Protein AF-0000000076560730 (afdb_homodimer)

pLDDT: mean 71.8, std 26.18, range [16.48, 98.06]

Solvent-accessible surface area (backbone atoms only — not comparable to full-atom values): 32957 Å² total; per-residue (Å²): 138,85,88,92,81,89,77,85,80,84,80,81,82,76,74,77,73,73,75,72,72,72,75,72,70,75,70,76,66,71,67,73,74,70,73,70,68,65,73,75,65,73,77,67,68,80,52,80,58,58,69,61,41,50,58,50,46,51,50,50,51,52,48,34,43,71,65,22,45,46,68,67,36,54,28,43,18,33,40,47,48,40,50,44,52,50,45,52,51,53,53,44,50,56,56,63,65,54,66,82,72,70,92,75,66,73,63,70,77,77,54,75,80,79,68,55,68,68,52,44,49,50,20,25,39,57,50,22,21,54,72,66,53,28,62,66,55,66,67,56,51,48,43,58,45,48,29,68,78,39,47,74,85,84,29,78,70,65,48,64,91,39,70,65,46,52,52,51,51,50,53,34,54,52,44,35,52,53,48,52,54,50,42,68,76,62,57,67,83,62,69,59,40,72,73,52,42,60,61,54,48,52,48,44,55,42,29,71,60,29,68,66,56,36,80,33,72,75,51,47,74,69,77,64,75,85,73,48,48,74,68,55,21,61,64,37,37,48,46,56,75,68,67,20,64,54,36,47,38,16,49,50,39,42,46,54,42,27,67,33,57,65,54,56,74,74,41,54,42,68,57,49,31,54,52,16,43,52,50,27,72,72,106,136,84,85,82,84,88,82,88,83,86,86,78,86,76,78,76,77,75,74,76,74,73,72,68,73,74,69,73,65,69,68,72,75,68,73,72,66,68,71,74,64,72,77,67,68,80,53,81,58,58,71,62,41,51,56,50,45,51,50,49,50,53,48,34,42,72,65,21,44,46,67,68,36,55,28,43,18,34,40,48,47,41,52,45,51,50,45,52,52,52,53,44,52,54,56,64,66,54,65,82,73,67,92,76,66,73,62,70,75,76,53,76,78,80,69,55,68,67,52,43,49,50,21,24,39,56,50,22,20,54,72,65,55,27,59,69,57,65,67,58,52,49,41,58,46,48,28,69,76,38,48,74,84,84,30,79,72,68,48,65,91,40,71,66,47,52,52,51,49,49,52,33,54,53,45,35,53,53,48,52,54,48,43,69,76,61,58,66,84,63,67,58,38,69,73,52,44,60,61,53,51,51,49,45,55,41,26,72,60,30,68,64,62,36,81,33,72,76,52,46,76,70,75,63,72,84,73,48,48,74,68,54,22,60,63,37,37,46,47,56,74,68,68,20,66,56,37,46,38,15,51,50,39,42,46,55,42,27,68,33,58,67,54,55,73,73,42,54,41,67,57,48,32,54,51,16,44,52,50,26,73,70,106

Structure (mmCIF, N/CA/C/O backbone):
data_AF-0000000076560730-model_v1
#
loop_
_entity.id
_entity.type
_entity.pdbx_description
1 polymer 'Uncharacterized protein'
#
loop_
_atom_site.group_PDB
_atom_site.id
_atom_site.type_symbol
_atom_site.label_atom_id
_atom_site.label_alt_id
_atom_site.label_comp_id
_atom_site.label_asym_id
_atom_site.label_entity_id
_atom_site.label_seq_id
_atom_site.pdbx_PDB_ins_code
_atom_site.Cartn_x
_atom_site.Cartn_y
_atom_site.Cartn_z
_atom_site.occupancy
_atom_site.B_iso_or_equiv
_atom_site.auth_seq_id
_atom_site.auth_comp_id
_atom_site.auth_asym_id
_atom_site.auth_atom_id
_atom_site.pdbx_PDB_model_num
ATOM 1 N N . MET A 1 1 ? -13.102 27.125 -106.75 1 18.88 1 MET A N 1
ATOM 2 C CA . MET A 1 1 ? -11.953 26.531 -107.438 1 18.88 1 MET A CA 1
ATOM 3 C C . MET A 1 1 ? -10.758 26.422 -106.5 1 18.88 1 MET A C 1
ATOM 5 O O . MET A 1 1 ? -10.141 25.359 -106.375 1 18.88 1 MET A O 1
ATOM 9 N N . ALA A 1 2 ? -9.898 27.531 -106.25 1 16.48 2 ALA A N 1
ATOM 10 C CA . ALA A 1 2 ? -8.453 27.516 -106.438 1 16.48 2 ALA A CA 1
ATOM 11 C C . ALA A 1 2 ? -7.734 27.047 -105.188 1 16.48 2 ALA A C 1
ATOM 13 O O . ALA A 1 2 ? -7.199 25.938 -105.125 1 16.48 2 ALA A O 1
ATOM 14 N N . SER A 1 3 ? -6.93 28 -104.375 1 18.56 3 SER A N 1
ATOM 15 C CA . SER A 1 3 ? -5.473 28.047 -104.375 1 18.56 3 SER A CA 1
ATOM 16 C C . SER A 1 3 ? -4.867 27.281 -103.25 1 18.56 3 SER A C 1
ATOM 18 O O . SER A 1 3 ? -5.531 27.062 -102.188 1 18.56 3 SER A O 1
ATOM 20 N N . PRO A 1 4 ? -3.521 27.188 -103 1 20.3 4 PRO A N 1
ATOM 21 C CA . PRO A 1 4 ? -2.381 26.297 -102.812 1 20.3 4 PRO A CA 1
ATOM 22 C C . PRO A 1 4 ? -2.062 26.078 -101.312 1 20.3 4 PRO A C 1
ATOM 24 O O . PRO A 1 4 ? -2.6 26.781 -100.438 1 20.3 4 PRO A O 1
ATOM 27 N N . SER A 1 5 ? -0.805 25.5 -100.812 1 19.14 5 SER A N 1
ATOM 28 C CA . SER A 1 5 ? 0.001 24.406 -100.25 1 19.14 5 SER A CA 1
ATOM 29 C C . SER A 1 5 ? 0.739 24.828 -99 1 19.14 5 SER A C 1
ATOM 31 O O . SER A 1 5 ? 1.431 24.016 -98.375 1 19.14 5 SER A O 1
ATOM 33 N N . ARG A 1 6 ? 0.865 26.141 -98.562 1 17.61 6 ARG A N 1
ATOM 34 C CA . ARG A 1 6 ? 2.234 26.547 -98.25 1 17.61 6 ARG A CA 1
ATOM 35 C C . ARG A 1 6 ? 2.73 25.891 -97 1 17.61 6 ARG A C 1
ATOM 37 O O . ARG A 1 6 ? 1.993 25.797 -96 1 17.61 6 ARG A O 1
ATOM 44 N N . ASP A 1 7 ? 4.023 25.312 -96.688 1 18.59 7 ASP A N 1
ATOM 45 C CA . ASP A 1 7 ? 5.004 24.344 -96.25 1 18.59 7 ASP A CA 1
ATOM 46 C C . ASP A 1 7 ? 5.535 24.719 -94.875 1 18.59 7 ASP A C 1
ATOM 48 O O . ASP A 1 7 ? 6.184 23.891 -94.188 1 18.59 7 ASP A O 1
ATOM 52 N N . GLY A 1 8 ? 5.52 26.062 -94.375 1 20 8 GLY A N 1
ATOM 53 C CA . GLY A 1 8 ? 6.805 26.5 -93.812 1 20 8 GLY A CA 1
ATOM 54 C C . GLY A 1 8 ? 7.172 25.859 -92.5 1 20 8 GLY A C 1
ATOM 55 O O . GLY A 1 8 ? 6.293 25.469 -91.75 1 20 8 GLY A O 1
ATOM 56 N N . SER A 1 9 ? 8.453 25.375 -92.25 1 21.67 9 SER A N 1
ATOM 57 C CA . SER A 1 9 ? 9.383 24.484 -91.562 1 21.67 9 SER A CA 1
ATOM 58 C C . SER A 1 9 ? 9.578 24.906 -90.125 1 21.67 9 SER A C 1
ATOM 60 O O . SER A 1 9 ? 9.906 26.062 -89.812 1 21.67 9 SER A O 1
ATOM 62 N N . PRO A 1 10 ? 8.891 24.266 -89.062 1 22.72 10 PRO A N 1
ATOM 63 C CA . PRO A 1 10 ? 8.641 24.594 -87.625 1 22.72 10 PRO A CA 1
ATOM 64 C C . PRO A 1 10 ? 9.914 24.594 -86.812 1 22.72 10 PRO A C 1
ATOM 66 O O . PRO A 1 10 ? 10.711 23.656 -86.875 1 22.72 10 PRO A O 1
ATOM 69 N N . HIS A 1 11 ? 10.57 25.797 -86.688 1 21.16 11 HIS A N 1
ATOM 70 C CA . HIS A 1 11 ? 11.852 26.188 -86.125 1 21.16 11 HIS A CA 1
ATOM 71 C C . HIS A 1 11 ? 12.055 25.547 -84.75 1 21.16 11 HIS A C 1
ATOM 73 O O . HIS A 1 11 ? 11.094 25.266 -84 1 21.16 11 HIS A O 1
ATOM 79 N N . GLY A 1 12 ? 13.289 24.984 -84.438 1 19.95 12 GLY A N 1
ATOM 80 C CA . GLY A 1 12 ? 14.188 24.094 -83.688 1 19.95 12 GLY A CA 1
ATOM 81 C C . GLY A 1 12 ? 14.375 24.484 -82.25 1 19.95 12 GLY A C 1
ATOM 82 O O . GLY A 1 12 ? 14.938 25.547 -81.938 1 19.95 12 GLY A O 1
ATOM 83 N N . SER A 1 13 ? 13.344 24.281 -81.312 1 21.58 13 SER A N 1
ATOM 84 C CA . SER A 1 13 ? 13.195 24.734 -79.938 1 21.58 13 SER A CA 1
ATOM 85 C C . SER A 1 13 ? 14.336 24.234 -79.062 1 21.58 13 SER A C 1
ATOM 87 O O . SER A 1 13 ? 14.484 23.031 -78.812 1 21.58 13 SER A O 1
ATOM 89 N N . SER A 1 14 ? 15.539 24.875 -79.25 1 20.39 14 SER A N 1
ATOM 90 C CA . SER A 1 14 ? 16.859 24.562 -78.688 1 20.39 14 SER A CA 1
ATOM 91 C C . SER A 1 14 ? 16.812 24.422 -77.188 1 20.39 14 SER A C 1
ATOM 93 O O . SER A 1 14 ? 16.234 25.266 -76.5 1 20.39 14 SER A O 1
ATOM 95 N N . HIS A 1 15 ? 16.844 23.188 -76.625 1 22.53 15 HIS A N 1
ATOM 96 C CA . HIS A 1 15 ? 16.766 22.5 -75.375 1 22.53 15 HIS A CA 1
ATOM 97 C C . HIS A 1 15 ? 17.922 22.906 -74.438 1 22.53 15 HIS A C 1
ATOM 99 O O . HIS A 1 15 ? 19.031 22.375 -74.562 1 22.53 15 HIS A O 1
ATOM 105 N N . ARG A 1 16 ? 18.141 24.25 -74.312 1 20.83 16 ARG A N 1
ATOM 106 C CA . ARG A 1 16 ? 19.359 24.688 -73.625 1 20.83 16 ARG A CA 1
ATOM 107 C C . ARG A 1 16 ? 19.469 24.047 -72.25 1 20.83 16 ARG A C 1
ATOM 109 O O . ARG A 1 16 ? 18.562 24.172 -71.438 1 20.83 16 ARG A O 1
ATOM 116 N N . ASP A 1 17 ? 20.141 22.906 -72.188 1 21.69 17 ASP A N 1
ATOM 117 C CA . ASP A 1 17 ? 20.516 22 -71.125 1 21.69 17 ASP A CA 1
ATOM 118 C C . ASP A 1 17 ? 21.266 22.75 -70 1 21.69 17 ASP A C 1
ATOM 120 O O . ASP A 1 17 ? 22.422 23.125 -70.188 1 21.69 17 ASP A O 1
ATOM 124 N N . ARG A 1 18 ? 20.625 23.859 -69.625 1 21.11 18 ARG A N 1
ATOM 125 C CA . ARG A 1 18 ? 21.375 24.719 -68.688 1 21.11 18 ARG A CA 1
ATOM 126 C C . ARG A 1 18 ? 22 23.906 -67.562 1 21.11 18 ARG A C 1
ATOM 128 O O . ARG A 1 18 ? 21.328 23.078 -66.938 1 21.11 18 ARG A O 1
ATOM 135 N N . GLY A 1 19 ? 23.266 23.594 -67.75 1 21.38 19 GLY A N 1
ATOM 136 C CA . GLY A 1 19 ? 24.266 22.922 -66.938 1 21.38 19 GLY A CA 1
ATOM 137 C C . GLY A 1 19 ? 24.25 23.328 -65.438 1 21.38 19 GLY A C 1
ATOM 138 O O . GLY A 1 19 ? 24.891 24.312 -65.062 1 21.38 19 GLY A O 1
ATOM 139 N N . GLN A 1 20 ? 23.047 23.562 -64.875 1 21.06 20 GLN A N 1
ATOM 140 C CA . GLN A 1 20 ? 23.062 24.234 -63.625 1 21.06 20 GLN A CA 1
ATOM 141 C C . GLN A 1 20 ? 23.953 23.5 -62.625 1 21.06 20 GLN A C 1
ATOM 143 O O . GLN A 1 20 ? 23.781 22.297 -62.406 1 21.06 20 GLN A O 1
ATOM 148 N N . ARG A 1 21 ? 25.234 23.812 -62.719 1 22.11 21 ARG A N 1
ATOM 149 C CA . ARG A 1 21 ? 26.328 23.391 -61.875 1 22.11 21 ARG A CA 1
ATOM 150 C C . ARG A 1 21 ? 25.906 23.375 -60.406 1 22.11 21 ARG A C 1
ATOM 152 O O . ARG A 1 21 ? 25.531 24.406 -59.844 1 22.11 21 ARG A O 1
ATOM 159 N N . SER A 1 22 ? 25.141 22.375 -60.031 1 23.47 22 SER A N 1
ATOM 160 C CA . SER A 1 22 ? 24.641 22.219 -58.656 1 23.47 22 SER A CA 1
ATOM 161 C C . SER A 1 22 ? 25.781 22.297 -57.625 1 23.47 22 SER A C 1
ATOM 163 O O . SER A 1 22 ? 26.688 21.469 -57.625 1 23.47 22 SER A O 1
ATOM 165 N N . LEU A 1 23 ? 26.375 23.516 -57.594 1 22.09 23 LEU A N 1
ATOM 166 C CA . LEU A 1 23 ? 27.469 23.734 -56.656 1 22.09 23 LEU A CA 1
ATOM 167 C C . LEU A 1 23 ? 27.125 23.141 -55.281 1 22.09 23 LEU A C 1
ATOM 169 O O . LEU A 1 23 ? 26.094 23.484 -54.688 1 22.09 23 LEU A O 1
ATOM 173 N N . HIS A 1 24 ? 27.375 21.844 -55.219 1 23.55 24 HIS A N 1
ATOM 174 C CA . HIS A 1 24 ? 27.203 21.062 -54 1 23.55 24 HIS A CA 1
ATOM 175 C C . HIS A 1 24 ? 27.953 21.703 -52.812 1 23.55 24 HIS A C 1
ATOM 177 O O . HIS A 1 24 ? 29.172 21.547 -52.719 1 23.55 24 HIS A O 1
ATOM 183 N N . HIS A 1 25 ? 27.828 23.016 -52.688 1 23.62 25 HIS A N 1
ATOM 184 C CA . HIS A 1 25 ? 28.609 23.516 -51.562 1 23.62 25 HIS A CA 1
ATOM 185 C C . HIS A 1 25 ? 28.375 22.703 -50.312 1 23.62 25 HIS A C 1
ATOM 187 O O . HIS A 1 25 ? 27.234 22.438 -49.938 1 23.62 25 HIS A O 1
ATOM 193 N N . SER A 1 26 ? 29.281 21.766 -50.125 1 24.25 26 SER A N 1
ATOM 194 C CA . SER A 1 26 ? 29.406 20.938 -48.938 1 24.25 26 SER A CA 1
ATOM 195 C C . SER A 1 26 ? 29.391 21.797 -47.688 1 24.25 26 SER A C 1
ATOM 197 O O . SER A 1 26 ? 30.406 22.406 -47.312 1 24.25 26 SER A O 1
ATOM 199 N N . ARG A 1 27 ? 28.594 22.812 -47.594 1 24.12 27 ARG A N 1
ATOM 200 C CA . ARG A 1 27 ? 28.75 23.578 -46.375 1 24.12 27 ARG A CA 1
ATOM 201 C C . ARG A 1 27 ? 28.688 22.672 -45.125 1 24.12 27 ARG A C 1
ATOM 203 O O . ARG A 1 27 ? 27.672 22.031 -44.906 1 24.12 27 ARG A O 1
ATOM 210 N N . SER A 1 28 ? 29.812 22.125 -44.781 1 24.56 28 SER A N 1
ATOM 211 C CA . SER A 1 28 ? 29.984 21.484 -43.469 1 24.56 28 SER A CA 1
ATOM 212 C C . SER A 1 28 ? 29.406 22.344 -42.375 1 24.56 28 SER A C 1
ATOM 214 O O . SER A 1 28 ? 30 23.359 -41.969 1 24.56 28 SER A O 1
ATOM 216 N N . ALA A 1 29 ? 28.297 22.828 -42.5 1 26.97 29 ALA A N 1
ATOM 217 C CA . ALA A 1 29 ? 27.828 23.688 -41.406 1 26.97 29 ALA A CA 1
ATOM 218 C C . ALA A 1 29 ? 28.047 23 -40.062 1 26.97 29 ALA A C 1
ATOM 220 O O . ALA A 1 29 ? 27.578 21.891 -39.844 1 26.97 29 ALA A O 1
ATOM 221 N N . LYS A 1 30 ? 29.156 23.344 -39.469 1 27.44 30 LYS A N 1
ATOM 222 C CA . LYS A 1 30 ? 29.453 23.094 -38.062 1 27.44 30 LYS A CA 1
ATOM 223 C C . LYS A 1 30 ? 28.219 23.297 -37.188 1 27.44 30 LYS A C 1
ATOM 225 O O . LYS A 1 30 ? 27.656 24.391 -37.156 1 27.44 30 LYS A O 1
ATOM 230 N N . SER A 1 31 ? 27.406 22.391 -37.219 1 27.3 31 SER A N 1
ATOM 231 C CA . SER A 1 31 ? 26.234 22.578 -36.375 1 27.3 31 SER A CA 1
ATOM 232 C C . SER A 1 31 ? 26.641 23.156 -35.031 1 27.3 31 SER A C 1
ATOM 234 O O . SER A 1 31 ? 27.641 22.734 -34.438 1 27.3 31 SER A O 1
ATOM 236 N N . PRO A 1 32 ? 26.516 24.484 -34.844 1 28.41 32 PRO A N 1
ATOM 237 C CA . PRO A 1 32 ? 26.859 24.984 -33.531 1 28.41 32 PRO A CA 1
ATOM 238 C C . PRO A 1 32 ? 26.438 24.031 -32.406 1 28.41 32 PRO A C 1
ATOM 240 O O . PRO A 1 32 ? 25.422 23.344 -32.531 1 28.41 32 PRO A O 1
ATOM 243 N N . HIS A 1 33 ? 27.391 23.312 -31.859 1 26.42 33 HIS A N 1
ATOM 244 C CA . HIS A 1 33 ? 27.219 22.578 -30.609 1 26.42 33 HIS A CA 1
ATOM 245 C C . HIS A 1 33 ? 26.406 23.391 -29.609 1 26.42 33 HIS A C 1
ATOM 247 O O . HIS A 1 33 ? 26.875 24.422 -29.094 1 26.42 33 HIS A O 1
ATOM 253 N N . SER A 1 34 ? 25.219 23.656 -29.969 1 27.59 34 SER A N 1
ATOM 254 C CA . SER A 1 34 ? 24.438 24.359 -28.953 1 27.59 34 SER A CA 1
ATOM 255 C C . SER A 1 34 ? 24.734 23.812 -27.562 1 27.59 34 SER A C 1
ATOM 257 O O . SER A 1 34 ? 24.672 22.594 -27.344 1 27.59 34 SER A O 1
ATOM 259 N N . SER A 1 35 ? 25.703 24.438 -26.922 1 26.95 35 SER A N 1
ATOM 260 C CA . SER A 1 35 ? 25.969 24.234 -25.5 1 26.95 35 SER A CA 1
ATOM 261 C C . SER A 1 35 ? 24.672 24.078 -24.719 1 26.95 35 SER A C 1
ATOM 263 O O . SER A 1 35 ? 23.875 25.016 -24.625 1 26.95 35 SER A O 1
ATOM 265 N N . SER A 1 36 ? 24.062 23.047 -24.984 1 28.3 36 SER A N 1
ATOM 266 C CA . SER A 1 36 ? 22.891 22.781 -24.156 1 28.3 36 SER A CA 1
ATOM 267 C C . SER A 1 36 ? 23.156 23.125 -22.703 1 28.3 36 SER A C 1
ATOM 269 O O . SER A 1 36 ? 23.984 22.5 -22.047 1 28.3 36 SER A O 1
ATOM 271 N N . ARG A 1 37 ? 23.281 24.438 -22.438 1 28.47 37 ARG A N 1
ATOM 272 C CA . ARG A 1 37 ? 23.312 24.891 -21.047 1 28.47 37 ARG A CA 1
ATOM 273 C C . ARG A 1 37 ? 22.438 24.016 -20.172 1 28.47 37 ARG A C 1
ATOM 275 O O . ARG A 1 37 ? 21.266 23.797 -20.484 1 28.47 37 ARG A O 1
ATOM 282 N N . SER A 1 38 ? 23.109 23.141 -19.531 1 28.97 38 SER A N 1
ATOM 283 C CA . SER A 1 38 ? 22.469 22.344 -18.484 1 28.97 38 SER A CA 1
ATOM 284 C C . SER A 1 38 ? 21.469 23.156 -17.688 1 28.97 38 SER A C 1
ATOM 286 O O . SER A 1 38 ? 21.766 24.297 -17.297 1 28.97 38 SER A O 1
ATOM 288 N N . PRO A 1 39 ? 20.266 23.125 -18.031 1 29.67 39 PRO A N 1
ATOM 289 C CA . PRO A 1 39 ? 19.406 23.984 -17.219 1 29.67 39 PRO A CA 1
ATOM 290 C C . PRO A 1 39 ? 19.875 24.094 -15.766 1 29.67 39 PRO A C 1
ATOM 292 O O . PRO A 1 39 ? 20.359 23.109 -15.195 1 29.67 39 PRO A O 1
ATOM 295 N N . ILE A 1 40 ? 20.547 25.156 -15.445 1 28.59 40 ILE A N 1
ATOM 296 C CA . ILE A 1 40 ? 20.828 25.469 -14.047 1 28.59 40 ILE A CA 1
ATOM 297 C C . ILE A 1 40 ? 19.719 24.922 -13.156 1 28.59 40 ILE A C 1
ATOM 299 O O . ILE A 1 40 ? 18.562 25.344 -13.266 1 28.59 40 ILE A O 1
ATOM 303 N N . ARG A 1 41 ? 19.719 23.641 -12.93 1 31.92 41 ARG A N 1
ATOM 304 C CA . ARG A 1 41 ? 18.859 23.203 -11.836 1 31.92 41 ARG A CA 1
ATOM 305 C C . ARG A 1 41 ? 18.844 24.219 -10.703 1 31.92 41 ARG A C 1
ATOM 307 O O . ARG A 1 41 ? 19.906 24.594 -10.188 1 31.92 41 ARG A O 1
ATOM 314 N N . PRO A 1 42 ? 18.062 25.219 -10.703 1 30.88 42 PRO A N 1
ATOM 315 C CA . PRO A 1 42 ? 18.172 26.109 -9.547 1 30.88 42 PRO A CA 1
ATOM 316 C C . PRO A 1 42 ? 18.625 25.375 -8.281 1 30.88 42 PRO A C 1
ATOM 318 O O . PRO A 1 42 ? 18.359 24.172 -8.133 1 30.88 42 PRO A O 1
ATOM 321 N N . GLN A 1 43 ? 19.828 25.578 -7.824 1 30.95 43 GLN A N 1
ATOM 322 C CA . GLN A 1 43 ? 20.297 25.234 -6.488 1 30.95 43 GLN A CA 1
ATOM 323 C C . GLN A 1 43 ? 19.156 25.266 -5.477 1 30.95 43 GLN A C 1
ATOM 325 O O . GLN A 1 43 ? 18.766 26.344 -5.027 1 30.95 43 GLN A O 1
ATOM 330 N N . ILE A 1 44 ? 18.109 24.609 -5.762 1 34.75 44 ILE A N 1
ATOM 331 C CA . ILE A 1 44 ? 17.188 24.531 -4.637 1 34.75 44 ILE A CA 1
ATOM 332 C C . ILE A 1 44 ? 17.969 24.391 -3.332 1 34.75 44 ILE A C 1
ATOM 334 O O . ILE A 1 44 ? 18.703 23.422 -3.139 1 34.75 44 ILE A O 1
ATOM 338 N N . SER A 1 45 ? 18.5 25.391 -2.824 1 34.16 45 SER A N 1
ATOM 339 C CA . SER A 1 45 ? 19.062 25.391 -1.474 1 34.16 45 SER A CA 1
ATOM 340 C C . SER A 1 45 ? 18.516 24.203 -0.669 1 34.16 45 SER A C 1
ATOM 342 O O . SER A 1 45 ? 17.312 23.953 -0.654 1 34.16 45 SER A O 1
ATOM 344 N N . GLU A 1 46 ? 19.219 23.109 -0.527 1 39.22 46 GLU A N 1
ATOM 345 C CA . GLU A 1 46 ? 18.969 22.031 0.434 1 39.22 46 GLU A CA 1
ATOM 346 C C . GLU A 1 46 ? 18.328 22.578 1.712 1 39.22 46 GLU A C 1
ATOM 348 O O . GLU A 1 46 ? 19.016 23.203 2.529 1 39.22 46 GLU A O 1
ATOM 353 N N . LEU A 1 47 ? 17.359 23.359 1.713 1 36.03 47 LEU A N 1
ATOM 354 C CA . LEU A 1 47 ? 16.75 23.953 2.896 1 36.03 47 LEU A CA 1
ATOM 355 C C . LEU A 1 47 ? 16.844 23 4.09 1 36.03 47 LEU A C 1
ATOM 357 O O . LEU A 1 47 ? 16.688 21.797 3.941 1 36.03 47 LEU A O 1
ATOM 361 N N . PRO A 1 48 ? 17.594 23.266 5.156 1 40.12 48 PRO A N 1
ATOM 362 C CA . PRO A 1 48 ? 17.516 22.578 6.453 1 40.12 48 PRO A CA 1
ATOM 363 C C . PRO A 1 48 ? 16.156 21.906 6.676 1 40.12 48 PRO A C 1
ATOM 365 O O . PRO A 1 48 ? 15.992 21.156 7.637 1 40.12 48 PRO A O 1
ATOM 368 N N . LEU A 1 49 ? 15.289 22.094 5.863 1 41.22 49 LEU A N 1
ATOM 369 C CA . LEU A 1 49 ? 13.891 21.672 5.902 1 41.22 49 LEU A CA 1
ATOM 370 C C . LEU A 1 49 ? 13.758 20.172 5.668 1 41.22 49 LEU A C 1
ATOM 372 O O . LEU A 1 49 ? 12.719 19.594 5.957 1 41.22 49 LEU A O 1
ATOM 376 N N . HIS A 1 50 ? 14.844 19.562 5.172 1 44.75 50 HIS A N 1
ATOM 377 C CA . HIS A 1 50 ? 14.727 18.156 4.781 1 44.75 50 HIS A CA 1
ATOM 378 C C . HIS A 1 50 ? 14.641 17.25 6 1 44.75 50 HIS A C 1
ATOM 380 O O . HIS A 1 50 ? 13.828 16.328 6.039 1 44.75 50 HIS A O 1
ATOM 386 N N . VAL A 1 51 ? 15.805 17.375 6.973 1 40.78 51 VAL A N 1
ATOM 387 C CA . VAL A 1 51 ? 15.844 16.531 8.156 1 40.78 51 VAL A CA 1
ATOM 388 C C . VAL A 1 51 ? 14.57 16.703 8.969 1 40.78 51 VAL A C 1
ATOM 390 O O . VAL A 1 51 ? 13.953 15.727 9.406 1 40.78 51 VAL A O 1
ATOM 393 N N . SER A 1 52 ? 14.102 18.047 9.18 1 53.62 52 SER A N 1
ATOM 394 C CA . SER A 1 52 ? 12.938 18.469 9.953 1 53.62 52 SER A CA 1
ATOM 395 C C . SER A 1 52 ? 11.648 17.906 9.359 1 53.62 52 SER A C 1
ATOM 397 O O . SER A 1 52 ? 10.734 17.516 10.086 1 53.62 52 SER A O 1
ATOM 399 N N . ASN A 1 53 ? 11.938 17.359 8.133 1 70.56 53 ASN A N 1
ATOM 400 C CA . ASN A 1 53 ? 10.758 16.922 7.398 1 70.56 53 ASN A CA 1
ATOM 401 C C . ASN A 1 53 ? 10.469 15.438 7.633 1 70.56 53 ASN A C 1
ATOM 403 O O . ASN A 1 53 ? 9.305 15.039 7.73 1 70.56 53 ASN A O 1
ATOM 407 N N . GLU A 1 54 ? 11.602 14.773 8.148 1 79.06 54 GLU A N 1
ATOM 408 C CA . GLU A 1 54 ? 11.375 13.352 8.359 1 79.06 54 GLU A CA 1
ATOM 409 C C . GLU A 1 54 ? 10.688 13.094 9.703 1 79.06 54 GLU A C 1
ATOM 411 O O . GLU A 1 54 ? 9.836 12.211 9.812 1 79.06 54 GLU A O 1
ATOM 416 N N . ASP A 1 55 ? 11.125 13.898 10.602 1 85.88 55 ASP A N 1
ATOM 417 C CA . ASP A 1 55 ? 10.523 13.75 11.922 1 85.88 55 ASP A CA 1
ATOM 418 C C . ASP A 1 55 ? 9.039 14.117 11.898 1 85.88 55 ASP A C 1
ATOM 420 O O . ASP A 1 55 ? 8.211 13.43 12.492 1 85.88 55 ASP A O 1
ATOM 424 N N . ILE A 1 56 ? 8.781 15.156 11.156 1 92.12 56 ILE A N 1
ATOM 425 C CA . ILE A 1 56 ? 7.395 15.602 11.07 1 92.12 56 ILE A CA 1
ATOM 426 C C . ILE A 1 56 ? 6.574 14.586 10.281 1 92.12 56 ILE A C 1
ATOM 428 O O . ILE A 1 56 ? 5.418 14.312 10.617 1 92.12 56 ILE A O 1
ATOM 432 N N . ASN A 1 57 ? 7.25 14.039 9.344 1 90.56 57 ASN A N 1
ATOM 433 C CA . ASN A 1 57 ? 6.562 13.031 8.539 1 90.56 57 ASN A CA 1
ATOM 434 C C . ASN A 1 57 ? 6.25 11.781 9.359 1 90.56 57 ASN A C 1
ATOM 436 O O . ASN A 1 57 ? 5.156 11.227 9.258 1 90.56 57 ASN A O 1
ATOM 440 N N . ALA A 1 58 ? 7.207 11.406 10.133 1 87.81 58 ALA A N 1
ATOM 441 C CA . ALA A 1 58 ? 6.984 10.242 10.992 1 87.81 58 ALA A CA 1
ATOM 442 C C . ALA A 1 58 ? 5.898 10.523 12.023 1 87.81 58 ALA A C 1
ATOM 444 O O . ALA A 1 58 ? 5.062 9.664 12.305 1 87.81 58 ALA A O 1
ATOM 445 N N . PHE A 1 59 ? 5.961 11.695 12.523 1 91.56 59 PHE A N 1
ATOM 446 C CA . PHE A 1 59 ? 4.969 12.141 13.492 1 91.56 59 PHE A CA 1
ATOM 447 C C . PHE A 1 59 ? 3.568 12.109 12.891 1 91.56 59 PHE A C 1
ATOM 449 O O . PHE A 1 59 ? 2.646 11.531 13.477 1 91.56 59 PHE A O 1
ATOM 456 N N . LEU A 1 60 ? 3.42 12.648 11.703 1 94.31 60 LEU A N 1
ATOM 457 C CA . LEU A 1 60 ? 2.123 12.727 11.039 1 94.31 60 LEU A CA 1
ATOM 458 C C . LEU A 1 60 ? 1.645 11.336 10.625 1 94.31 60 LEU A C 1
ATOM 460 O O . LEU A 1 60 ? 0.449 11.039 10.695 1 94.31 60 LEU A O 1
ATOM 464 N N . PHE A 1 61 ? 2.59 10.609 10.25 1 90.31 61 PHE A N 1
ATOM 465 C CA . PHE A 1 61 ? 2.246 9.25 9.852 1 90.31 61 PHE A CA 1
ATOM 466 C C . PHE A 1 61 ? 1.665 8.469 11.023 1 90.31 61 PHE A C 1
ATOM 468 O O . PHE A 1 61 ? 0.601 7.859 10.906 1 90.31 61 PHE A O 1
ATOM 475 N N . LEU A 1 62 ? 2.338 8.531 12.102 1 88.12 62 LEU A N 1
ATOM 476 C CA . LEU A 1 62 ? 1.894 7.809 13.281 1 88.12 62 LEU A CA 1
ATOM 477 C C . LEU A 1 62 ? 0.572 8.367 13.797 1 88.12 62 LEU A C 1
ATOM 479 O O . LEU A 1 62 ? -0.334 7.609 14.148 1 88.12 62 LEU A O 1
ATOM 483 N N . LEU A 1 63 ? 0.492 9.641 13.805 1 91.69 63 LEU A N 1
ATOM 484 C CA . LEU A 1 63 ? -0.735 10.273 14.281 1 91.69 63 LEU A CA 1
ATOM 485 C C . LEU A 1 63 ? -1.911 9.922 13.375 1 91.69 63 LEU A C 1
ATOM 487 O O . LEU A 1 63 ? -3.014 9.656 13.859 1 91.69 63 LEU A O 1
ATOM 491 N N . GLY A 1 64 ? -1.688 9.93 12.078 1 93.31 64 GLY A N 1
ATOM 492 C CA . GLY A 1 64 ? -2.73 9.547 11.141 1 93.31 64 GLY A CA 1
ATOM 493 C C . GLY A 1 64 ? -3.242 8.133 11.359 1 93.31 64 GLY A C 1
ATOM 494 O O . GLY A 1 64 ? -4.441 7.875 11.242 1 93.31 64 GLY A O 1
ATOM 495 N N . ASP A 1 65 ? -2.371 7.285 11.664 1 91 65 ASP A N 1
ATOM 496 C CA . ASP A 1 65 ? -2.758 5.898 11.906 1 91 65 ASP A CA 1
ATOM 497 C C . ASP A 1 65 ? -3.568 5.77 13.195 1 91 65 ASP A C 1
ATOM 499 O O . ASP A 1 65 ? -4.547 5.023 13.25 1 91 65 ASP A O 1
ATOM 503 N N . VAL A 1 66 ? -3.137 6.512 14.203 1 88.25 66 VAL A N 1
ATOM 504 C CA . VAL A 1 66 ? -3.82 6.465 15.492 1 88.25 66 VAL A CA 1
ATOM 505 C C . VAL A 1 66 ? -5.234 7.023 15.344 1 88.25 66 VAL A C 1
ATOM 507 O O . VAL A 1 66 ? -6.176 6.508 15.953 1 88.25 66 VAL A O 1
ATOM 510 N N . LEU A 1 67 ? -5.371 8.016 14.547 1 91.44 67 LEU A N 1
ATOM 511 C CA . LEU A 1 67 ? -6.656 8.68 14.359 1 91.44 67 LEU A CA 1
ATOM 512 C C . LEU A 1 67 ? -7.48 7.973 13.289 1 91.44 67 LEU A C 1
ATOM 514 O O . LEU A 1 67 ? -8.625 8.344 13.031 1 91.44 67 LEU A O 1
ATOM 518 N N . ARG A 1 68 ? -6.926 6.977 12.664 1 91.62 68 ARG A N 1
ATOM 519 C CA . ARG A 1 68 ? -7.582 6.215 11.602 1 91.62 68 ARG A CA 1
ATOM 520 C C . ARG A 1 68 ? -8.023 7.129 10.469 1 91.62 68 ARG A C 1
ATOM 522 O O . ARG A 1 68 ? -9.156 7.043 10 1 91.62 68 ARG A O 1
ATOM 529 N N . LEU A 1 69 ? -7.121 7.918 10.055 1 94.38 69 LEU A N 1
ATOM 530 C CA . LEU A 1 69 ? -7.402 8.859 8.977 1 94.38 69 LEU A CA 1
ATOM 531 C C . LEU A 1 69 ? -7.062 8.25 7.621 1 94.38 69 LEU A C 1
ATOM 533 O O . LEU A 1 69 ? -6.094 7.504 7.496 1 94.3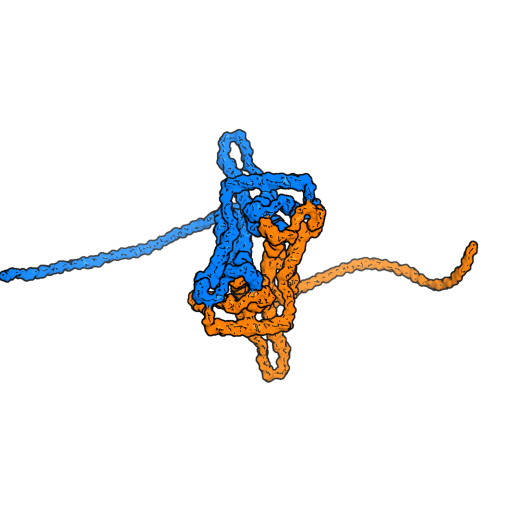8 69 LEU A O 1
ATOM 537 N N . PRO A 1 70 ? -7.82 8.57 6.641 1 92.38 70 PRO A N 1
ATOM 538 C CA . PRO A 1 70 ? -7.469 8.133 5.289 1 92.38 70 PRO A CA 1
ATOM 539 C C . PRO A 1 70 ? -6.18 8.766 4.773 1 92.38 70 PRO A C 1
ATOM 541 O O . PRO A 1 70 ? -5.812 9.859 5.207 1 92.38 70 PRO A O 1
ATOM 544 N N . GLU A 1 71 ? -5.551 8.109 3.885 1 90.56 71 GLU A N 1
ATOM 545 C CA . GLU A 1 71 ? -4.301 8.586 3.303 1 90.56 71 GLU A CA 1
ATOM 546 C C . GLU A 1 71 ? -4.5 9.922 2.588 1 90.56 71 GLU A C 1
ATOM 548 O O . GLU A 1 71 ? -3.584 10.742 2.539 1 90.56 71 GLU A O 1
ATOM 553 N N . GLU A 1 72 ? -5.656 10.078 2.049 1 89.88 72 GLU A N 1
ATOM 554 C CA . GLU A 1 72 ? -5.969 11.32 1.35 1 89.88 72 GLU A CA 1
ATOM 555 C C . GLU A 1 72 ? -5.867 12.516 2.289 1 89.88 72 GLU A C 1
ATOM 557 O O . GLU A 1 72 ? -5.359 13.57 1.903 1 89.88 72 GLU A O 1
ATOM 562 N N . THR A 1 73 ? -6.379 12.344 3.502 1 93 73 THR A N 1
ATOM 563 C CA . THR A 1 73 ? -6.336 13.414 4.496 1 93 73 THR A CA 1
ATOM 564 C C . THR A 1 73 ? -4.891 13.742 4.863 1 93 73 THR A C 1
ATOM 566 O O . THR A 1 73 ? -4.531 14.914 4.984 1 93 73 THR A O 1
ATOM 569 N N . LEU A 1 74 ? -4.105 12.773 5.031 1 93.69 74 LEU A N 1
ATOM 570 C CA . LEU A 1 74 ? -2.693 12.984 5.344 1 93.69 74 LEU A CA 1
ATOM 571 C C . LEU A 1 74 ? -1.985 13.695 4.195 1 93.69 74 LEU A C 1
ATOM 573 O O . LEU A 1 74 ? -1.163 14.586 4.422 1 93.69 74 LEU A O 1
ATOM 577 N N . SER A 1 75 ? -2.279 13.25 3.027 1 91.94 75 SER A N 1
ATOM 578 C CA . SER A 1 75 ? -1.698 13.906 1.857 1 91.94 75 SER A CA 1
ATOM 579 C C . SER A 1 75 ? -2.07 15.383 1.807 1 91.94 75 SER A C 1
ATOM 581 O O . SER A 1 75 ? -1.22 16.234 1.536 1 91.94 75 SER A O 1
ATOM 583 N N . MET A 1 76 ? -3.293 15.633 2.07 1 92.12 76 MET A N 1
ATOM 584 C CA . MET A 1 76 ? -3.762 17.016 2.076 1 92.12 76 MET A CA 1
ATOM 585 C C . MET A 1 76 ? -3.057 17.828 3.158 1 92.12 76 MET A C 1
ATOM 587 O O . MET A 1 76 ? -2.775 19.016 2.969 1 92.12 76 MET A O 1
ATOM 591 N N . THR A 1 77 ? -2.855 17.188 4.281 1 94.81 77 THR A N 1
ATOM 592 C CA . THR A 1 77 ? -2.121 17.844 5.359 1 94.81 77 THR A CA 1
ATOM 593 C C . THR A 1 77 ? -0.748 18.312 4.879 1 94.81 77 THR A C 1
ATOM 595 O O . THR A 1 77 ? -0.352 19.453 5.117 1 94.81 77 THR A O 1
ATOM 598 N N . HIS A 1 78 ? -0.101 17.484 4.188 1 93.62 78 HIS A N 1
ATOM 599 C CA . HIS A 1 78 ? 1.218 17.812 3.658 1 93.62 78 HIS A CA 1
ATOM 600 C C . HIS A 1 78 ? 1.131 18.922 2.613 1 93.62 78 HIS A C 1
ATOM 602 O O . HIS A 1 78 ? 2.01 19.781 2.541 1 93.62 78 HIS A O 1
ATOM 608 N N . ILE A 1 79 ? 0.148 18.859 1.817 1 90.88 79 ILE A N 1
ATOM 609 C CA . ILE A 1 79 ? -0.049 19.891 0.803 1 90.88 79 ILE A CA 1
ATOM 610 C C . ILE A 1 79 ? -0.239 21.25 1.476 1 90.88 79 ILE A C 1
ATOM 612 O O . ILE A 1 79 ? 0.377 22.234 1.075 1 90.88 79 ILE A O 1
ATOM 616 N N . TYR A 1 80 ? -1.082 21.297 2.492 1 92.69 80 TYR A N 1
ATOM 617 C CA . TYR A 1 80 ? -1.303 22.531 3.219 1 92.69 80 TYR A CA 1
ATOM 618 C C . TYR A 1 80 ? -0.003 23.047 3.826 1 92.69 80 TYR A C 1
ATOM 620 O O . TYR A 1 80 ? 0.286 24.25 3.766 1 92.69 80 TYR A O 1
ATOM 628 N N . MET A 1 81 ? 0.75 22.188 4.41 1 94.19 81 MET A N 1
ATOM 629 C CA . MET A 1 81 ? 2.021 22.594 5.012 1 94.19 81 MET A CA 1
ATOM 630 C C . MET A 1 81 ? 2.947 23.203 3.965 1 94.19 81 MET A C 1
ATOM 632 O O . MET A 1 81 ? 3.531 24.266 4.195 1 94.19 81 MET A O 1
ATOM 636 N N . ASN A 1 82 ? 3.029 22.578 2.865 1 91.19 82 ASN A N 1
ATOM 637 C CA . ASN A 1 82 ? 3.93 23.047 1.814 1 91.19 82 ASN A CA 1
ATOM 638 C C . ASN A 1 82 ? 3.445 24.359 1.204 1 91.19 82 ASN A C 1
ATOM 640 O O . ASN A 1 82 ? 4.254 25.219 0.851 1 91.19 82 ASN A O 1
ATOM 644 N N . ARG A 1 83 ? 2.256 24.484 1.049 1 88.88 83 ARG A N 1
ATOM 645 C CA . ARG A 1 83 ? 1.707 25.734 0.518 1 88.88 83 ARG A CA 1
ATOM 646 C C . ARG A 1 83 ? 1.934 26.891 1.487 1 88.88 83 ARG A C 1
ATOM 648 O O . ARG A 1 83 ? 2.199 28.016 1.066 1 88.88 83 ARG A O 1
ATOM 655 N N . TYR A 1 84 ? 1.717 26.594 2.736 1 92.31 84 TYR A N 1
ATOM 656 C CA . TYR A 1 84 ? 2.008 27.609 3.75 1 92.31 84 TYR A CA 1
ATOM 657 C C . TYR A 1 84 ? 3.463 28.047 3.672 1 92.31 84 TYR A C 1
ATOM 659 O O . TYR A 1 84 ? 3.758 29.25 3.783 1 92.31 84 TYR A O 1
ATOM 667 N N . LEU A 1 85 ? 4.352 27.125 3.539 1 90.81 85 LEU A N 1
ATOM 668 C CA . LEU A 1 85 ? 5.777 27.438 3.467 1 90.81 85 LEU A CA 1
ATOM 669 C C . LEU A 1 85 ? 6.082 28.312 2.248 1 90.81 85 LEU A C 1
ATOM 671 O O . LEU A 1 85 ? 6.914 29.219 2.318 1 90.81 85 LEU A O 1
ATOM 675 N N . ARG A 1 86 ? 5.453 27.969 1.215 1 88.06 86 ARG A N 1
ATOM 676 C CA . ARG A 1 86 ? 5.633 28.797 0.019 1 88.06 86 ARG A CA 1
ATOM 677 C C . ARG A 1 86 ? 5.145 30.219 0.25 1 88.06 86 ARG A C 1
ATOM 679 O O . ARG A 1 86 ? 5.809 31.172 -0.142 1 88.06 86 ARG A O 1
ATOM 686 N N . TRP A 1 87 ? 3.963 30.297 0.775 1 87.38 87 TRP A N 1
ATOM 687 C CA . TRP A 1 87 ? 3.387 31.594 1.099 1 87.38 87 TRP A CA 1
ATOM 688 C C . TRP A 1 87 ? 4.312 32.375 2.014 1 87.38 87 TRP A C 1
ATOM 690 O O . TRP A 1 87 ? 4.551 33.562 1.786 1 87.38 87 TRP A O 1
ATOM 700 N N . HIS A 1 88 ? 4.805 31.75 3.039 1 88.69 88 HIS A N 1
ATOM 701 C CA . HIS A 1 88 ? 5.691 32.406 3.99 1 88.69 88 HIS A CA 1
ATOM 702 C C . HIS A 1 88 ? 6.961 32.906 3.307 1 88.69 88 HIS A C 1
ATOM 704 O O . HIS A 1 88 ? 7.426 34 3.588 1 88.69 88 HIS A O 1
ATOM 710 N N . GLN A 1 89 ? 7.508 32.125 2.453 1 85.06 89 GLN A N 1
ATOM 711 C CA . GLN A 1 89 ? 8.703 32.5 1.715 1 85.06 89 GLN A CA 1
ATOM 712 C C . GLN A 1 89 ? 8.438 33.688 0.798 1 85.06 89 GLN A C 1
ATOM 714 O O . GLN A 1 89 ? 9.266 34.594 0.682 1 85.06 89 GLN A O 1
ATOM 719 N N . ALA A 1 90 ? 7.344 33.688 0.16 1 83.69 90 ALA A N 1
ATOM 720 C CA . ALA A 1 90 ? 6.977 34.781 -0.759 1 83.69 90 ALA A CA 1
ATOM 721 C C . ALA A 1 90 ? 6.789 36.094 -0.014 1 83.69 90 ALA A C 1
ATOM 723 O O . ALA A 1 90 ? 7.16 37.156 -0.517 1 83.69 90 ALA A O 1
ATOM 724 N N . THR A 1 91 ? 6.223 36.031 1.082 1 83.12 91 THR A N 1
ATOM 725 C CA . THR A 1 91 ? 5.941 37.219 1.859 1 83.12 91 THR A CA 1
ATOM 726 C C . THR A 1 91 ? 7.223 37.781 2.463 1 83.12 91 THR A C 1
ATOM 728 O O . THR A 1 91 ? 7.34 39 2.658 1 83.12 91 THR A O 1
ATOM 731 N N . THR A 1 92 ? 8.148 36.969 2.75 1 80.94 92 THR A N 1
ATOM 732 C CA . THR A 1 92 ? 9.414 37.406 3.322 1 80.94 92 THR A CA 1
ATOM 733 C C . THR A 1 92 ? 10.305 38.031 2.254 1 80.94 92 THR A C 1
ATOM 735 O O . THR A 1 92 ? 10.992 39.031 2.516 1 80.94 92 THR A O 1
ATOM 738 N N . THR A 1 93 ? 10.336 37.5 1.049 1 75 93 THR A N 1
ATOM 739 C CA . THR A 1 93 ? 11.148 38 -0.048 1 75 93 THR A CA 1
ATOM 740 C C . THR A 1 93 ? 10.625 39.344 -0.522 1 75 93 THR A C 1
ATOM 742 O O . THR A 1 93 ? 11.406 40.25 -0.807 1 75 93 THR A O 1
ATOM 745 N N . THR A 1 94 ? 9.398 39.5 -0.699 1 69.31 94 THR A N 1
ATOM 746 C CA . THR A 1 94 ? 8.797 40.75 -1.149 1 69.31 94 THR A CA 1
ATOM 747 C C . THR A 1 94 ? 9.086 41.875 -0.162 1 69.31 94 THR A C 1
ATOM 749 O O . THR A 1 94 ? 9.352 43 -0.566 1 69.31 94 THR A O 1
ATOM 752 N N . SER A 1 95 ? 9.203 41.5 1.033 1 64.5 95 SER A N 1
ATOM 753 C CA . SER A 1 95 ? 9.5 42.531 2.043 1 64.5 95 SER A CA 1
ATOM 754 C C . SER A 1 95 ? 10.945 43 1.925 1 64.5 95 SER A C 1
ATOM 756 O O . SER A 1 95 ? 11.234 44.156 2.232 1 64.5 95 SER A O 1
ATOM 758 N N . SER A 1 96 ? 11.688 42.094 1.478 1 61.66 96 SER A N 1
ATOM 759 C CA . SER A 1 96 ? 13.094 42.438 1.354 1 61.66 96 SER A CA 1
ATOM 760 C C . SER A 1 96 ? 13.328 43.344 0.128 1 61.66 96 SER A C 1
ATOM 762 O O . SER A 1 96 ? 14.25 44.156 0.109 1 61.66 96 SER A O 1
ATOM 764 N N . THR A 1 97 ? 12.625 43.094 -0.964 1 56.28 97 THR A N 1
ATOM 765 C CA . THR A 1 97 ? 12.844 43.844 -2.191 1 56.28 97 THR A CA 1
ATOM 766 C C . THR A 1 97 ? 12.258 45.25 -2.078 1 56.28 97 THR A C 1
ATOM 768 O O . THR A 1 97 ? 12.5 46.094 -2.934 1 56.28 97 THR A O 1
ATOM 771 N N . THR A 1 98 ? 11.344 45.469 -1.271 1 52.06 98 THR A N 1
ATOM 772 C CA . THR A 1 98 ? 10.945 46.875 -1.151 1 52.06 98 THR A CA 1
ATOM 773 C C . THR A 1 98 ? 12.125 47.719 -0.681 1 52.06 98 THR A C 1
ATOM 775 O O . THR A 1 98 ? 12.742 47.438 0.346 1 52.06 98 THR A O 1
ATOM 778 N N . GLU A 1 99 ? 12.766 48.438 -1.594 1 48.09 99 GLU A N 1
ATOM 779 C CA . GLU A 1 99 ? 13.844 49.406 -1.531 1 48.09 99 GLU A CA 1
ATOM 780 C C . GLU A 1 99 ? 13.828 50.156 -0.206 1 48.09 99 GLU A C 1
ATOM 782 O O . GLU A 1 99 ? 12.766 50.594 0.264 1 48.09 99 GLU A O 1
ATOM 787 N N . PRO A 1 100 ? 14.977 50.031 0.592 1 46.66 100 PRO A N 1
ATOM 788 C CA . PRO A 1 100 ? 15.094 50.969 1.705 1 46.66 100 PRO A CA 1
ATOM 789 C C . PRO A 1 100 ? 14.711 52.406 1.312 1 46.66 100 PRO A C 1
ATOM 791 O O . PRO A 1 100 ? 15.445 53.062 0.582 1 46.66 100 PRO A O 1
ATOM 794 N N . THR A 1 101 ? 13.555 52.75 0.728 1 45.31 101 THR A N 1
ATOM 795 C CA . THR A 1 101 ? 13.57 54.188 0.496 1 45.31 101 THR A CA 1
ATOM 796 C C . THR A 1 101 ? 14.273 54.906 1.637 1 45.31 101 THR A C 1
ATOM 798 O O . THR A 1 101 ? 15.141 55.75 1.399 1 45.31 101 THR A O 1
ATOM 801 N N . SER A 1 102 ? 13.5 55.812 2.67 1 45.28 102 SER A N 1
ATOM 802 C CA . SER A 1 102 ? 14.117 56.719 3.627 1 45.28 102 SER A CA 1
ATOM 803 C C . SER A 1 102 ? 14.797 55.938 4.758 1 45.28 102 SER A C 1
ATOM 805 O O . SER A 1 102 ? 14.336 54.875 5.152 1 45.28 102 SER A O 1
ATOM 807 N N . PRO A 1 103 ? 16.172 56.25 5.141 1 45.81 103 PRO A N 1
ATOM 808 C CA . PRO A 1 103 ? 17.031 55.719 6.195 1 45.81 103 PRO A CA 1
ATOM 809 C C . PRO A 1 103 ? 16.234 55.25 7.414 1 45.81 103 PRO A C 1
ATOM 811 O O . PRO A 1 103 ? 16.703 54.375 8.164 1 45.81 103 PRO A O 1
ATOM 814 N N . GLY A 1 104 ? 15.289 56 7.969 1 43.38 104 GLY A N 1
ATOM 815 C CA . GLY A 1 104 ? 14.727 55.969 9.305 1 43.38 104 GLY A CA 1
ATOM 816 C C . GLY A 1 104 ? 13.734 54.844 9.5 1 43.38 104 GLY A C 1
ATOM 817 O O . GLY A 1 104 ? 13.188 54.656 10.594 1 43.38 104 GLY A O 1
ATOM 818 N N . THR A 1 105 ? 12.898 54.656 8.492 1 39.19 105 THR A N 1
ATOM 819 C CA . THR A 1 105 ? 11.828 53.75 8.906 1 39.19 105 THR A CA 1
ATOM 820 C C . THR A 1 105 ? 12.336 52.312 8.984 1 39.19 105 THR A C 1
ATOM 822 O O . THR A 1 105 ? 12.648 51.719 7.953 1 39.19 105 THR A O 1
ATOM 825 N N . ASN A 1 106 ? 13.273 51.938 9.898 1 40.72 106 ASN A N 1
ATOM 826 C CA . ASN A 1 106 ? 13.398 50.562 10.32 1 40.72 106 ASN A CA 1
ATOM 827 C C . ASN A 1 106 ? 12.086 49.781 10.148 1 40.72 106 ASN A C 1
ATOM 829 O O . ASN A 1 106 ? 11.227 49.812 11.031 1 40.72 106 ASN A O 1
ATOM 833 N N . ASN A 1 107 ? 11.406 49.969 9.117 1 40.09 107 ASN A N 1
ATOM 834 C CA . ASN A 1 107 ? 10.219 49.125 9.039 1 40.09 107 ASN A CA 1
ATOM 835 C C . ASN A 1 107 ? 10.531 47.688 9.438 1 40.09 107 ASN A C 1
ATOM 837 O O . ASN A 1 107 ? 11.328 47 8.781 1 40.09 107 ASN A O 1
ATOM 841 N N . PRO A 1 108 ? 10.641 47.312 10.711 1 43.91 108 PRO A N 1
ATOM 842 C CA . PRO A 1 108 ? 10.766 45.906 11.102 1 43.91 108 PRO A CA 1
ATOM 843 C C . PRO A 1 108 ? 10.18 44.969 10.055 1 43.91 108 PRO A C 1
ATOM 845 O O . PRO A 1 108 ? 9.094 45.219 9.531 1 43.91 108 PRO A O 1
ATOM 848 N N . THR A 1 109 ? 10.867 44.5 9.109 1 48.16 109 THR A N 1
ATOM 849 C CA . THR A 1 109 ? 10.484 43.469 8.156 1 48.16 109 THR A CA 1
ATOM 850 C C . THR A 1 109 ? 9.391 42.562 8.742 1 48.16 109 THR A C 1
ATOM 852 O O . THR A 1 109 ? 9.609 41.875 9.734 1 48.16 109 THR A O 1
ATOM 855 N N . ASN A 1 110 ? 8.133 43.031 9.023 1 52.62 110 ASN A N 1
ATOM 856 C CA . ASN A 1 110 ? 6.93 42.438 9.594 1 52.62 110 ASN A CA 1
ATOM 857 C C . ASN A 1 110 ? 6.672 41.031 9.023 1 52.62 110 ASN A C 1
ATOM 859 O O . ASN A 1 110 ? 5.535 40.688 8.68 1 52.62 110 ASN A O 1
ATOM 863 N N . SER A 1 111 ? 7.598 40.312 8.484 1 60.75 111 SER A N 1
ATOM 864 C CA . SER A 1 111 ? 7.273 38.969 8.062 1 60.75 111 SER A CA 1
ATOM 865 C C . SER A 1 111 ? 6.734 38.125 9.219 1 60.75 111 SER A C 1
ATOM 867 O O . SER A 1 111 ? 7.266 38.188 10.336 1 60.75 111 SER A O 1
ATOM 869 N N . PRO A 1 112 ? 5.523 37.625 9.086 1 72.19 112 PRO A N 1
ATOM 870 C CA . PRO A 1 112 ? 4.973 36.812 10.164 1 72.19 112 PRO A CA 1
ATOM 871 C C . PRO A 1 112 ? 5.914 35.656 10.57 1 72.19 112 PRO A C 1
ATOM 873 O O . PRO A 1 112 ? 6.637 35.125 9.734 1 72.19 112 PRO A O 1
ATOM 876 N N . PRO A 1 113 ? 6.09 35.594 11.812 1 82.12 113 PRO A N 1
ATOM 877 C CA . PRO A 1 113 ? 6.949 34.5 12.258 1 82.12 113 PRO A CA 1
ATOM 878 C C . PRO A 1 113 ? 6.477 33.125 11.75 1 82.12 113 PRO A C 1
ATOM 880 O O . PRO A 1 113 ? 5.277 32.906 11.586 1 82.12 113 PRO A O 1
ATOM 883 N N . LEU A 1 114 ? 7.41 32.344 11.398 1 88.56 114 LEU A N 1
ATOM 884 C CA . LEU A 1 114 ? 7.125 31 10.945 1 88.56 114 LEU A CA 1
ATOM 885 C C . LEU A 1 114 ? 6.555 30.156 12.078 1 88.56 114 LEU A C 1
ATOM 887 O O . LEU A 1 114 ? 7.062 30.188 13.203 1 88.56 114 LEU A O 1
ATOM 891 N N . LEU A 1 115 ? 5.531 29.5 11.797 1 92.06 115 LEU A N 1
ATOM 892 C CA . LEU A 1 115 ? 4.938 28.594 12.781 1 92.06 115 LEU A CA 1
ATOM 893 C C . LEU A 1 115 ? 5.875 27.422 13.086 1 92.06 115 LEU A C 1
ATOM 895 O O . LEU A 1 115 ? 6.574 26.938 12.195 1 92.06 115 LEU A O 1
ATOM 899 N N . ASP A 1 116 ? 5.852 27.031 14.367 1 93.19 116 ASP A N 1
ATOM 900 C CA . ASP A 1 116 ? 6.539 25.797 14.711 1 93.19 116 ASP A CA 1
ATOM 901 C C . ASP A 1 116 ? 6.047 24.641 13.844 1 93.19 116 ASP A C 1
ATOM 903 O O . ASP A 1 116 ? 4.852 24.516 13.562 1 93.19 116 ASP A O 1
ATOM 907 N N . PRO A 1 117 ? 6.953 23.797 13.43 1 93.94 117 PRO A N 1
ATOM 908 C CA . PRO A 1 117 ? 6.602 22.734 12.484 1 93.94 117 PRO A CA 1
ATOM 909 C C . PRO A 1 117 ? 5.512 21.797 13.023 1 93.94 117 PRO A C 1
ATOM 911 O O . PRO A 1 117 ? 4.637 21.375 12.266 1 93.94 117 PRO A O 1
ATOM 914 N N . HIS A 1 118 ? 5.598 21.5 14.281 1 95.94 118 HIS A N 1
ATOM 915 C CA . HIS A 1 118 ? 4.586 20.609 14.852 1 95.94 118 HIS A CA 1
ATOM 916 C C . HIS A 1 118 ? 3.236 21.312 14.953 1 95.94 118 HIS A C 1
ATOM 918 O O . HIS A 1 118 ? 2.191 20.688 14.75 1 95.94 118 HIS A O 1
ATOM 924 N N . THR A 1 119 ? 3.275 22.562 15.32 1 96.62 119 THR A N 1
ATOM 925 C CA . THR A 1 119 ? 2.049 23.359 15.359 1 96.62 119 THR A CA 1
ATOM 926 C C . THR A 1 119 ? 1.444 23.484 13.969 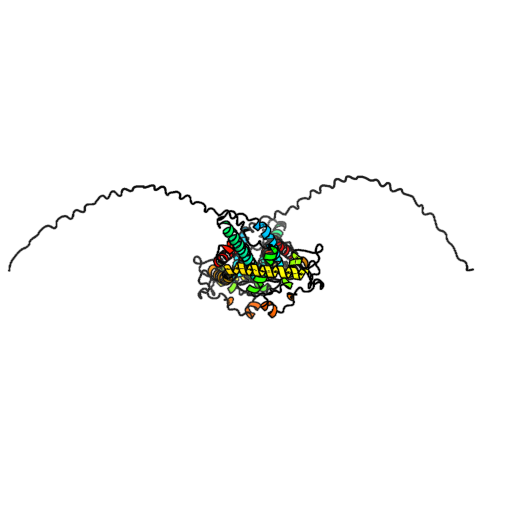1 96.62 119 THR A C 1
ATOM 928 O O . THR A 1 119 ? 0.231 23.344 13.797 1 96.62 119 THR A O 1
ATOM 931 N N . LEU A 1 120 ? 2.285 23.719 13.016 1 96.69 120 LEU A N 1
ATOM 932 C CA . LEU A 1 120 ? 1.832 23.797 11.625 1 96.69 120 LEU A CA 1
ATOM 933 C C . LEU A 1 120 ? 1.212 22.469 11.195 1 96.69 120 LEU A C 1
ATOM 935 O O . LEU A 1 120 ? 0.162 22.453 10.547 1 96.69 120 LEU A O 1
ATOM 939 N N . ALA A 1 121 ? 1.881 21.375 11.547 1 97.44 121 ALA A N 1
ATOM 940 C CA . ALA A 1 121 ? 1.4 20.047 11.18 1 97.44 121 ALA A CA 1
ATOM 941 C C . ALA A 1 121 ? 0.026 19.766 11.789 1 97.44 121 ALA A C 1
ATOM 943 O O . ALA A 1 121 ? -0.88 19.297 11.102 1 97.44 121 ALA A O 1
ATOM 944 N N . LEU A 1 122 ? -0.122 20.141 13 1 98.06 122 LEU A N 1
ATOM 945 C CA . LEU A 1 122 ? -1.377 19.875 13.695 1 98.06 122 LEU A CA 1
ATOM 946 C C . LEU A 1 122 ? -2.494 20.766 13.148 1 98.06 122 LEU A C 1
ATOM 948 O O . LEU A 1 122 ? -3.621 20.297 12.961 1 98.06 122 LEU A O 1
ATOM 952 N N . ALA A 1 123 ? -2.205 22.016 12.945 1 97.75 123 ALA A N 1
ATOM 953 C CA . ALA A 1 123 ? -3.189 22.922 12.359 1 97.75 123 ALA A CA 1
ATOM 954 C C . ALA A 1 123 ? -3.592 22.469 10.961 1 97.75 123 ALA A C 1
ATOM 956 O O . ALA A 1 123 ? -4.773 22.484 10.609 1 97.75 123 ALA A O 1
ATOM 957 N N . SER A 1 124 ? -2.594 22.047 10.188 1 96.5 124 SER A N 1
ATOM 958 C CA . SER A 1 124 ? -2.855 21.547 8.844 1 96.5 124 SER A CA 1
ATOM 959 C C . SER A 1 124 ? -3.709 20.281 8.875 1 96.5 124 SER A C 1
ATOM 961 O O . SER A 1 124 ? -4.605 20.109 8.055 1 96.5 124 SER A O 1
ATOM 963 N N . LEU A 1 125 ? -3.416 19.406 9.797 1 96.81 125 LEU A N 1
ATOM 964 C CA . LEU A 1 125 ? -4.18 18.172 9.945 1 96.81 125 LEU A CA 1
ATOM 965 C C . LEU A 1 125 ? -5.625 18.484 10.336 1 96.81 125 LEU A C 1
ATOM 967 O O . LEU A 1 125 ? -6.555 17.859 9.812 1 96.81 125 LEU A O 1
ATOM 971 N N . SER A 1 126 ? -5.777 19.406 11.266 1 96.44 126 SER A N 1
ATOM 972 C CA . SER A 1 126 ? -7.117 19.812 11.68 1 96.44 126 SER A CA 1
ATOM 973 C C . SER A 1 126 ? -7.918 20.359 10.508 1 96.44 126 SER A C 1
ATOM 975 O O . SER A 1 126 ? -9.07 19.969 10.297 1 96.44 126 SER A O 1
ATOM 977 N N . LEU A 1 127 ? -7.332 21.141 9.719 1 94.06 127 LEU A N 1
ATOM 978 C CA . LEU A 1 127 ? -7.996 21.75 8.57 1 94.06 127 LEU A CA 1
ATOM 979 C C . LEU A 1 127 ? -8.258 20.703 7.484 1 94.06 127 LEU A C 1
ATOM 981 O O . LEU A 1 127 ? -9.32 20.703 6.863 1 94.06 127 LEU A O 1
ATOM 985 N N . SER A 1 128 ? -7.211 19.875 7.238 1 93.5 128 SER A N 1
ATOM 986 C CA . SER A 1 128 ? -7.355 18.859 6.203 1 93.5 128 SER A CA 1
ATOM 987 C C . SER A 1 128 ? -8.461 17.859 6.551 1 93.5 128 SER A C 1
ATOM 989 O O . SER A 1 128 ? -9.172 17.391 5.664 1 93.5 128 SER A O 1
ATOM 991 N N . SER A 1 129 ? -8.578 17.531 7.82 1 93.81 129 SER A N 1
ATOM 992 C CA . SER A 1 129 ? -9.641 16.625 8.234 1 93.81 129 SER A CA 1
ATOM 993 C C . SER A 1 129 ? -11.016 17.219 7.934 1 93.81 129 SER A C 1
ATOM 995 O O . SER A 1 129 ? -11.938 16.484 7.535 1 93.81 129 SER A O 1
ATOM 997 N N . LYS A 1 130 ? -11.18 18.531 8.062 1 91.5 130 LYS A N 1
ATOM 998 C CA . LYS A 1 130 ? -12.438 19.219 7.762 1 91.5 130 LYS A CA 1
ATOM 999 C C . LYS A 1 130 ? -12.672 19.281 6.254 1 91.5 130 LYS A C 1
ATOM 1001 O O . LYS A 1 130 ? -13.797 19.109 5.789 1 91.5 130 LYS A O 1
ATOM 1006 N N . SER A 1 131 ? -11.68 19.453 5.574 1 88.25 131 SER A N 1
ATOM 1007 C CA . SER A 1 131 ? -11.797 19.641 4.133 1 88.25 131 SER A CA 1
ATOM 1008 C C . SER A 1 131 ? -12.062 18.312 3.424 1 88.25 131 SER A C 1
ATOM 1010 O O . SER A 1 131 ? -12.688 18.297 2.361 1 88.25 131 SER A O 1
ATOM 1012 N N . THR A 1 132 ? -11.578 17.172 3.914 1 88.06 132 THR A N 1
ATOM 1013 C CA . THR A 1 132 ? -11.75 15.867 3.297 1 88.06 132 THR A CA 1
ATOM 1014 C C . THR A 1 132 ? -12.953 15.141 3.891 1 88.06 132 THR A C 1
ATOM 1016 O O . THR A 1 132 ? -13.141 13.945 3.658 1 88.06 132 THR A O 1
ATOM 1019 N N . GLU A 1 133 ? -13.703 15.719 4.609 1 86.38 133 GLU A N 1
ATOM 1020 C CA . GLU A 1 133 ? -14.953 15.219 5.184 1 86.38 133 GLU A CA 1
ATOM 1021 C C . GLU A 1 133 ? -14.695 14.078 6.16 1 86.38 133 GLU A C 1
ATOM 1023 O O . GLU A 1 133 ? -15.414 13.078 6.156 1 86.38 133 GLU A O 1
ATOM 1028 N N . CYS A 1 134 ? -13.633 14.164 6.895 1 90.31 134 CYS A N 1
ATOM 1029 C CA . CYS A 1 134 ? -13.305 13.273 8 1 90.31 134 CYS A CA 1
ATOM 1030 C C . CYS A 1 134 ? -12.992 14.07 9.266 1 90.31 134 CYS A C 1
ATOM 1032 O O . CYS A 1 134 ? -11.914 13.945 9.844 1 90.31 134 CYS A O 1
ATOM 1034 N N . PRO A 1 135 ? -13.984 14.805 9.688 1 90.12 135 PRO A N 1
ATOM 1035 C CA . PRO A 1 135 ? -13.703 15.719 10.797 1 90.12 135 PRO A CA 1
ATOM 1036 C C . PRO A 1 135 ? -13.375 14.992 12.094 1 90.12 135 PRO A C 1
ATOM 1038 O O . PRO A 1 135 ? -13.969 13.953 12.398 1 90.12 135 PRO A O 1
ATOM 1041 N N . ARG A 1 136 ? -12.359 15.523 12.758 1 92.75 136 ARG A N 1
ATOM 1042 C CA . ARG A 1 136 ? -11.961 15.094 14.094 1 92.75 136 ARG A CA 1
ATOM 1043 C C . ARG A 1 136 ? -12.016 16.25 15.086 1 92.75 136 ARG A C 1
ATOM 1045 O O . ARG A 1 136 ? -11.648 17.375 14.75 1 92.75 136 ARG A O 1
ATOM 1052 N N . ARG A 1 137 ? -12.484 15.945 16.25 1 91.56 137 ARG A N 1
ATOM 1053 C CA . ARG A 1 137 ? -12.406 16.969 17.297 1 91.56 137 ARG A CA 1
ATOM 1054 C C . ARG A 1 137 ? -10.961 17.266 17.672 1 91.56 137 ARG A C 1
ATOM 1056 O O . ARG A 1 137 ? -10.109 16.375 17.641 1 91.56 137 ARG A O 1
ATOM 1063 N N . LEU A 1 138 ? -10.719 18.484 18.016 1 93.69 138 LEU A N 1
ATOM 1064 C CA . LEU A 1 138 ? -9.359 18.891 18.359 1 93.69 138 LEU A CA 1
ATOM 1065 C C . LEU A 1 138 ? -8.844 18.078 19.547 1 93.69 138 LEU A C 1
ATOM 1067 O O . LEU A 1 138 ? -7.652 17.781 19.625 1 93.69 138 LEU A O 1
ATOM 1071 N N . ARG A 1 139 ? -9.719 17.734 20.453 1 90.56 139 ARG A N 1
ATOM 1072 C CA . ARG A 1 139 ? -9.336 16.938 21.594 1 90.56 139 ARG A CA 1
ATOM 1073 C C . ARG A 1 139 ? -8.773 15.586 21.156 1 90.56 139 ARG A C 1
ATOM 1075 O O . ARG A 1 139 ? -7.793 15.094 21.734 1 90.56 139 ARG A O 1
ATOM 1082 N N . ASP A 1 140 ? -9.438 15 20.125 1 89.88 140 ASP A N 1
ATOM 1083 C CA . ASP A 1 140 ? -9.031 13.688 19.625 1 89.88 140 ASP A CA 1
ATOM 1084 C C . ASP A 1 140 ? -7.699 13.773 18.875 1 89.88 140 ASP A C 1
ATOM 1086 O O . ASP A 1 140 ? -7.004 12.766 18.719 1 89.88 140 ASP A O 1
ATOM 1090 N N . ILE A 1 141 ? -7.363 14.914 18.391 1 93.44 141 ILE A N 1
ATOM 1091 C CA . ILE A 1 141 ? -6.113 15.109 17.656 1 93.44 141 ILE A CA 1
ATOM 1092 C C . ILE A 1 141 ? -4.996 15.453 18.641 1 93.44 141 ILE A C 1
ATOM 1094 O O . ILE A 1 141 ? -3.91 14.875 18.594 1 93.44 141 ILE A O 1
ATOM 1098 N N . LEU A 1 142 ? -5.254 16.281 19.656 1 93.5 142 LEU A N 1
ATOM 1099 C CA . LEU A 1 142 ? -4.223 16.859 20.516 1 93.5 142 LEU A CA 1
ATOM 1100 C C . LEU A 1 142 ? -3.742 15.844 21.547 1 93.5 142 LEU A C 1
ATOM 1102 O O . LEU A 1 142 ? -2.557 15.805 21.891 1 93.5 142 LEU A O 1
ATOM 1106 N N . LEU A 1 143 ? -4.613 15.047 22.047 1 89.31 143 LEU A N 1
ATOM 1107 C CA . LEU A 1 143 ? -4.246 14.109 23.094 1 89.31 143 LEU A CA 1
ATOM 1108 C C . LEU A 1 143 ? -3.227 13.094 22.578 1 89.31 143 LEU A C 1
ATOM 1110 O O . LEU A 1 143 ? -2.125 12.984 23.125 1 89.31 143 LEU A O 1
ATOM 1114 N N . PRO A 1 144 ? -3.592 12.406 21.516 1 88.69 144 PRO A N 1
ATOM 1115 C CA . PRO A 1 144 ? -2.586 11.469 21 1 88.69 144 PRO A CA 1
ATOM 1116 C C . PRO A 1 144 ? -1.344 12.18 20.469 1 88.69 144 PRO A C 1
ATOM 1118 O O . PRO A 1 144 ? -0.236 11.641 20.547 1 88.69 144 PRO A O 1
ATOM 1121 N N . ALA A 1 145 ? -1.509 13.328 19.859 1 91.81 145 ALA A N 1
ATOM 1122 C CA . ALA A 1 145 ? -0.362 14.078 19.359 1 91.81 145 ALA A CA 1
ATOM 1123 C C . ALA A 1 145 ? 0.624 14.398 20.469 1 91.81 145 ALA A C 1
ATOM 1125 O O . ALA A 1 145 ? 1.835 14.234 20.312 1 91.81 145 ALA A O 1
ATOM 1126 N N . TYR A 1 146 ? 0.081 14.898 21.547 1 90.25 146 TYR A N 1
ATOM 1127 C CA . TYR A 1 146 ? 0.924 15.227 22.688 1 90.25 146 TYR A CA 1
ATOM 1128 C C . TYR A 1 146 ? 1.646 13.992 23.203 1 90.25 146 TYR A C 1
ATOM 1130 O O . TYR A 1 146 ? 2.824 14.062 23.562 1 90.25 146 TYR A O 1
ATOM 1138 N N . HIS A 1 147 ? 1.012 12.922 23.25 1 84.94 147 HIS A N 1
ATOM 1139 C CA . HIS A 1 147 ? 1.592 11.672 23.734 1 84.94 147 HIS A CA 1
ATOM 1140 C C . HIS A 1 147 ? 2.746 11.227 22.844 1 84.94 147 HIS A C 1
ATOM 1142 O O . HIS A 1 147 ? 3.76 10.727 23.328 1 84.94 147 HIS A O 1
ATOM 1148 N N . ILE A 1 148 ? 2.551 11.344 21.531 1 85.88 148 ILE A N 1
ATOM 1149 C CA . ILE A 1 148 ? 3.58 10.945 20.578 1 85.88 148 ILE A CA 1
ATOM 1150 C C . ILE A 1 148 ? 4.801 11.852 20.719 1 85.88 148 ILE A C 1
ATOM 1152 O O . ILE A 1 148 ? 5.938 11.375 20.688 1 85.88 148 ILE A O 1
ATOM 1156 N N . LEU A 1 149 ? 4.551 13.102 20.891 1 88.44 149 LEU A N 1
ATOM 1157 C CA . LEU A 1 149 ? 5.637 14.078 20.938 1 88.44 149 LEU A CA 1
ATOM 1158 C C . LEU A 1 149 ? 6.324 14.055 22.297 1 88.44 149 LEU A C 1
ATOM 1160 O O . LEU A 1 149 ? 7.523 14.336 22.406 1 88.44 149 LEU A O 1
ATOM 1164 N N . HIS A 1 150 ? 5.535 13.758 23.328 1 86.56 150 HIS A N 1
ATOM 1165 C CA . HIS A 1 150 ? 6.035 13.711 24.688 1 86.56 150 HIS A CA 1
ATOM 1166 C C . HIS A 1 150 ? 5.723 12.375 25.344 1 86.56 150 HIS A C 1
ATOM 1168 O O . HIS A 1 150 ? 4.887 12.305 26.25 1 86.56 150 HIS A O 1
ATOM 1174 N N . PRO A 1 151 ? 6.438 11.367 24.969 1 78 151 PRO A N 1
ATOM 1175 C CA . PRO A 1 151 ? 6.121 10.031 25.484 1 78 151 PRO A CA 1
ATOM 1176 C C . PRO A 1 151 ? 6.41 9.883 26.984 1 78 151 PRO A C 1
ATOM 1178 O O . PRO A 1 151 ? 7.371 10.469 27.484 1 78 151 PRO A O 1
ATOM 1181 N N . PRO A 1 152 ? 5.531 9.023 27.609 1 73.19 152 PRO A N 1
ATOM 1182 C CA . PRO A 1 152 ? 5.816 8.695 29 1 73.19 152 PRO A CA 1
ATOM 1183 C C . PRO A 1 152 ? 7.066 7.828 29.172 1 73.19 152 PRO A C 1
ATOM 1185 O O . PRO A 1 152 ? 7.504 7.188 28.203 1 73.19 152 PRO A O 1
ATOM 1188 N N . PRO A 1 153 ? 7.668 7.824 30.422 1 71.69 153 PRO A N 1
ATOM 1189 C CA . PRO A 1 153 ? 7.285 8.406 31.703 1 71.69 153 PRO A CA 1
ATOM 1190 C C . PRO A 1 153 ? 7.863 9.805 31.922 1 71.69 153 PRO A C 1
ATOM 1192 O O . PRO A 1 153 ? 7.578 10.445 32.938 1 71.69 153 PRO A O 1
ATOM 1195 N N . TYR A 1 154 ? 8.555 10.266 30.953 1 72.81 154 TYR A N 1
ATOM 1196 C CA . TYR A 1 154 ? 9.273 11.516 31.172 1 72.81 154 TYR A CA 1
ATOM 1197 C C . TYR A 1 154 ? 8.297 12.688 31.266 1 72.81 154 TY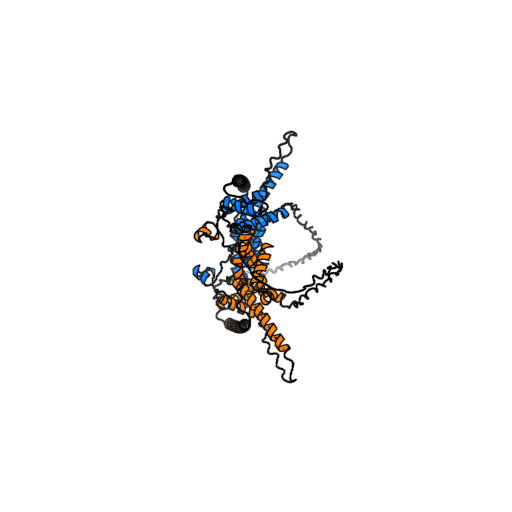R A C 1
ATOM 1199 O O . TYR A 1 154 ? 8.57 13.68 31.938 1 72.81 154 TYR A O 1
ATOM 1207 N N . ASN A 1 155 ? 7.234 12.523 30.562 1 77.5 155 ASN A N 1
ATOM 1208 C CA . ASN A 1 155 ? 6.246 13.594 30.547 1 77.5 155 ASN A CA 1
ATOM 1209 C C . ASN A 1 155 ? 4.852 13.078 30.891 1 77.5 155 ASN A C 1
ATOM 1211 O O . ASN A 1 155 ? 4.422 12.047 30.375 1 77.5 155 ASN A O 1
ATOM 1215 N N . PRO A 1 156 ? 4.289 13.773 31.859 1 78.38 156 PRO A N 1
ATOM 1216 C CA . PRO A 1 156 ? 2.916 13.359 32.156 1 78.38 156 PRO A CA 1
ATOM 1217 C C . PRO A 1 156 ? 1.991 13.508 30.938 1 78.38 156 PRO A C 1
ATOM 1219 O O . PRO A 1 156 ? 2.152 14.438 30.141 1 78.38 156 PRO A O 1
ATOM 1222 N N . PRO A 1 157 ? 1.184 12.539 30.812 1 80.62 157 PRO A N 1
ATOM 1223 C CA . PRO A 1 157 ? 0.237 12.609 29.703 1 80.62 157 PRO A CA 1
ATOM 1224 C C . PRO A 1 157 ? -0.676 13.828 29.781 1 80.62 157 PRO A C 1
ATOM 1226 O O . PRO A 1 157 ? -0.918 14.352 30.875 1 80.62 157 PRO A O 1
ATOM 1229 N N . LEU A 1 158 ? -1.071 14.289 28.609 1 85.44 158 LEU A N 1
ATOM 1230 C CA . LEU A 1 158 ? -2.014 15.398 28.531 1 85.44 158 LEU A CA 1
ATOM 1231 C C . LEU A 1 158 ? -3.402 14.969 28.984 1 85.44 158 LEU A C 1
ATOM 1233 O O . LEU A 1 158 ? -3.924 13.953 28.531 1 85.44 158 LEU A O 1
ATOM 1237 N N . THR A 1 159 ? -3.877 15.648 29.969 1 82.69 159 THR A N 1
ATOM 1238 C CA . THR A 1 159 ? -5.195 15.32 30.5 1 82.69 159 THR A CA 1
ATOM 1239 C C . THR A 1 159 ? -6.242 16.312 30 1 82.69 159 THR A C 1
ATOM 1241 O O . THR A 1 159 ? -5.91 17.438 29.625 1 82.69 159 THR A O 1
ATOM 1244 N N . TYR A 1 160 ? -7.391 15.836 29.797 1 82.69 160 TYR A N 1
ATOM 1245 C CA . TYR A 1 160 ? -8.539 16.656 29.453 1 82.69 160 TYR A CA 1
ATOM 1246 C C . TYR A 1 160 ? -9.68 16.469 30.453 1 82.69 160 TYR A C 1
ATOM 1248 O O . TYR A 1 160 ? -10.078 15.328 30.734 1 82.69 160 TYR A O 1
ATOM 1256 N N . PRO A 1 161 ? -10.211 17.609 31.047 1 84.81 161 PRO A N 1
ATOM 1257 C CA . PRO A 1 161 ? -9.898 19.031 30.844 1 84.81 161 PRO A CA 1
ATOM 1258 C C . PRO A 1 161 ? -8.695 19.5 31.656 1 84.81 161 PRO A C 1
ATOM 1260 O O . PRO A 1 161 ? -8.461 18.984 32.75 1 84.81 161 PRO A O 1
ATOM 1263 N N . SER A 1 162 ? -7.836 20.266 31.062 1 89.38 162 SER A N 1
ATOM 1264 C CA . SER A 1 162 ? -6.68 20.859 31.734 1 89.38 162 SER A CA 1
ATOM 1265 C C . SER A 1 162 ? -6.309 22.203 31.109 1 89.38 162 SER A C 1
ATOM 1267 O O . SER A 1 162 ? -6.699 22.484 29.984 1 89.38 162 SER A O 1
ATOM 1269 N N . HIS A 1 163 ? -5.629 23.062 31.922 1 93.69 163 HIS A N 1
ATOM 1270 C CA . HIS A 1 163 ? -5.156 24.344 31.438 1 93.69 163 HIS A CA 1
ATOM 1271 C C . HIS A 1 163 ? -4.164 24.172 30.281 1 93.69 163 HIS A C 1
ATOM 1273 O O . HIS A 1 163 ? -4.156 24.953 29.344 1 93.69 163 HIS A O 1
ATOM 1279 N N . LYS A 1 164 ? -3.434 23.156 30.453 1 92.38 164 LYS A N 1
ATOM 1280 C CA . LYS A 1 164 ? -2.451 22.875 29.406 1 92.38 164 LYS A CA 1
ATOM 1281 C C . LYS A 1 164 ? -3.133 22.547 28.078 1 92.38 164 LYS A C 1
ATOM 1283 O O . LYS A 1 164 ? -2.707 23.016 27.031 1 92.38 164 LYS A O 1
ATOM 1288 N N . TYR A 1 165 ? -4.125 21.719 28.203 1 92.81 165 TYR A N 1
ATOM 1289 C CA . TYR A 1 165 ? -4.891 21.406 27 1 92.81 165 TYR A CA 1
ATOM 1290 C C . TYR A 1 165 ? -5.484 22.656 26.391 1 92.81 165 TYR A C 1
ATOM 1292 O O . TYR A 1 165 ? -5.426 22.844 25.172 1 92.81 165 TYR A O 1
ATOM 1300 N N . ASP A 1 166 ? -6.047 23.531 27.156 1 96.19 166 ASP A N 1
ATOM 1301 C CA . ASP A 1 166 ? -6.688 24.75 26.656 1 96.19 166 ASP A CA 1
ATOM 1302 C C . ASP A 1 166 ? -5.68 25.656 25.969 1 96.19 166 ASP A C 1
ATOM 1304 O O . ASP A 1 166 ? -5.996 26.297 24.953 1 96.19 166 ASP A O 1
ATOM 1308 N N . ALA A 1 167 ? -4.543 25.75 26.516 1 96.69 167 ALA A N 1
ATOM 1309 C CA . ALA A 1 167 ? -3.492 26.562 25.922 1 96.69 167 ALA A CA 1
ATOM 1310 C C . ALA A 1 167 ? -3.082 26.016 24.547 1 96.69 167 ALA A C 1
ATOM 1312 O O . ALA A 1 167 ? -2.922 26.766 23.594 1 96.69 167 ALA A O 1
ATOM 1313 N N . LEU A 1 168 ? -2.918 24.719 24.562 1 95.94 168 LEU A N 1
ATOM 1314 C CA . LEU A 1 168 ? -2.543 24.094 23.312 1 95.94 168 LEU A CA 1
ATOM 1315 C C . LEU A 1 168 ? -3.643 24.25 22.266 1 95.94 168 LEU A C 1
ATOM 1317 O O . LEU A 1 168 ? -3.359 24.531 21.094 1 95.94 168 LEU A O 1
ATOM 1321 N N . ARG A 1 169 ? -4.848 24.016 22.688 1 96.5 169 ARG A N 1
ATOM 1322 C CA . ARG A 1 169 ? -5.988 24.188 21.797 1 96.5 169 ARG A CA 1
ATOM 1323 C C . ARG A 1 169 ? -6.016 25.594 21.203 1 96.5 169 ARG A C 1
ATOM 1325 O O . ARG A 1 169 ? -6.227 25.766 20 1 96.5 169 ARG A O 1
ATOM 1332 N N . HIS A 1 170 ? -5.812 26.594 22 1 97.38 170 HIS A N 1
ATOM 1333 C CA . HIS A 1 170 ? -5.809 27.984 21.547 1 97.38 170 HIS A CA 1
ATOM 1334 C C . HIS A 1 170 ? -4.703 28.219 20.531 1 97.38 170 HIS A C 1
ATOM 1336 O O . HIS A 1 170 ? -4.922 28.891 19.516 1 97.38 170 HIS A O 1
ATOM 1342 N N . THR A 1 171 ? -3.576 27.734 20.797 1 97.31 171 THR A N 1
ATOM 1343 C CA . THR A 1 171 ? -2.443 27.875 19.891 1 97.31 171 THR A CA 1
ATOM 1344 C C . THR A 1 171 ? -2.768 27.281 18.531 1 97.31 171 THR A C 1
ATOM 1346 O O . THR A 1 171 ? -2.469 27.891 17.5 1 97.31 171 THR A O 1
ATOM 1349 N N . ILE A 1 172 ? -3.404 26.109 18.516 1 97.5 172 ILE A N 1
ATOM 1350 C CA . ILE A 1 172 ? -3.713 25.438 17.266 1 97.5 172 ILE A CA 1
ATOM 1351 C C . ILE A 1 172 ? -4.789 26.203 16.516 1 97.5 172 ILE A C 1
ATOM 1353 O O . ILE A 1 172 ? -4.711 26.359 15.289 1 97.5 172 ILE A O 1
ATOM 1357 N N . VAL A 1 173 ? -5.809 26.719 17.188 1 97.38 173 VAL A N 1
ATOM 1358 C CA . VAL A 1 173 ? -6.883 27.484 16.562 1 97.38 173 VAL A CA 1
ATOM 1359 C C . VAL A 1 173 ? -6.305 28.75 15.914 1 97.38 173 VAL A C 1
ATOM 1361 O O . VAL A 1 173 ? -6.684 29.109 14.797 1 97.38 173 VAL A O 1
ATOM 1364 N N . GLN A 1 174 ? -5.371 29.375 16.578 1 97.25 174 GLN A N 1
ATOM 1365 C CA . GLN A 1 174 ? -4.715 30.547 16.016 1 97.25 174 GLN A CA 1
ATOM 1366 C C . GLN A 1 174 ? -3.912 30.172 14.766 1 97.25 174 GLN A C 1
ATOM 1368 O O . GLN A 1 174 ? -3.93 30.906 13.773 1 97.25 174 GLN A O 1
ATOM 1373 N N . ALA A 1 175 ? -3.232 29.109 14.883 1 97.06 175 ALA A N 1
ATOM 1374 C CA . ALA A 1 175 ? -2.453 28.641 13.742 1 97.06 175 ALA A CA 1
ATOM 1375 C C . ALA A 1 175 ? -3.357 28.297 12.555 1 97.06 175 ALA A C 1
ATOM 1377 O O . ALA A 1 175 ? -2.996 28.547 11.406 1 97.06 175 ALA A O 1
ATOM 1378 N N . GLU A 1 176 ? -4.527 27.656 12.805 1 95.38 176 GLU A N 1
ATOM 1379 C CA . GLU A 1 176 ? -5.5 27.375 11.758 1 95.38 176 GLU A CA 1
ATOM 1380 C C . GLU A 1 176 ? -5.918 28.656 11.031 1 95.38 176 GLU A C 1
ATOM 1382 O O . GLU A 1 176 ? -6.031 28.672 9.805 1 95.38 176 GLU A O 1
ATOM 1387 N N . LEU A 1 177 ? -6.121 29.703 11.781 1 94.62 177 LEU A N 1
ATOM 1388 C CA . LEU A 1 177 ? -6.527 30.984 11.203 1 94.62 177 LEU A CA 1
ATOM 1389 C C . LEU A 1 177 ? -5.434 31.547 10.297 1 94.62 177 LEU A C 1
ATOM 1391 O O . LEU A 1 177 ? -5.723 32.062 9.211 1 94.62 177 LEU A O 1
ATOM 1395 N N . ILE A 1 178 ? -4.238 31.469 10.742 1 93.5 178 ILE A N 1
ATOM 1396 C CA . ILE A 1 178 ? -3.109 31.922 9.945 1 93.5 178 ILE A CA 1
ATOM 1397 C C . ILE A 1 178 ? -3.02 31.109 8.656 1 93.5 178 ILE A C 1
ATOM 1399 O O . ILE A 1 178 ? -2.816 31.672 7.574 1 93.5 178 ILE A O 1
ATOM 1403 N N . LEU A 1 179 ? -3.209 29.859 8.812 1 93.12 179 LEU A N 1
ATOM 1404 C CA . LEU A 1 179 ? -3.135 28.953 7.664 1 93.12 179 LEU A CA 1
ATOM 1405 C C . LEU A 1 179 ? -4.246 29.25 6.664 1 93.12 179 LEU A C 1
ATOM 1407 O O . LEU A 1 179 ? -4.012 29.266 5.453 1 93.12 179 LEU A O 1
ATOM 1411 N N . LEU A 1 180 ? -5.434 29.453 7.094 1 92.06 180 LEU A N 1
ATOM 1412 C CA . LEU A 1 180 ? -6.566 29.766 6.23 1 92.06 180 LEU A CA 1
ATOM 1413 C C . LEU A 1 180 ? -6.301 31.047 5.43 1 92.06 180 LEU A C 1
ATOM 1415 O O . LEU A 1 180 ? -6.613 31.109 4.238 1 92.06 180 LEU A O 1
ATOM 1419 N N . ARG A 1 181 ? -5.676 31.984 6.051 1 88.81 181 ARG A N 1
ATOM 1420 C CA . ARG A 1 181 ? -5.332 33.219 5.371 1 88.81 181 ARG A CA 1
ATOM 1421 C C . ARG A 1 181 ? -4.266 33 4.309 1 88.81 181 ARG A C 1
ATOM 1423 O O . ARG A 1 181 ? -4.352 33.531 3.203 1 88.81 181 ARG A O 1
ATOM 1430 N N . ALA A 1 182 ? -3.318 32.25 4.676 1 88.06 182 ALA A N 1
ATOM 1431 C CA . ALA A 1 182 ? -2.246 31.953 3.736 1 88.06 182 ALA A CA 1
ATOM 1432 C C . ALA A 1 182 ? -2.781 31.188 2.529 1 88.06 182 ALA A C 1
ATOM 1434 O O . ALA A 1 182 ? -2.389 31.453 1.391 1 88.06 182 ALA A O 1
ATOM 1435 N N . LEU A 1 183 ? -3.672 30.219 2.732 1 86.19 183 LEU A N 1
ATOM 1436 C CA . LEU A 1 183 ? -4.199 29.359 1.678 1 86.19 183 LEU A CA 1
ATOM 1437 C C . LEU A 1 183 ? -5.207 30.109 0.817 1 86.19 183 LEU A C 1
ATOM 1439 O O . LEU A 1 183 ? -5.383 29.781 -0.362 1 86.19 183 LEU A O 1
ATOM 1443 N N . ALA A 1 184 ? -6.062 31 1.382 1 77.44 184 ALA A N 1
ATOM 1444 C CA . ALA A 1 184 ? -7.031 31.797 0.646 1 77.44 184 ALA A CA 1
ATOM 1445 C C . ALA A 1 184 ? -6.344 32.656 -0.407 1 77.44 184 ALA A C 1
ATOM 1447 O O . ALA A 1 184 ? -6.93 32.969 -1.448 1 77.44 184 ALA A O 1
ATOM 1448 N N . PHE A 1 185 ? -5.297 33.25 -0.156 1 61.12 185 PHE A N 1
ATOM 1449 C CA . PHE A 1 185 ? -4.578 34.094 -1.091 1 61.12 185 PHE A CA 1
ATOM 1450 C C . PHE A 1 185 ? -4.086 33.281 -2.291 1 61.12 185 PHE A C 1
ATOM 1452 O O . PHE A 1 185 ? -3.84 33.844 -3.359 1 61.12 185 PHE A O 1
ATOM 1459 N N . GLY A 1 186 ? -4.094 32.219 -2.305 1 55.59 186 GLY A N 1
ATOM 1460 C CA . GLY A 1 186 ? -3.438 31.516 -3.4 1 55.59 186 GLY A CA 1
ATOM 1461 C C . GLY A 1 186 ? -4.238 30.344 -3.93 1 55.59 186 GLY A C 1
ATOM 1462 O O . GLY A 1 186 ? -4.203 30.047 -5.129 1 55.59 186 GLY A O 1
ATOM 1463 N N . ILE A 1 187 ? -4.426 29.281 -3.115 1 50.16 187 ILE A N 1
ATOM 1464 C CA . ILE A 1 187 ? -4.32 27.891 -3.527 1 50.16 187 ILE A CA 1
ATOM 1465 C C . ILE A 1 187 ? -5.695 27.375 -3.955 1 50.16 187 ILE A C 1
ATOM 1467 O O . ILE A 1 187 ? -6.609 27.266 -3.133 1 50.16 187 ILE A O 1
ATOM 1471 N N . HIS A 1 188 ? -5.988 27.969 -5.039 1 49.06 188 HIS A N 1
ATOM 1472 C CA . HIS A 1 188 ? -7.125 27.297 -5.66 1 49.06 188 HIS A CA 1
ATOM 1473 C C . HIS A 1 188 ? -7.156 25.812 -5.281 1 49.06 188 HIS A C 1
ATOM 1475 O O . HIS A 1 188 ? -6.109 25.172 -5.18 1 49.06 188 HIS A O 1
ATOM 1481 N N . GLN A 1 189 ? -8.227 25.516 -4.582 1 54.47 189 GLN A N 1
ATOM 1482 C CA . GLN A 1 189 ? -8.516 24.156 -4.141 1 54.47 189 GLN A CA 1
ATOM 1483 C C . GLN A 1 189 ? -8.234 23.156 -5.25 1 54.47 189 GLN A C 1
ATOM 1485 O O . GLN A 1 189 ? -9.031 23 -6.18 1 54.47 189 GLN A O 1
ATOM 1490 N N . SER A 1 190 ? -7.008 23.156 -5.773 1 55.66 190 SER A N 1
ATOM 1491 C CA . SER A 1 190 ? -6.762 22.094 -6.746 1 55.66 190 SER A CA 1
ATOM 1492 C C . SER A 1 190 ? -7.117 20.734 -6.176 1 55.66 190 SER A C 1
ATOM 1494 O O . SER A 1 190 ? -6.949 20.484 -4.977 1 55.66 190 SER A O 1
ATOM 1496 N N . PRO A 1 191 ? -7.941 20.125 -6.949 1 61.62 191 PRO A N 1
ATOM 1497 C CA . PRO A 1 191 ? -8.25 18.766 -6.5 1 61.62 191 PRO A CA 1
ATOM 1498 C C . PRO A 1 191 ? -7.012 18 -6.039 1 61.62 191 PRO A C 1
ATOM 1500 O O . PRO A 1 191 ? -5.898 18.312 -6.473 1 61.62 191 PRO A O 1
ATOM 1503 N N . VAL A 1 192 ? -7.168 17.281 -5.02 1 74 192 VAL A N 1
ATOM 1504 C CA . VAL A 1 192 ? -6.086 16.438 -4.504 1 74 192 VAL A CA 1
ATOM 1505 C C . VAL A 1 192 ? -5.715 15.383 -5.535 1 74 192 VAL A C 1
ATOM 1507 O O . VAL A 1 192 ? -6.555 14.969 -6.34 1 74 192 VAL A O 1
ATOM 1510 N N . ALA A 1 193 ? -4.492 15.141 -5.793 1 80.69 193 ALA A N 1
ATOM 1511 C CA . ALA A 1 193 ? -3.949 14.172 -6.738 1 80.69 193 ALA A CA 1
ATOM 1512 C C . ALA A 1 193 ? -4.695 12.844 -6.648 1 80.69 193 ALA A C 1
ATOM 1514 O O . ALA A 1 193 ? -4.816 12.125 -7.641 1 80.69 193 ALA A O 1
ATOM 1515 N N . TYR A 1 194 ? -5.328 12.609 -5.539 1 82.31 194 TYR A N 1
ATOM 1516 C CA . TYR A 1 194 ? -6.004 11.344 -5.285 1 82.31 194 TYR A CA 1
ATOM 1517 C C . TYR A 1 194 ? -7.258 11.211 -6.141 1 82.31 194 TYR A C 1
ATOM 1519 O O . TYR A 1 194 ? -7.688 10.102 -6.457 1 82.31 194 TYR A O 1
ATOM 1527 N N . GLU A 1 195 ? -7.766 12.297 -6.539 1 85 195 GLU A N 1
ATOM 1528 C CA . GLU A 1 195 ? -9.023 12.281 -7.285 1 85 195 GLU A CA 1
ATOM 1529 C C . GLU A 1 195 ? -8.805 11.805 -8.719 1 85 195 GLU A C 1
ATOM 1531 O O . GLU A 1 195 ? -9.727 11.281 -9.352 1 85 195 GLU A O 1
ATOM 1536 N N . TYR A 1 196 ? -7.641 11.883 -9.188 1 90.56 196 TYR A N 1
ATOM 1537 C CA . TYR A 1 196 ? -7.336 11.516 -10.562 1 90.56 196 TYR A CA 1
ATOM 1538 C C . TYR A 1 196 ? -6.953 10.039 -10.656 1 90.56 196 TYR A C 1
ATOM 1540 O O . TYR A 1 196 ? -6.965 9.461 -11.742 1 90.56 196 TYR A O 1
ATOM 1548 N N . LEU A 1 197 ? -6.668 9.422 -9.57 1 91.88 197 LEU A N 1
ATOM 1549 C CA . LEU A 1 197 ? -6.055 8.102 -9.562 1 91.88 197 LEU A CA 1
ATOM 1550 C C . LEU A 1 197 ? -7.031 7.047 -10.078 1 91.88 197 LEU A C 1
ATOM 1552 O O . LEU A 1 197 ? -6.668 6.207 -10.898 1 91.88 197 LEU A O 1
ATOM 1556 N N . PRO A 1 198 ? -8.297 7.078 -9.633 1 90.44 198 PRO A N 1
ATOM 1557 C CA . PRO A 1 198 ? -9.211 6.016 -10.07 1 90.44 198 PRO A CA 1
ATOM 1558 C C . PRO A 1 198 ? -9.375 5.965 -11.586 1 90.44 198 PRO A C 1
ATOM 1560 O O . PRO A 1 198 ? -9.336 4.883 -12.18 1 90.44 198 PRO A O 1
ATOM 1563 N N . ARG A 1 199 ? -9.5 7.09 -12.156 1 89.38 199 ARG A N 1
ATOM 1564 C CA . ARG A 1 199 ? -9.672 7.152 -13.602 1 89.38 199 ARG A CA 1
ATOM 1565 C C . ARG A 1 199 ? -8.406 6.707 -14.328 1 89.38 199 ARG A C 1
ATOM 1567 O O . ARG A 1 199 ? -8.469 5.965 -15.312 1 89.38 199 ARG A O 1
ATOM 1574 N N . LEU A 1 200 ? -7.297 7.133 -13.875 1 90.19 200 LEU A N 1
ATOM 1575 C CA . LEU A 1 200 ? -6.02 6.805 -14.5 1 90.19 200 LEU A CA 1
ATOM 1576 C C . LEU A 1 200 ? -5.723 5.316 -14.383 1 90.19 200 LEU A C 1
ATOM 1578 O O . LEU A 1 200 ? -5.332 4.676 -15.359 1 90.19 200 LEU A O 1
ATOM 1582 N N . VAL A 1 201 ? -5.941 4.754 -13.195 1 89.44 201 VAL A N 1
ATOM 1583 C CA . VAL A 1 201 ? -5.652 3.344 -12.961 1 89.44 201 VAL A CA 1
ATOM 1584 C C . VAL A 1 201 ? -6.602 2.473 -13.781 1 89.44 201 VAL A C 1
ATOM 1586 O O . VAL A 1 201 ? -6.18 1.485 -14.383 1 89.44 201 VAL A O 1
ATOM 1589 N N . SER A 1 202 ? -7.852 2.85 -13.828 1 87.12 202 SER A N 1
ATOM 1590 C CA . SER A 1 202 ? -8.836 2.105 -14.602 1 87.12 202 SER A CA 1
ATOM 1591 C C . SER A 1 202 ? -8.484 2.102 -16.094 1 87.12 202 SER A C 1
ATOM 1593 O O . SER A 1 202 ? -8.586 1.07 -16.75 1 87.12 202 SER A O 1
ATOM 1595 N N . LYS A 1 203 ? -8.078 3.191 -16.562 1 84.31 203 LYS A N 1
ATOM 1596 C CA . LYS A 1 203 ? -7.691 3.307 -17.953 1 84.31 203 LYS A CA 1
ATOM 1597 C C . LYS A 1 203 ? -6.492 2.416 -18.281 1 84.31 203 LYS A C 1
ATOM 1599 O O . LYS A 1 203 ? -6.461 1.758 -19.312 1 84.31 203 LYS A O 1
ATOM 1604 N N . ILE A 1 204 ? -5.555 2.377 -17.453 1 82.25 204 ILE A N 1
ATOM 1605 C CA . ILE A 1 204 ? -4.344 1.595 -17.672 1 82.25 204 ILE A CA 1
ATOM 1606 C C . ILE A 1 204 ? -4.676 0.105 -17.625 1 82.25 204 ILE A C 1
ATOM 1608 O O . ILE A 1 204 ? -4.191 -0.671 -18.453 1 82.25 204 ILE A O 1
ATOM 1612 N N . LEU A 1 205 ? -5.418 -0.264 -16.641 1 79.75 205 LEU A N 1
ATOM 1613 C CA . LEU A 1 205 ? -5.777 -1.671 -16.516 1 79.75 205 LEU A CA 1
ATOM 1614 C C . LEU A 1 205 ? -6.613 -2.135 -17.703 1 79.75 205 LEU A C 1
ATOM 1616 O O . LEU A 1 205 ? -6.461 -3.268 -18.172 1 79.75 205 LEU A O 1
ATOM 1620 N N . ASN A 1 206 ? -7.344 -1.241 -18.172 1 73.81 206 ASN A N 1
ATOM 1621 C CA . ASN A 1 206 ? -8.164 -1.578 -19.328 1 73.81 206 ASN A CA 1
ATOM 1622 C C . ASN A 1 206 ? -7.348 -1.543 -20.625 1 73.81 206 ASN A C 1
ATOM 1624 O O . ASN A 1 206 ? -7.539 -2.381 -21.5 1 73.81 206 ASN A O 1
ATOM 1628 N N . THR A 1 207 ? -6.406 -0.595 -20.75 1 64.69 207 THR A N 1
ATOM 1629 C CA . THR A 1 207 ? -5.605 -0.44 -21.953 1 64.69 207 THR A CA 1
ATOM 1630 C C . THR A 1 207 ? -4.516 -1.507 -22.031 1 64.69 207 THR A C 1
ATOM 1632 O O . THR A 1 207 ? -4.27 -2.084 -23.094 1 64.69 207 THR A O 1
ATOM 1635 N N . LYS A 1 208 ? -3.459 -1.336 -21.125 1 56.03 208 LYS A N 1
ATOM 1636 C CA . LYS A 1 208 ? -2.332 -2.266 -21.125 1 56.03 208 LYS A CA 1
ATOM 1637 C C . LYS A 1 208 ? -2.809 -3.705 -21.297 1 56.03 208 LYS A C 1
ATOM 1639 O O . LYS A 1 208 ? -2.141 -4.512 -21.953 1 56.03 208 LYS A O 1
ATOM 1644 N N . ILE A 1 209 ? -3.633 -3.879 -20.375 1 51.12 209 ILE A N 1
ATOM 1645 C CA . ILE A 1 209 ? -4.078 -5.27 -20.359 1 51.12 209 ILE A CA 1
ATOM 1646 C C . ILE A 1 209 ? -4.758 -5.605 -21.688 1 51.12 209 ILE A C 1
ATOM 1648 O O . ILE A 1 209 ? -4.52 -6.668 -22.266 1 51.12 209 ILE A O 1
ATOM 1652 N N . TYR A 1 210 ? -5.727 -4.664 -21.984 1 46.81 210 TYR A N 1
ATOM 1653 C CA . TYR A 1 210 ? -6.586 -5.086 -23.094 1 46.81 210 TYR A CA 1
ATOM 1654 C C . TYR A 1 210 ? -6.059 -4.562 -24.422 1 46.81 210 TYR A C 1
ATOM 1656 O O . TYR A 1 210 ? -6.602 -4.887 -25.484 1 46.81 210 TYR A O 1
ATOM 1664 N N . GLY A 1 211 ? -4.645 -4.297 -24.469 1 47.03 211 GLY A N 1
ATOM 1665 C CA . GLY A 1 211 ? -4.23 -3.863 -25.781 1 47.03 211 GLY A CA 1
ATOM 1666 C C . GLY A 1 211 ? -5.234 -2.947 -26.453 1 47.03 211 GLY A C 1
ATOM 1667 O O . GLY A 1 211 ? -5.387 -2.973 -27.688 1 47.03 211 GLY A O 1
ATOM 1668 N N . GLY A 1 212 ? -5.766 -1.927 -25.953 1 45.66 212 GLY A N 1
ATOM 1669 C CA . GLY A 1 212 ? -6.82 -1.062 -26.453 1 45.66 212 GLY A CA 1
ATOM 1670 C C . GLY A 1 212 ? -8.211 -1.606 -26.188 1 45.66 212 GLY A C 1
ATOM 1671 O O . GLY A 1 212 ? -9.047 -0.922 -25.594 1 45.66 212 GLY A O 1
ATOM 1672 N N . ASP A 1 213 ? -8.852 -2.439 -27.156 1 39.16 213 ASP A N 1
ATOM 1673 C CA . ASP A 1 213 ? -10.203 -2.982 -27.25 1 39.16 213 ASP A CA 1
ATOM 1674 C C . ASP A 1 213 ? -10.422 -4.086 -26.219 1 39.16 213 ASP A C 1
ATOM 1676 O O . ASP A 1 213 ? -10.602 -5.254 -26.578 1 39.16 213 ASP A O 1
ATOM 1680 N N . LEU A 1 214 ? -9.898 -4.062 -25.328 1 41.56 214 LEU A N 1
ATOM 1681 C CA . LEU A 1 214 ? -10.125 -5.172 -24.406 1 41.56 214 LEU A CA 1
ATOM 1682 C C . LEU A 1 214 ? -11.602 -5.57 -24.391 1 41.56 214 LEU A C 1
ATOM 1684 O O . LEU A 1 214 ? -11.922 -6.75 -24.25 1 41.56 214 LEU A O 1
ATOM 1688 N N . TYR A 1 215 ? -12.297 -4.57 -23.938 1 39.78 215 TYR A N 1
ATOM 1689 C CA . TYR A 1 215 ? -13.75 -4.727 -24.031 1 39.78 215 TYR A CA 1
ATOM 1690 C C . TYR A 1 215 ? -14.164 -4.992 -25.469 1 39.78 215 TYR A C 1
ATOM 1692 O O . TYR A 1 215 ? -15.352 -4.926 -25.797 1 39.78 215 TYR A O 1
ATOM 1700 N N . SER A 1 216 ? -13.234 -4.812 -26.312 1 38.59 216 SER A N 1
ATOM 1701 C CA . SER A 1 216 ? -13.859 -5.199 -27.562 1 38.59 216 SER A CA 1
ATOM 1702 C C . SER A 1 216 ? -14.586 -6.535 -27.438 1 38.59 216 SER A C 1
ATOM 1704 O O . SER A 1 216 ? -14.094 -7.457 -26.797 1 38.59 216 SER A O 1
ATOM 1706 N N . PRO A 1 217 ? -15.742 -6.445 -27.703 1 38.31 217 PRO A N 1
ATOM 1707 C CA . PRO A 1 217 ? -16.594 -7.629 -27.844 1 38.31 217 PRO A CA 1
ATOM 1708 C C . PRO A 1 217 ? -15.836 -8.836 -28.406 1 38.31 217 PRO A C 1
ATOM 1710 O O . PRO A 1 217 ? -16.375 -9.938 -28.453 1 38.31 217 PRO A O 1
ATOM 1713 N N . THR A 1 218 ? -14.914 -8.484 -29.188 1 39.38 218 THR A N 1
ATOM 1714 C CA . THR A 1 218 ? -14.422 -9.625 -29.953 1 39.38 218 THR A CA 1
ATOM 1715 C C . THR A 1 218 ? -13.672 -10.602 -29.047 1 39.38 218 THR A C 1
ATOM 1717 O O . THR A 1 218 ? -13.375 -11.727 -29.453 1 39.38 218 THR A O 1
ATOM 1720 N N . VAL A 1 219 ? -12.695 -10.047 -28.125 1 46 219 VAL A N 1
ATOM 1721 C CA . VAL A 1 219 ? -12.141 -11.164 -27.375 1 46 219 VAL A CA 1
ATOM 1722 C C . VAL A 1 219 ? -13.188 -11.727 -26.422 1 46 219 VAL A C 1
ATOM 1724 O O . VAL A 1 219 ? -13.547 -11.07 -25.438 1 46 219 VAL A O 1
ATOM 1727 N N . GLY A 1 220 ? -14.203 -12.055 -26.641 1 45.25 220 GLY A N 1
ATOM 1728 C CA . GLY A 1 220 ? -15.375 -12.805 -26.203 1 45.25 220 GLY A CA 1
ATOM 1729 C C . GLY A 1 220 ? -15.156 -13.57 -24.922 1 45.25 220 GLY A C 1
ATOM 1730 O O . GLY A 1 220 ? -14.117 -14.203 -24.734 1 45.25 220 GLY A O 1
ATOM 1731 N N . GLY A 1 221 ? -15.516 -13 -23.656 1 56.94 221 GLY A N 1
ATOM 1732 C CA . GLY A 1 221 ? -15.719 -13.852 -22.5 1 56.94 221 GLY A CA 1
ATOM 1733 C C . GLY A 1 221 ? -15.055 -13.32 -21.234 1 56.94 221 GLY A C 1
ATOM 1734 O O . GLY A 1 221 ? -15.023 -14 -20.219 1 56.94 221 GLY A O 1
ATOM 1735 N N . MET A 1 222 ? -14.352 -12.07 -21.5 1 63.97 222 MET A N 1
ATOM 1736 C CA . MET A 1 222 ? -13.758 -11.656 -20.234 1 63.97 222 MET A CA 1
ATOM 1737 C C . MET A 1 222 ? -14.812 -11.07 -19.297 1 63.97 222 MET A C 1
ATOM 1739 O O . MET A 1 222 ? -15.758 -10.414 -19.75 1 63.97 222 MET A O 1
ATOM 1743 N N . GLU A 1 223 ? -14.672 -11.32 -18.109 1 70.25 223 GLU A N 1
ATOM 1744 C CA . GLU A 1 223 ? -15.609 -10.898 -17.078 1 70.25 223 GLU A CA 1
ATOM 1745 C C . GLU A 1 223 ? -15.461 -9.414 -16.75 1 70.25 223 GLU A C 1
ATOM 1747 O O . GLU A 1 223 ? -14.344 -8.898 -16.703 1 70.25 223 GLU A O 1
ATOM 1752 N N . ASP A 1 224 ? -16.562 -8.758 -16.828 1 77.06 224 ASP A N 1
ATOM 1753 C CA . ASP A 1 224 ? -16.594 -7.367 -16.375 1 77.06 224 ASP A CA 1
ATOM 1754 C C . ASP A 1 224 ? -16.734 -7.285 -14.859 1 77.06 224 ASP A C 1
ATOM 1756 O O . ASP A 1 224 ? -17.859 -7.305 -14.336 1 77.06 224 ASP A O 1
ATOM 1760 N N . TRP A 1 225 ? -15.648 -6.992 -14.234 1 82.62 225 TRP A N 1
ATOM 1761 C CA . TRP A 1 225 ? -15.633 -7.027 -12.781 1 82.62 225 TRP A CA 1
ATOM 1762 C C . TRP A 1 225 ? -16.359 -5.816 -12.195 1 82.62 225 TRP A C 1
ATOM 1764 O O . TRP A 1 225 ? -16.875 -5.871 -11.078 1 82.62 225 TRP A O 1
ATOM 1774 N N . ASP A 1 226 ? -16.438 -4.73 -12.961 1 78.12 226 ASP A N 1
ATOM 1775 C CA . ASP A 1 226 ? -17.062 -3.508 -12.461 1 78.12 226 ASP A CA 1
ATOM 1776 C C . ASP A 1 226 ? -18.578 -3.604 -12.508 1 78.12 226 ASP A C 1
ATOM 1778 O O . ASP A 1 226 ? -19.281 -2.807 -11.883 1 78.12 226 ASP A O 1
ATOM 1782 N N . ALA A 1 227 ? -19.016 -4.633 -13.219 1 80.31 227 ALA A N 1
ATOM 1783 C CA . ALA A 1 227 ? -20.453 -4.816 -13.359 1 80.31 227 ALA A CA 1
ATOM 1784 C C . ALA A 1 227 ? -21.031 -5.586 -12.172 1 80.31 227 ALA A C 1
ATOM 1786 O O . ALA A 1 227 ? -22.25 -5.617 -11.977 1 80.31 227 ALA A O 1
ATOM 1787 N N . TYR A 1 228 ? -20.188 -6.055 -11.305 1 83.88 228 TYR A N 1
ATOM 1788 C CA . TYR A 1 228 ? -20.641 -6.848 -10.164 1 83.88 228 TYR A CA 1
ATOM 1789 C C . TYR A 1 228 ? -21.297 -5.965 -9.117 1 83.88 228 TYR A C 1
ATOM 1791 O O . TYR A 1 228 ? -20.844 -4.848 -8.852 1 83.88 228 TYR A O 1
ATOM 1799 N N . THR A 1 229 ? -22.375 -6.473 -8.664 1 86.88 229 THR A N 1
ATOM 1800 C CA . THR A 1 229 ? -23 -5.812 -7.523 1 86.88 229 THR A CA 1
ATOM 1801 C C . THR A 1 229 ? -22.125 -5.949 -6.281 1 86.88 229 THR A C 1
ATOM 1803 O O . THR A 1 229 ? -21.281 -6.852 -6.199 1 86.88 229 THR A O 1
ATOM 1806 N N . PRO A 1 230 ? -22.281 -5.02 -5.34 1 83.25 230 PRO A N 1
ATOM 1807 C CA . PRO A 1 230 ? -21.453 -5.086 -4.129 1 83.25 230 PRO A CA 1
ATOM 1808 C C . PRO A 1 230 ? -21.562 -6.43 -3.416 1 83.25 230 PRO A C 1
ATOM 1810 O O . PRO A 1 230 ? -20.562 -6.93 -2.885 1 83.25 230 PRO A O 1
ATOM 1813 N N . GLY A 1 231 ? -22.672 -7 -3.396 1 84.25 231 GLY A N 1
ATOM 1814 C CA . GLY A 1 231 ? -22.844 -8.305 -2.783 1 84.25 231 GLY A CA 1
ATOM 1815 C C . GLY A 1 231 ? -22.109 -9.414 -3.52 1 84.25 231 GLY A C 1
ATOM 1816 O O . GLY A 1 231 ? -21.453 -10.242 -2.898 1 84.25 231 GLY A O 1
ATOM 1817 N N . GLU A 1 232 ? -22.25 -9.383 -4.836 1 84.88 232 GLU A N 1
ATOM 1818 C CA . GLU A 1 232 ? -21.578 -10.383 -5.668 1 84.88 232 GLU A CA 1
ATOM 1819 C C . GLU A 1 232 ? -20.062 -10.234 -5.594 1 84.88 232 GLU A C 1
ATOM 1821 O O . GLU A 1 232 ? -19.328 -11.234 -5.562 1 84.88 232 GLU A O 1
ATOM 1826 N N . ALA A 1 233 ? -19.641 -9.039 -5.566 1 88 233 ALA A N 1
ATOM 1827 C CA . ALA A 1 233 ? -18.219 -8.742 -5.492 1 88 233 ALA A CA 1
ATOM 1828 C C . ALA A 1 233 ? -17.609 -9.258 -4.188 1 88 233 ALA A C 1
ATOM 1830 O O . ALA A 1 233 ? -16.516 -9.805 -4.18 1 88 233 ALA A O 1
ATOM 1831 N N . GLU A 1 234 ? -18.328 -9.078 -3.145 1 85.5 234 GLU A N 1
ATOM 1832 C CA . GLU A 1 234 ? -17.844 -9.555 -1.847 1 85.5 234 GLU A CA 1
ATOM 1833 C C . GLU A 1 234 ? -17.797 -11.078 -1.802 1 85.5 234 GLU A C 1
ATOM 1835 O O . GLU A 1 234 ? -16.859 -11.656 -1.252 1 85.5 234 GLU A O 1
ATOM 1840 N N . GLU A 1 235 ? -18.797 -11.688 -2.422 1 84.44 235 GLU A N 1
ATOM 1841 C CA . GLU A 1 235 ? -18.875 -13.148 -2.424 1 84.44 235 GLU A CA 1
ATOM 1842 C C . GLU A 1 235 ? -17.75 -13.758 -3.254 1 84.44 235 GLU A C 1
ATOM 1844 O O . GLU A 1 235 ? -17.188 -14.797 -2.891 1 84.44 235 GLU A O 1
ATOM 1849 N N . CYS A 1 236 ? -17.391 -13.047 -4.27 1 87.44 236 CYS A N 1
ATOM 1850 C CA . CYS A 1 236 ? -16.375 -13.578 -5.176 1 87.44 236 CYS A CA 1
ATOM 1851 C C . CYS A 1 236 ? -15.008 -12.969 -4.891 1 87.44 236 CYS A C 1
ATOM 1853 O O . CYS A 1 236 ? -14.031 -13.281 -5.574 1 87.44 236 CYS A O 1
ATOM 1855 N N . GLY A 1 237 ? -14.922 -12.172 -3.934 1 90.12 237 GLY A N 1
ATOM 1856 C CA . GLY A 1 237 ? -13.656 -11.578 -3.535 1 90.12 237 GLY A CA 1
ATOM 1857 C C . GLY A 1 237 ? -13.086 -10.633 -4.574 1 90.12 237 GLY A C 1
ATOM 1858 O O . GLY A 1 237 ? -11.875 -10.625 -4.816 1 90.12 237 GLY A O 1
ATOM 1859 N N . VAL A 1 238 ? -13.977 -9.984 -5.32 1 91 238 VAL A N 1
ATOM 1860 C CA . VAL A 1 238 ? -13.547 -9 -6.305 1 91 238 VAL A CA 1
ATOM 1861 C C . VAL A 1 238 ? -13.227 -7.68 -5.605 1 91 238 VAL A C 1
ATOM 1863 O O . VAL A 1 238 ? -14.086 -7.105 -4.93 1 91 238 VAL A O 1
ATOM 1866 N N . VAL A 1 239 ? -11.992 -7.23 -5.746 1 91.38 239 VAL A N 1
ATOM 1867 C CA . VAL A 1 239 ? -11.594 -5.996 -5.082 1 91.38 239 VAL A CA 1
ATOM 1868 C C . VAL A 1 239 ? -11.898 -4.801 -5.988 1 91.38 239 VAL A C 1
ATOM 1870 O O . VAL A 1 239 ? -11.938 -4.941 -7.215 1 91.38 239 VAL A O 1
ATOM 1873 N N . GLU A 1 240 ? -12.094 -3.666 -5.352 1 89.75 240 GLU A N 1
ATOM 1874 C CA . GLU A 1 240 ? -12.305 -2.436 -6.109 1 89.75 240 GLU A CA 1
ATOM 1875 C C . GLU A 1 240 ? -11.023 -2.002 -6.812 1 89.75 240 GLU A C 1
ATOM 1877 O O . GLU A 1 240 ? -9.922 -2.402 -6.422 1 89.75 240 GLU A O 1
ATOM 1882 N N . VAL A 1 241 ? -11.18 -1.219 -7.824 1 89.25 241 VAL A N 1
ATOM 1883 C CA . VAL A 1 241 ? -10.07 -0.779 -8.656 1 89.25 241 VAL A CA 1
ATOM 1884 C C . VAL A 1 241 ? -9 -0.123 -7.789 1 89.25 241 VAL A C 1
ATOM 1886 O O . VAL A 1 241 ? -7.801 -0.353 -7.984 1 89.25 241 VAL A O 1
ATOM 1889 N N . MET A 1 242 ? -9.406 0.624 -6.77 1 89.81 242 MET A N 1
ATOM 1890 C CA . MET A 1 242 ? -8.453 1.376 -5.957 1 89.81 242 MET A CA 1
ATOM 1891 C C . MET A 1 242 ? -7.797 0.474 -4.914 1 89.81 242 MET A C 1
ATOM 1893 O O . MET A 1 242 ? -6.891 0.903 -4.199 1 89.81 242 MET A O 1
ATOM 1897 N N . GLN A 1 243 ? -8.211 -0.738 -4.871 1 88.81 243 GLN A N 1
ATOM 1898 C CA . GLN A 1 243 ? -7.598 -1.696 -3.957 1 88.81 243 GLN A CA 1
ATOM 1899 C C . GLN A 1 243 ? -6.688 -2.664 -4.707 1 88.81 243 GLN A C 1
ATOM 1901 O O . GLN A 1 243 ? -6.152 -3.604 -4.117 1 88.81 243 GLN A O 1
ATOM 1906 N N . THR A 1 244 ? -6.484 -2.379 -5.957 1 91.12 244 THR A N 1
ATOM 1907 C CA . THR A 1 244 ? -5.551 -3.18 -6.738 1 91.12 244 THR A CA 1
ATOM 1908 C C . THR A 1 244 ? -4.109 -2.826 -6.391 1 91.12 244 THR A C 1
ATOM 1910 O O . THR A 1 244 ? -3.855 -1.823 -5.723 1 91.12 244 THR A O 1
ATOM 1913 N N . GLY A 1 245 ? -3.186 -3.699 -6.785 1 88.94 245 GLY A N 1
ATOM 1914 C CA . GLY A 1 245 ? -1.777 -3.461 -6.508 1 88.94 245 GLY A CA 1
ATOM 1915 C C . GLY A 1 245 ? -1.258 -2.176 -7.129 1 88.94 245 GLY A C 1
ATOM 1916 O O . GLY A 1 245 ? -0.542 -1.412 -6.477 1 88.94 245 GLY A O 1
ATOM 1917 N N . LEU A 1 246 ? -1.586 -1.963 -8.273 1 88.88 246 LEU A N 1
ATOM 1918 C CA . LEU A 1 246 ? -1.142 -0.763 -8.977 1 88.88 246 LEU A CA 1
ATOM 1919 C C . LEU A 1 246 ? -1.673 0.493 -8.297 1 88.88 246 LEU A C 1
ATOM 1921 O O . LEU A 1 246 ? -0.939 1.47 -8.125 1 88.88 246 LEU A O 1
ATOM 1925 N N . ALA A 1 247 ? -2.947 0.427 -7.992 1 92.69 247 ALA A N 1
ATOM 1926 C CA . ALA A 1 247 ? -3.555 1.584 -7.34 1 92.69 247 ALA A CA 1
ATOM 1927 C C . ALA A 1 247 ? -2.891 1.869 -5.996 1 92.69 247 ALA A C 1
ATOM 1929 O O . ALA A 1 247 ? -2.645 3.027 -5.648 1 92.69 247 ALA A O 1
ATOM 1930 N N . LYS A 1 248 ? -2.619 0.828 -5.254 1 91.19 248 LYS A N 1
ATOM 1931 C CA . LYS A 1 248 ? -1.977 0.994 -3.953 1 91.19 248 LYS A CA 1
ATOM 1932 C C . LYS A 1 248 ? -0.578 1.588 -4.102 1 91.19 248 LYS A C 1
ATOM 1934 O O . LYS A 1 248 ? -0.175 2.445 -3.314 1 91.19 248 LYS A O 1
ATOM 1939 N N . ARG A 1 249 ? 0.148 1.157 -5.074 1 89.38 249 ARG A N 1
ATOM 1940 C CA . ARG A 1 249 ? 1.476 1.708 -5.328 1 89.38 249 ARG A CA 1
ATOM 1941 C C . ARG A 1 249 ? 1.389 3.168 -5.758 1 89.38 249 ARG A C 1
ATOM 1943 O O . ARG A 1 249 ? 2.201 3.994 -5.336 1 89.38 249 ARG A O 1
ATOM 1950 N N . ALA A 1 250 ? 0.453 3.369 -6.613 1 92.69 250 ALA A N 1
ATOM 1951 C CA . ALA A 1 250 ? 0.259 4.746 -7.059 1 92.69 250 ALA A CA 1
ATOM 1952 C C . ALA A 1 250 ? -0.084 5.66 -5.887 1 92.69 250 ALA A C 1
ATOM 1954 O O . ALA A 1 250 ? 0.433 6.777 -5.789 1 92.69 250 ALA A O 1
ATOM 1955 N N . LYS A 1 251 ? -0.949 5.188 -4.992 1 91.75 251 LYS A N 1
ATOM 1956 C CA . LYS A 1 251 ? -1.313 5.957 -3.805 1 91.75 251 LYS A CA 1
ATOM 1957 C C . LYS A 1 251 ? -0.092 6.238 -2.936 1 91.75 251 LYS A C 1
ATOM 1959 O O . LYS A 1 251 ? 0.049 7.336 -2.391 1 91.75 251 LYS A O 1
ATOM 1964 N N . PHE A 1 252 ? 0.726 5.281 -2.908 1 88.75 252 PHE A N 1
ATOM 1965 C CA . PHE A 1 252 ? 1.955 5.441 -2.139 1 88.75 252 PHE A CA 1
ATOM 1966 C C . PHE A 1 252 ? 2.809 6.566 -2.709 1 88.75 252 PHE A C 1
ATOM 1968 O O . PHE A 1 252 ? 3.299 7.418 -1.963 1 88.75 252 PHE A O 1
ATOM 1975 N N . TRP A 1 253 ? 2.922 6.574 -3.947 1 91.56 253 TRP A N 1
ATOM 1976 C CA . TRP A 1 253 ? 3.764 7.578 -4.59 1 91.56 253 TRP A CA 1
ATOM 1977 C C . TRP A 1 253 ? 3.123 8.961 -4.508 1 91.56 253 TRP A C 1
ATOM 1979 O O . TRP A 1 253 ? 3.822 9.969 -4.398 1 91.56 253 TRP A O 1
ATOM 1989 N N . VAL A 1 254 ? 1.826 8.977 -4.594 1 92.69 254 VAL A N 1
ATOM 1990 C CA . VAL A 1 254 ? 1.145 10.25 -4.43 1 92.69 254 VAL A CA 1
ATOM 1991 C C . VAL A 1 254 ? 1.394 10.797 -3.025 1 92.69 254 VAL A C 1
ATOM 1993 O O . VAL A 1 254 ? 1.64 11.992 -2.85 1 92.69 254 VAL A O 1
ATOM 1996 N N . GLY A 1 255 ? 1.272 9.906 -2.025 1 89.94 255 GLY A N 1
ATOM 1997 C CA . GLY A 1 255 ? 1.567 10.312 -0.66 1 89.94 255 GLY A CA 1
ATOM 1998 C C . GLY A 1 255 ? 2.973 10.859 -0.49 1 89.94 255 GLY A C 1
ATOM 1999 O O . GLY A 1 255 ? 3.176 11.859 0.203 1 89.94 255 GLY A O 1
ATOM 2000 N N . ARG A 1 256 ? 3.885 10.273 -1.13 1 88.31 256 ARG A N 1
ATOM 2001 C CA . ARG A 1 256 ? 5.27 10.719 -1.057 1 88.31 256 ARG A CA 1
ATOM 2002 C C . ARG A 1 256 ? 5.461 12.039 -1.803 1 88.31 256 ARG A C 1
ATOM 2004 O O . ARG A 1 256 ? 6.207 12.914 -1.353 1 88.31 256 ARG A O 1
ATOM 2011 N N . ALA A 1 257 ? 4.816 12.117 -2.869 1 92 257 ALA A N 1
ATOM 2012 C CA . ALA A 1 257 ? 4.922 13.328 -3.678 1 92 257 ALA A CA 1
ATOM 2013 C C . ALA A 1 257 ? 4.34 14.531 -2.941 1 92 257 ALA A C 1
ATOM 2015 O O . ALA A 1 257 ? 4.824 15.656 -3.092 1 92 257 ALA A O 1
ATOM 2016 N N . SER A 1 258 ? 3.326 14.297 -2.172 1 90.75 258 SER A N 1
ATOM 2017 C CA . SER A 1 258 ? 2.674 15.383 -1.459 1 90.75 258 SER A CA 1
ATOM 2018 C C . SER A 1 258 ? 3.582 15.969 -0.38 1 90.75 258 SER A C 1
ATOM 2020 O O . SER A 1 258 ? 3.365 17.078 0.088 1 90.75 258 SER A O 1
ATOM 2022 N N . ARG A 1 259 ? 4.598 15.219 0.027 1 90.75 259 ARG A N 1
ATOM 2023 C CA . ARG A 1 259 ? 5.527 15.664 1.057 1 90.75 259 ARG A CA 1
ATOM 2024 C C . ARG A 1 259 ? 6.609 16.562 0.463 1 90.75 259 ARG A C 1
ATOM 2026 O O . ARG A 1 259 ? 7.316 17.266 1.194 1 90.75 259 ARG A O 1
ATOM 2033 N N . GLU A 1 260 ? 6.688 16.469 -0.825 1 90.94 260 GLU A N 1
ATOM 2034 C CA . GLU A 1 260 ? 7.766 17.203 -1.491 1 90.94 260 GLU A CA 1
ATOM 2035 C C . GLU A 1 260 ? 7.332 18.609 -1.858 1 90.94 260 GLU A C 1
ATOM 2037 O O . GLU A 1 260 ? 6.379 18.797 -2.615 1 90.94 260 GLU A O 1
ATOM 2042 N N . TYR A 1 261 ? 8.078 19.562 -1.369 1 91 261 TYR A N 1
ATOM 2043 C CA . TYR A 1 261 ? 7.777 20.984 -1.548 1 91 261 TYR A CA 1
ATOM 2044 C C . TYR A 1 261 ? 7.703 21.344 -3.027 1 91 261 TYR A C 1
ATOM 2046 O O . TYR A 1 261 ? 6.746 21.984 -3.469 1 91 261 TYR A O 1
ATOM 2054 N N . LEU A 1 262 ? 8.641 20.891 -3.846 1 90.12 262 LEU A N 1
ATOM 2055 C CA . LEU A 1 262 ? 8.75 21.281 -5.246 1 90.12 262 LEU A CA 1
ATOM 2056 C C . LEU A 1 262 ? 7.605 20.688 -6.062 1 90.12 262 LEU A C 1
ATOM 2058 O O . LEU A 1 262 ? 7.031 21.375 -6.918 1 90.12 262 LEU A O 1
ATOM 2062 N N . LEU A 1 263 ? 7.238 19.5 -5.781 1 90.19 263 LEU A N 1
ATOM 2063 C CA . LEU A 1 263 ? 6.207 18.828 -6.566 1 90.19 263 LEU A CA 1
ATOM 2064 C C . LEU A 1 263 ? 4.832 19.438 -6.289 1 90.19 263 LEU A C 1
ATOM 2066 O O . LEU A 1 263 ? 4.031 19.609 -7.207 1 90.19 263 LEU A O 1
ATOM 2070 N N . VAL A 1 264 ? 4.598 19.781 -5.098 1 88.25 264 VAL A N 1
ATOM 2071 C CA . VAL A 1 264 ? 3.293 20.281 -4.684 1 88.25 264 VAL A CA 1
ATOM 2072 C C . VAL A 1 264 ? 3.109 21.719 -5.195 1 88.25 264 VAL A C 1
ATOM 2074 O O . VAL A 1 264 ? 2.006 22.109 -5.586 1 88.25 264 VAL A O 1
ATOM 2077 N N . ASN A 1 265 ? 4.141 22.547 -5.195 1 88.5 265 ASN A N 1
ATOM 2078 C CA . ASN A 1 265 ? 3.982 23.969 -5.453 1 88.5 265 ASN A CA 1
ATOM 2079 C C . ASN A 1 265 ? 4.207 24.312 -6.926 1 88.5 265 ASN A C 1
ATOM 2081 O O . ASN A 1 265 ? 3.678 25.297 -7.43 1 88.5 265 ASN A O 1
ATOM 2085 N N . PHE A 1 266 ? 4.898 23.453 -7.664 1 90.44 266 PHE A N 1
ATOM 2086 C CA . PHE A 1 266 ? 5.293 23.906 -8.992 1 90.44 266 PHE A CA 1
ATOM 2087 C C . PHE A 1 266 ? 4.715 22.984 -10.062 1 90.44 266 PHE A C 1
ATOM 2089 O O . PHE A 1 266 ? 4.809 23.266 -11.258 1 90.44 266 PHE A O 1
ATOM 2096 N N . TYR A 1 267 ? 4.137 21.969 -9.703 1 90.19 267 TYR A N 1
ATOM 2097 C CA . TYR A 1 267 ? 3.498 21.062 -10.664 1 90.19 267 TYR A CA 1
ATOM 2098 C C . TYR A 1 267 ? 2.008 20.922 -10.375 1 90.19 267 TYR A C 1
ATOM 2100 O O . TYR A 1 267 ? 1.573 21.109 -9.234 1 90.19 267 TYR A O 1
ATOM 2108 N N . THR A 1 268 ? 1.309 20.703 -11.383 1 88.88 268 THR A N 1
ATOM 2109 C CA .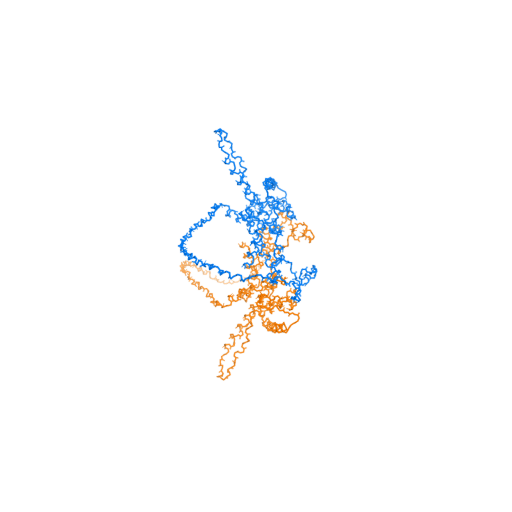 THR A 1 268 ? -0.124 20.484 -11.219 1 88.88 268 THR A CA 1
ATOM 2110 C C . THR A 1 268 ? -0.394 19.125 -10.594 1 88.88 268 THR A C 1
ATOM 2112 O O . THR A 1 268 ? 0.399 18.188 -10.758 1 88.88 268 THR A O 1
ATOM 2115 N N . MET A 1 269 ? -1.551 19.047 -9.969 1 87.19 269 MET A N 1
ATOM 2116 C CA . MET A 1 269 ? -1.895 17.797 -9.289 1 87.19 269 MET A CA 1
ATOM 2117 C C . MET A 1 269 ? -2.17 16.688 -10.297 1 87.19 269 MET A C 1
ATOM 2119 O O . MET A 1 269 ? -1.92 15.516 -10.016 1 87.19 269 MET A O 1
ATOM 2123 N N . ARG A 1 270 ? -2.604 17.047 -11.43 1 88 270 ARG A N 1
ATOM 2124 C CA . ARG A 1 270 ? -2.801 16.062 -12.484 1 88 270 ARG A CA 1
ATOM 2125 C C . ARG A 1 270 ? -1.474 15.445 -12.922 1 88 270 ARG A C 1
ATOM 2127 O O . ARG A 1 270 ? -1.374 14.227 -13.094 1 88 270 ARG A O 1
ATOM 2134 N N . THR A 1 271 ? -0.469 16.297 -13.062 1 92.25 271 THR A N 1
ATOM 2135 C CA . THR A 1 271 ? 0.857 15.828 -13.453 1 92.25 271 THR A CA 1
ATOM 2136 C C . THR A 1 271 ? 1.452 14.922 -12.375 1 92.25 271 THR A C 1
ATOM 2138 O O . THR A 1 271 ? 2.059 13.898 -12.68 1 92.25 271 THR A O 1
ATOM 2141 N N . VAL A 1 272 ? 1.232 15.305 -11.164 1 92.56 272 VAL A N 1
ATOM 2142 C CA . VAL A 1 272 ? 1.735 14.508 -10.047 1 92.56 272 VAL A CA 1
ATOM 2143 C C . VAL A 1 272 ? 1.049 13.148 -10.039 1 92.56 272 VAL A C 1
ATOM 2145 O O . VAL A 1 272 ? 1.696 12.117 -9.805 1 92.56 272 VAL A O 1
ATOM 2148 N N . ALA A 1 273 ? -0.205 13.141 -10.336 1 93.56 273 ALA A N 1
ATOM 2149 C CA . ALA A 1 273 ? -0.958 11.883 -10.352 1 93.56 273 ALA A CA 1
ATOM 2150 C C . ALA A 1 273 ? -0.46 10.961 -11.461 1 93.56 273 ALA A C 1
ATOM 2152 O O . ALA A 1 273 ? -0.238 9.773 -11.227 1 93.56 273 ALA A O 1
ATOM 2153 N N . VAL A 1 274 ? -0.236 11.531 -12.633 1 93.44 274 VAL A N 1
ATOM 2154 C CA . VAL A 1 274 ? 0.227 10.734 -13.766 1 93.44 274 VAL A CA 1
ATOM 2155 C C . VAL A 1 274 ? 1.626 10.195 -13.484 1 93.44 274 VAL A C 1
ATOM 2157 O O . VAL A 1 274 ? 1.906 9.023 -13.727 1 93.44 274 VAL A O 1
ATOM 2160 N N . ALA A 1 275 ? 2.479 11.016 -12.938 1 93.75 275 ALA A N 1
ATOM 2161 C CA . ALA A 1 275 ? 3.834 10.586 -12.594 1 93.75 275 ALA A CA 1
ATOM 2162 C C . ALA A 1 275 ? 3.812 9.492 -11.531 1 93.75 275 ALA A C 1
ATOM 2164 O O . ALA A 1 275 ? 4.609 8.555 -11.586 1 93.75 275 ALA A O 1
ATOM 2165 N N . SER A 1 276 ? 2.938 9.617 -10.594 1 93.75 276 SER A N 1
ATOM 2166 C CA . SER A 1 276 ? 2.844 8.641 -9.516 1 93.75 276 SER A CA 1
ATOM 2167 C C . SER A 1 276 ? 2.369 7.289 -10.039 1 93.75 276 SER A C 1
ATOM 2169 O O . SER A 1 276 ? 2.844 6.242 -9.594 1 93.75 276 SER A O 1
ATOM 2171 N N . VAL A 1 277 ? 1.432 7.289 -10.969 1 91.38 277 VAL A N 1
ATOM 2172 C CA . VAL A 1 277 ? 0.96 6.043 -11.562 1 91.38 277 VAL A CA 1
ATOM 2173 C C . VAL A 1 277 ? 2.082 5.402 -12.375 1 91.38 277 VAL A C 1
ATOM 2175 O O . VAL A 1 277 ? 2.275 4.184 -12.336 1 91.38 277 VAL A O 1
ATOM 2178 N N . TRP A 1 278 ? 2.816 6.203 -13.062 1 90.56 278 TRP A N 1
ATOM 2179 C CA . TRP A 1 278 ? 3.953 5.707 -13.836 1 90.56 278 TRP A CA 1
ATOM 2180 C C . TRP A 1 278 ? 4.988 5.062 -12.922 1 90.56 278 TRP A C 1
ATOM 2182 O O . TRP A 1 278 ? 5.496 3.977 -13.227 1 90.56 278 TRP A O 1
ATOM 2192 N N . LEU A 1 279 ? 5.289 5.707 -11.875 1 90.25 279 LEU A N 1
ATOM 2193 C CA . LEU A 1 279 ? 6.238 5.152 -10.914 1 90.25 279 LEU A CA 1
ATOM 2194 C C . LEU A 1 279 ? 5.703 3.863 -10.305 1 90.25 279 LEU A C 1
ATOM 2196 O O . LEU A 1 279 ? 6.473 2.941 -10.023 1 90.25 279 LEU A O 1
ATOM 2200 N N . GLY A 1 280 ? 4.402 3.816 -10.055 1 87 280 GLY A N 1
ATOM 2201 C CA . GLY A 1 280 ? 3.777 2.605 -9.547 1 87 280 GLY A CA 1
ATOM 2202 C C . GLY A 1 280 ? 3.906 1.425 -10.492 1 87 280 GLY A C 1
ATOM 2203 O O . GLY A 1 280 ? 4.07 0.285 -10.047 1 87 280 GLY A O 1
ATOM 2204 N N . MET A 1 281 ? 3.908 1.685 -11.789 1 83.12 281 MET A N 1
ATOM 2205 C CA . MET A 1 281 ? 4.066 0.637 -12.789 1 83.12 281 MET A CA 1
ATOM 2206 C C . MET A 1 281 ? 5.512 0.164 -12.867 1 83.12 281 MET A C 1
ATOM 2208 O O . MET A 1 281 ? 5.773 -1.004 -13.156 1 83.12 281 MET A O 1
ATOM 2212 N N . LYS A 1 282 ? 6.426 1.033 -12.594 1 79.19 282 LYS A N 1
ATOM 2213 C CA . LYS A 1 282 ? 7.848 0.702 -12.664 1 79.19 282 LYS A CA 1
ATOM 2214 C C . LYS A 1 282 ? 8.273 -0.121 -11.453 1 79.19 282 LYS A C 1
ATOM 2216 O O . LYS A 1 282 ? 9.117 -1.016 -11.57 1 79.19 282 LYS A O 1
ATOM 2221 N N . ASP A 1 283 ? 7.762 0.157 -10.258 1 71.62 283 ASP A N 1
ATOM 2222 C CA . ASP A 1 283 ? 8.109 -0.537 -9.023 1 71.62 283 ASP A CA 1
ATOM 2223 C C . ASP A 1 283 ? 7.652 -1.992 -9.062 1 71.62 283 ASP A C 1
ATOM 2225 O O . ASP A 1 283 ? 8.297 -2.871 -8.492 1 71.62 283 ASP A O 1
ATOM 2229 N N . MET B 1 1 ? 3.971 -26.656 90.312 1 19.08 1 MET B N 1
ATOM 2230 C CA . MET B 1 1 ? 5.34 -27.125 90.5 1 19.08 1 MET B CA 1
ATOM 2231 C C . MET B 1 1 ? 5.672 -28.25 89.562 1 19.08 1 MET B C 1
ATOM 2233 O O . MET B 1 1 ? 6.371 -29.203 89.875 1 19.08 1 MET B O 1
ATOM 2237 N N . ALA B 1 2 ? 5.285 -28.109 88.25 1 18.14 2 ALA B N 1
ATOM 2238 C CA . ALA B 1 2 ? 4.965 -29.359 87.562 1 18.14 2 ALA B CA 1
ATOM 2239 C C . ALA B 1 2 ? 6.23 -30.109 87.188 1 18.14 2 ALA B C 1
ATOM 2241 O O . ALA B 1 2 ? 7.293 -29.5 87 1 18.14 2 ALA B O 1
ATOM 2242 N N . SER B 1 3 ? 6.098 -31.281 86.625 1 17.94 3 SER B N 1
ATOM 2243 C CA . SER B 1 3 ? 6.73 -32.594 86.688 1 17.94 3 SER B CA 1
ATOM 2244 C C . SER B 1 3 ? 7.891 -32.719 85.75 1 17.94 3 SER B C 1
ATOM 2246 O O . SER B 1 3 ? 8.008 -31.922 84.812 1 17.94 3 SER B O 1
ATOM 2248 N N . PRO B 1 4 ? 8.078 -33.844 84.938 1 18.27 4 PRO B N 1
ATOM 2249 C CA . PRO B 1 4 ? 9.133 -34.844 85 1 18.27 4 PRO B CA 1
ATOM 2250 C C . PRO B 1 4 ? 10.117 -34.75 83.875 1 18.27 4 PRO B C 1
ATOM 2252 O O . PRO B 1 4 ? 11.328 -34.844 84.062 1 18.27 4 PRO B O 1
ATOM 2255 N N . SER B 1 5 ? 9.648 -34.906 82.562 1 17.08 5 SER B N 1
ATOM 2256 C CA . SER B 1 5 ? 10.172 -36.156 82 1 17.08 5 SER B CA 1
ATOM 2257 C C . SER B 1 5 ? 11.57 -35.938 81.438 1 17.08 5 SER B C 1
ATOM 2259 O O . SER B 1 5 ? 11.969 -34.812 81.125 1 17.08 5 SER B O 1
ATOM 2261 N N . ARG B 1 6 ? 11.898 -36.812 80.375 1 17.73 6 ARG B N 1
ATOM 2262 C CA . ARG B 1 6 ? 12.953 -37.812 80.188 1 17.73 6 ARG B CA 1
ATOM 2263 C C . ARG B 1 6 ? 14.164 -37.219 79.5 1 17.73 6 ARG B C 1
ATOM 2265 O O . ARG B 1 6 ? 14.062 -36.156 78.875 1 17.73 6 ARG B O 1
ATOM 2272 N N . ASP B 1 7 ? 14.695 -37.906 78.438 1 17.38 7 ASP B N 1
ATOM 2273 C CA . ASP B 1 7 ? 15.938 -38.688 78.375 1 17.38 7 ASP B CA 1
ATOM 2274 C C . ASP B 1 7 ? 16.969 -37.969 77.5 1 17.38 7 ASP B C 1
ATOM 2276 O O . ASP B 1 7 ? 18.047 -37.625 77.938 1 17.38 7 ASP B O 1
ATOM 2280 N N . GLY B 1 8 ? 17.141 -38.438 76.125 1 17.56 8 GLY B N 1
ATOM 2281 C CA . GLY B 1 8 ? 18.344 -39.156 75.75 1 17.56 8 GLY B CA 1
ATOM 2282 C C . GLY B 1 8 ? 19.438 -38.281 75.188 1 17.56 8 GLY B C 1
ATOM 2283 O O . GLY B 1 8 ? 19.188 -37.094 74.875 1 17.56 8 GLY B O 1
ATOM 2284 N N . SER B 1 9 ? 20.422 -38.812 74.312 1 18.23 9 SER B N 1
ATOM 2285 C CA . SER B 1 9 ? 21.875 -38.969 74.312 1 18.23 9 SER B CA 1
ATOM 2286 C C . SER B 1 9 ? 22.531 -38.031 73.312 1 18.23 9 SER B C 1
ATOM 2288 O O . SER B 1 9 ? 23.5 -37.344 73.625 1 18.23 9 SER B O 1
ATOM 2290 N N . PRO B 1 10 ? 22.188 -38.094 71.875 1 19.75 10 PRO B N 1
ATOM 2291 C CA . PRO B 1 10 ? 23.344 -38.562 71.125 1 19.75 10 PRO B CA 1
ATOM 2292 C C . PRO B 1 10 ? 24.391 -37.469 70.875 1 19.75 10 PRO B C 1
ATOM 2294 O O . PRO B 1 10 ? 24.094 -36.281 71.062 1 19.75 10 PRO B O 1
ATOM 2297 N N . HIS B 1 11 ? 25.344 -37.688 69.875 1 19.41 11 HIS B N 1
ATOM 2298 C CA . HIS B 1 11 ? 26.781 -37.719 69.688 1 19.41 11 HIS B CA 1
ATOM 2299 C C . HIS B 1 11 ? 27.281 -36.375 69.062 1 19.41 11 HIS B C 1
ATOM 2301 O O . HIS B 1 11 ? 26.469 -35.562 68.625 1 19.41 11 HIS B O 1
ATOM 2307 N N . GLY B 1 12 ? 28.406 -36.375 68.25 1 18.83 12 GLY B N 1
ATOM 2308 C CA . GLY B 1 12 ? 29.766 -35.844 68.25 1 18.83 12 GLY B CA 1
ATOM 2309 C C . GLY B 1 12 ? 29.969 -34.719 67.25 1 18.83 12 GLY B C 1
ATOM 2310 O O . GLY B 1 12 ? 31.078 -34.219 67.062 1 18.83 12 GLY B O 1
ATOM 2311 N N . SER B 1 13 ? 28.922 -34.219 66.438 1 19.88 13 SER B N 1
ATOM 2312 C CA . SER B 1 13 ? 29.328 -33.938 65.062 1 19.88 13 SER B CA 1
ATOM 2313 C C . SER B 1 13 ? 30.25 -32.719 65 1 19.88 13 SER B C 1
ATOM 2315 O O . SER B 1 13 ? 29.953 -31.672 65.562 1 19.88 13 SER B O 1
ATOM 2317 N N . SER B 1 14 ? 31.516 -33 64.625 1 20.56 14 SER B N 1
ATOM 2318 C CA . SER B 1 14 ? 32.812 -32.312 64.562 1 20.56 14 SER B CA 1
ATOM 2319 C C . SER B 1 14 ? 32.812 -31.172 63.562 1 20.56 14 SER B C 1
ATOM 2321 O O . SER B 1 14 ? 32.375 -31.344 62.406 1 20.56 14 SER B O 1
ATOM 2323 N N . HIS B 1 15 ? 32.688 -29.938 63.938 1 21.83 15 HIS B N 1
ATOM 2324 C CA . HIS B 1 15 ? 32.469 -28.672 63.25 1 21.83 15 HIS B CA 1
ATOM 2325 C C . HIS B 1 15 ? 33.719 -28.234 62.5 1 21.83 15 HIS B C 1
ATOM 2327 O O . HIS B 1 15 ? 34.531 -27.484 63.031 1 21.83 15 HIS B O 1
ATOM 2333 N N . ARG B 1 16 ? 34.25 -29.188 61.719 1 20.89 16 ARG B N 1
ATOM 2334 C CA . ARG B 1 16 ? 35.531 -28.828 61.125 1 20.89 16 ARG B CA 1
ATOM 2335 C C . ARG B 1 16 ? 35.438 -27.5 60.375 1 20.89 16 ARG B C 1
ATOM 2337 O O . ARG B 1 16 ? 34.5 -27.297 59.594 1 20.89 16 ARG B O 1
ATOM 2344 N N . ASP B 1 17 ? 36.094 -26.5 60.844 1 21.3 17 ASP B N 1
ATOM 2345 C CA . ASP B 1 17 ? 36.219 -25.094 60.531 1 21.3 17 ASP B CA 1
ATOM 2346 C C . ASP B 1 17 ? 36.844 -24.906 59.156 1 21.3 17 ASP B C 1
ATOM 2348 O O . ASP B 1 17 ? 38.094 -24.953 59 1 21.3 17 ASP B O 1
ATOM 2352 N N . ARG B 1 18 ? 36.469 -25.781 58.156 1 21.25 18 ARG B N 1
ATOM 2353 C CA . ARG B 1 18 ? 37.281 -25.766 56.938 1 21.25 18 ARG B CA 1
ATOM 2354 C C . ARG B 1 18 ? 37.344 -24.375 56.344 1 21.25 18 ARG B C 1
ATOM 2356 O O . ARG B 1 18 ? 36.312 -23.766 56.031 1 21.25 18 ARG B O 1
ATOM 2363 N N . GLY B 1 19 ? 38.25 -23.562 56.875 1 21.48 19 GLY B N 1
ATOM 2364 C CA . GLY B 1 19 ? 38.625 -22.234 56.438 1 21.48 19 GLY B CA 1
ATOM 2365 C C . GLY B 1 19 ? 38.812 -22.125 54.938 1 21.48 19 GLY B C 1
ATOM 2366 O O . GLY B 1 19 ? 39.594 -22.875 54.344 1 21.48 19 GLY B O 1
ATOM 2367 N N . GLN B 1 20 ? 37.781 -21.844 54.219 1 22.33 20 GLN B N 1
ATOM 2368 C CA . GLN B 1 20 ? 37.531 -21.734 52.781 1 22.33 20 GLN B CA 1
ATOM 2369 C C . GLN B 1 20 ? 38.469 -20.719 52.156 1 22.33 20 GLN B C 1
ATOM 2371 O O . GLN B 1 20 ? 38.469 -19.547 52.531 1 22.33 20 GLN B O 1
ATOM 2376 N N . ARG B 1 21 ? 39.812 -21.109 52.094 1 21.58 21 ARG B N 1
ATOM 2377 C CA . ARG B 1 21 ? 40.812 -20.375 51.344 1 21.58 21 ARG B CA 1
ATOM 2378 C C . ARG B 1 21 ? 40.219 -19.859 50 1 21.58 21 ARG B C 1
ATOM 2380 O O . ARG B 1 21 ? 39.656 -20.641 49.25 1 21.58 21 ARG B O 1
ATOM 2387 N N . SER B 1 22 ? 39.688 -18.75 50.062 1 24.06 22 SER B N 1
ATOM 2388 C CA . SER B 1 22 ? 39.094 -18.016 48.969 1 24.06 22 SER B CA 1
ATOM 2389 C C . SER B 1 22 ? 40.062 -17.844 47.812 1 24.06 22 SER B C 1
ATOM 2391 O O . SER B 1 22 ? 41 -17.031 47.906 1 24.06 22 SER B O 1
ATOM 2393 N N . LEU B 1 23 ? 40.719 -18.984 47.469 1 21.34 23 LEU B N 1
ATOM 2394 C CA . LEU B 1 23 ? 41.688 -18.828 46.375 1 21.34 23 LEU B CA 1
ATOM 2395 C C . LEU B 1 23 ? 41.094 -18 45.25 1 21.34 23 LEU B C 1
ATOM 2397 O O . LEU B 1 23 ? 40 -18.297 44.75 1 21.34 23 LEU B O 1
ATOM 2401 N N . HIS B 1 24 ? 41.375 -16.766 45.406 1 23.48 24 HIS B N 1
ATOM 2402 C CA . HIS B 1 24 ? 41.062 -15.75 44.406 1 23.48 24 HIS B CA 1
ATOM 2403 C C . HIS B 1 24 ? 41.625 -16.125 43.031 1 23.48 24 HIS B C 1
ATOM 2405 O O . HIS B 1 24 ? 42.094 -15.25 42.312 1 23.48 24 HIS B O 1
ATOM 2411 N N . HIS B 1 25 ? 41.594 -17.406 42.719 1 23.64 25 HIS B N 1
ATOM 2412 C CA . HIS B 1 25 ? 42.281 -17.625 41.438 1 23.64 25 HIS B CA 1
ATOM 2413 C C . HIS B 1 25 ? 41.75 -16.688 40.375 1 23.64 25 HIS B C 1
ATOM 2415 O O . HIS B 1 25 ? 40.531 -16.531 40.219 1 23.64 25 HIS B O 1
ATOM 2421 N N . SER B 1 26 ? 42.562 -15.586 40.281 1 25.36 26 SER B N 1
ATOM 2422 C CA . SER B 1 26 ? 42.406 -14.625 39.188 1 25.36 26 SER B CA 1
ATOM 2423 C C . SER B 1 26 ? 42.281 -15.328 37.844 1 25.36 26 SER B C 1
ATOM 2425 O O . SER B 1 26 ? 43.281 -15.773 37.281 1 25.36 26 SER B O 1
ATOM 2427 N N . ARG B 1 27 ? 41.594 -16.453 37.812 1 24.38 27 ARG B N 1
ATOM 2428 C CA . ARG B 1 27 ? 41.656 -17.094 36.5 1 24.38 27 ARG B CA 1
ATOM 2429 C C . ARG B 1 27 ? 41.281 -16.109 35.406 1 24.38 27 ARG B C 1
ATOM 2431 O O . ARG B 1 27 ? 40.156 -15.57 35.406 1 24.38 27 ARG B O 1
ATOM 2438 N N . SER B 1 28 ? 42.312 -15.367 35 1 26.05 28 SER B N 1
ATOM 2439 C CA . SER B 1 28 ? 42.25 -14.602 33.75 1 26.05 28 SER B CA 1
ATOM 2440 C C . SER B 1 28 ? 41.625 -15.422 32.625 1 26.05 28 SER B C 1
ATOM 2442 O O . SER B 1 28 ? 42.281 -16.25 32 1 26.05 28 SER B O 1
ATOM 2444 N N . ALA B 1 29 ? 40.688 -16.219 32.906 1 23.69 29 ALA B N 1
ATOM 2445 C CA . ALA B 1 29 ? 40.281 -17.031 31.75 1 23.69 29 ALA B CA 1
ATOM 2446 C C . ALA B 1 29 ? 40 -16.156 30.547 1 23.69 29 ALA B C 1
ATOM 2448 O O . ALA B 1 29 ? 39.188 -15.234 30.625 1 23.69 29 ALA B O 1
ATOM 2449 N N . LYS B 1 30 ? 41.062 -15.992 29.797 1 27.48 30 LYS B N 1
ATOM 2450 C CA . LYS B 1 30 ? 40.969 -15.469 28.438 1 27.48 30 LYS B CA 1
ATOM 2451 C C . LYS B 1 30 ? 39.688 -15.969 27.75 1 27.48 30 LYS B C 1
ATOM 2453 O O . LYS B 1 30 ? 39.469 -17.172 27.656 1 27.48 30 LYS B O 1
ATOM 2458 N N . SER B 1 31 ? 38.594 -15.297 28.062 1 26.83 31 SER B N 1
ATOM 2459 C CA . SER B 1 31 ? 37.375 -15.695 27.391 1 26.83 31 SER B CA 1
ATOM 2460 C C . SER B 1 31 ? 37.625 -16.188 25.969 1 26.83 31 SER B C 1
ATOM 2462 O O . SER B 1 31 ? 38.406 -15.57 25.234 1 26.83 31 SER B O 1
ATOM 2464 N N . PRO B 1 32 ? 37.812 -17.516 25.844 1 29.08 32 PRO B N 1
ATOM 2465 C CA . PRO B 1 32 ? 38.031 -17.938 24.453 1 29.08 32 PRO B CA 1
ATOM 2466 C C . PRO B 1 32 ? 37.25 -17.125 23.453 1 29.08 32 PRO B C 1
ATOM 2468 O O . PRO B 1 32 ? 36.125 -16.656 23.766 1 29.08 32 PRO B O 1
ATOM 2471 N N . HIS B 1 33 ? 38 -16.234 22.766 1 26.91 33 HIS B N 1
ATOM 2472 C CA . HIS B 1 33 ? 37.438 -15.594 21.594 1 26.91 33 HIS B CA 1
ATOM 2473 C C . HIS B 1 33 ? 36.625 -16.594 20.766 1 26.91 33 HIS B C 1
ATOM 2475 O O . HIS B 1 33 ? 37.188 -17.516 20.172 1 26.91 33 HIS B O 1
ATOM 2481 N N . SER B 1 34 ? 35.594 -17.094 21.391 1 27.78 34 SER B N 1
ATOM 2482 C CA . SER B 1 34 ? 34.781 -17.969 20.547 1 27.78 34 SER B CA 1
ATOM 2483 C C . SER B 1 34 ? 34.688 -17.422 19.125 1 27.78 34 SER B C 1
ATOM 2485 O O . SER B 1 34 ? 34.344 -16.25 18.938 1 27.78 34 SER B O 1
ATOM 2487 N N . SER B 1 35 ? 35.688 -17.875 18.344 1 27.55 35 SER B N 1
ATOM 2488 C CA . SER B 1 35 ? 35.594 -17.688 16.891 1 27.55 35 SER B CA 1
ATOM 2489 C C . SER B 1 35 ? 34.156 -17.844 16.406 1 27.55 35 SER B C 1
ATOM 2491 O O . SER B 1 35 ? 33.562 -18.922 16.5 1 27.55 35 SER B O 1
ATOM 2493 N N . SER B 1 36 ? 33.406 -16.875 16.812 1 28.84 36 SER B N 1
ATOM 2494 C CA . SER B 1 36 ? 32.062 -16.891 16.266 1 28.84 36 SER B CA 1
ATOM 2495 C C . SER B 1 36 ? 32.062 -17.312 14.797 1 28.84 36 SER B C 1
ATOM 2497 O O . SER B 1 36 ? 32.594 -16.594 13.945 1 28.84 36 SER B O 1
ATOM 2499 N N . ARG B 1 37 ? 32.438 -18.625 14.586 1 29.34 37 ARG B N 1
ATOM 2500 C CA . ARG B 1 37 ? 32.219 -19.156 13.25 1 29.34 37 ARG B CA 1
ATOM 2501 C C . ARG B 1 37 ? 31.016 -18.531 12.594 1 29.34 37 ARG B C 1
ATOM 2503 O O . ARG B 1 37 ? 29.922 -18.516 13.172 1 29.34 37 ARG B O 1
ATOM 2510 N N . SER B 1 38 ? 31.344 -17.578 11.797 1 29.41 38 SER B N 1
ATOM 2511 C CA . SER B 1 38 ? 30.328 -16.984 10.93 1 29.41 38 SER B CA 1
ATOM 2512 C C . SER B 1 38 ? 29.344 -18.031 10.422 1 29.41 38 SER B C 1
ATOM 2514 O O . SER B 1 38 ? 29.766 -19.109 9.969 1 29.41 38 SER B O 1
ATOM 2516 N N . PRO B 1 39 ? 28.297 -18.25 11.086 1 30.34 39 PRO B N 1
ATOM 2517 C CA . PRO B 1 39 ? 27.422 -19.281 10.523 1 30.34 39 PRO B CA 1
ATOM 2518 C C . PRO B 1 39 ? 27.516 -19.375 9.008 1 30.34 39 PRO B C 1
ATOM 2520 O O . PRO B 1 39 ? 27.641 -18.359 8.328 1 30.34 39 PRO B O 1
ATOM 2523 N N . ILE B 1 40 ? 28.281 -20.328 8.516 1 29.27 40 ILE B N 1
ATOM 2524 C CA . ILE B 1 40 ? 28.25 -20.641 7.09 1 29.27 40 ILE B CA 1
ATOM 2525 C C . ILE B 1 40 ? 26.859 -20.344 6.539 1 29.27 40 ILE B C 1
ATOM 2527 O O . ILE B 1 40 ? 25.859 -20.953 6.949 1 29.27 40 ILE B O 1
ATOM 2531 N N . ARG B 1 41 ? 26.578 -19.094 6.332 1 31.78 41 ARG B N 1
ATOM 2532 C CA . ARG B 1 41 ? 25.391 -18.844 5.523 1 31.78 41 ARG B CA 1
ATOM 2533 C C . ARG B 1 41 ? 25.266 -19.875 4.398 1 31.78 41 ARG B C 1
ATOM 2535 O O . ARG B 1 41 ? 26.188 -20.047 3.613 1 31.78 41 ARG B O 1
ATOM 2542 N N . PRO B 1 42 ? 24.734 -21.016 4.605 1 31.27 42 PRO B N 1
ATOM 2543 C CA . PRO B 1 42 ? 24.688 -21.891 3.428 1 31.27 42 PRO B CA 1
ATOM 2544 C C . PRO B 1 42 ? 24.625 -21.109 2.119 1 31.27 42 PRO B C 1
ATOM 2546 O O . PRO B 1 42 ? 24.094 -19.984 2.088 1 31.27 42 PRO B O 1
ATOM 2549 N N . GLN B 1 43 ? 25.688 -21.094 1.347 1 31.56 43 GLN B N 1
ATOM 2550 C CA . GLN B 1 43 ? 25.703 -20.672 -0.049 1 31.56 43 GLN B CA 1
ATOM 2551 C C . GLN B 1 43 ? 24.359 -20.938 -0.718 1 31.56 43 GLN B C 1
ATOM 2553 O O . GLN B 1 43 ? 24.062 -22.078 -1.074 1 31.56 43 GLN B O 1
ATOM 2558 N N . ILE B 1 44 ? 23.312 -20.484 -0.148 1 35.03 44 ILE B N 1
ATOM 2559 C CA . ILE B 1 44 ? 22.125 -20.594 -0.987 1 35.03 44 ILE B CA 1
ATOM 2560 C C . ILE B 1 44 ? 22.5 -20.359 -2.449 1 35.03 44 ILE B C 1
ATOM 2562 O O . ILE B 1 44 ? 22.953 -19.266 -2.812 1 35.03 44 ILE B O 1
ATOM 2566 N N . SER B 1 45 ? 23.078 -21.266 -3.094 1 34.34 45 SER B N 1
ATOM 2567 C CA . SER B 1 45 ? 23.234 -21.188 -4.543 1 34.34 45 SER B CA 1
ATOM 2568 C C . SER B 1 45 ? 22.281 -20.156 -5.148 1 34.34 45 SER B C 1
ATOM 2570 O O . SER B 1 45 ? 21.078 -20.156 -4.828 1 34.34 45 SER B O 1
ATOM 2572 N N . GLU B 1 46 ? 22.688 -18.969 -5.469 1 39.38 46 GLU B N 1
ATOM 2573 C CA . GLU B 1 46 ? 21.969 -18 -6.297 1 39.38 46 GLU B CA 1
ATOM 2574 C C . GLU B 1 46 ? 21.125 -18.719 -7.359 1 39.38 46 GLU B C 1
ATOM 2576 O O . GLU B 1 46 ? 21.672 -19.234 -8.344 1 39.38 46 GLU B O 1
ATOM 2581 N N . LEU B 1 47 ? 20.375 -19.656 -7.109 1 36.44 47 LEU B N 1
ATOM 2582 C CA . LEU B 1 47 ? 19.578 -20.391 -8.094 1 36.44 47 LEU B CA 1
ATOM 2583 C C . LEU B 1 47 ? 19.172 -19.484 -9.25 1 36.44 47 LEU B C 1
ATOM 2585 O O . LEU B 1 47 ? 18.828 -18.312 -9.039 1 36.44 47 LEU B O 1
ATOM 2589 N N . PRO B 1 48 ? 19.656 -19.625 -10.477 1 40.44 48 PRO B N 1
ATOM 2590 C CA . PRO B 1 48 ? 19.094 -19.016 -11.688 1 40.44 48 PRO B CA 1
ATOM 2591 C C . PRO B 1 48 ? 17.625 -18.609 -11.531 1 40.44 48 PRO B C 1
ATOM 2593 O O . PRO B 1 48 ? 17.078 -17.938 -12.406 1 40.44 48 PRO B O 1
ATOM 2596 N N . LEU B 1 49 ? 17.047 -18.922 -10.539 1 41.66 49 LEU B N 1
ATOM 2597 C CA . LEU B 1 49 ? 15.641 -18.797 -10.203 1 41.66 49 LEU B CA 1
ATOM 2598 C C . LEU B 1 49 ? 15.289 -17.344 -9.898 1 41.66 49 LEU B C 1
ATOM 2600 O O . LEU B 1 49 ? 14.117 -16.969 -9.844 1 41.66 49 LEU B O 1
ATOM 2604 N N . HIS B 1 50 ? 16.328 -16.5 -9.719 1 45.38 50 HIS B N 1
ATOM 2605 C CA . HIS B 1 50 ? 16.062 -15.141 -9.281 1 45.38 50 HIS B CA 1
ATOM 2606 C C . HIS B 1 50 ? 15.461 -14.305 -10.406 1 45.38 50 HIS B C 1
ATOM 2608 O O . HIS B 1 50 ? 14.508 -13.555 -10.188 1 45.38 50 HIS B O 1
ATOM 2614 N N . VAL B 1 51 ? 16.312 -14.227 -11.664 1 40.75 51 VAL B N 1
ATOM 2615 C CA . VAL B 1 51 ? 15.859 -13.422 -12.789 1 40.75 51 VAL B CA 1
ATOM 2616 C C . VAL B 1 51 ? 14.453 -13.867 -13.211 1 40.75 51 VAL B C 1
ATOM 2618 O O . VAL B 1 51 ? 13.57 -13.031 -13.422 1 40.75 51 VAL B O 1
ATOM 2621 N N . SER B 1 52 ? 14.203 -15.281 -13.312 1 54.03 52 SER B N 1
ATOM 2622 C CA . SER B 1 52 ? 12.969 -15.938 -13.742 1 54.03 52 SER B CA 1
ATOM 2623 C C . SER B 1 52 ? 11.82 -15.617 -12.797 1 54.03 52 SER B C 1
ATOM 2625 O O . SER B 1 52 ? 10.68 -15.445 -13.234 1 54.03 52 SER B O 1
ATOM 2627 N N . ASN B 1 53 ? 12.32 -14.969 -11.703 1 70.81 53 ASN B N 1
ATOM 2628 C CA . ASN B 1 53 ? 11.336 -14.75 -10.648 1 70.81 53 ASN B CA 1
ATOM 2629 C C . ASN B 1 53 ? 10.711 -13.359 -10.75 1 70.81 53 ASN B C 1
ATOM 2631 O O . ASN B 1 53 ? 9.516 -13.195 -10.508 1 70.81 53 ASN B O 1
ATOM 2635 N N . GLU B 1 54 ? 11.508 -12.5 -11.539 1 78.81 54 GLU B N 1
ATOM 2636 C CA . GLU B 1 54 ? 10.953 -11.148 -11.648 1 78.81 54 GLU B CA 1
ATOM 2637 C C . GLU B 1 54 ? 9.883 -11.078 -12.734 1 78.81 54 GLU B C 1
ATOM 2639 O O . GLU B 1 54 ? 8.883 -10.375 -12.57 1 78.81 54 GLU B O 1
ATOM 2644 N N . ASP B 1 55 ? 10.195 -11.812 -13.734 1 85.75 55 ASP B N 1
ATOM 2645 C CA . ASP B 1 55 ? 9.234 -11.82 -14.828 1 85.75 55 ASP B CA 1
ATOM 2646 C C . ASP B 1 55 ? 7.918 -12.469 -14.398 1 85.75 55 ASP B C 1
ATOM 2648 O O . ASP B 1 55 ? 6.84 -11.969 -14.719 1 85.75 55 ASP B O 1
ATOM 2652 N N . ILE B 1 56 ? 8.086 -13.516 -13.656 1 92.19 56 ILE B N 1
ATOM 2653 C CA . ILE B 1 56 ? 6.891 -14.219 -13.195 1 92.19 56 ILE B CA 1
ATOM 2654 C C . ILE B 1 56 ? 6.141 -13.359 -12.18 1 92.19 56 ILE B C 1
ATOM 2656 O O . ILE B 1 56 ? 4.91 -13.328 -12.172 1 92.19 56 ILE B O 1
ATOM 2660 N N . ASN B 1 57 ? 6.934 -12.648 -11.445 1 90.56 57 ASN B N 1
ATOM 2661 C CA . ASN B 1 57 ? 6.316 -11.773 -10.461 1 90.56 57 ASN B CA 1
ATOM 2662 C C . ASN B 1 57 ? 5.551 -10.633 -11.125 1 90.56 57 ASN B C 1
ATOM 2664 O O . ASN B 1 57 ? 4.441 -10.297 -10.703 1 90.56 57 ASN B O 1
ATOM 2668 N N . ALA B 1 58 ? 6.164 -10.086 -12.125 1 87.88 58 ALA B N 1
ATOM 2669 C CA . ALA B 1 58 ? 5.488 -9.016 -12.852 1 87.88 58 ALA B CA 1
ATOM 2670 C C . ALA B 1 58 ? 4.234 -9.539 -13.547 1 87.88 58 ALA B C 1
ATOM 2672 O O . ALA B 1 58 ? 3.201 -8.859 -13.562 1 87.88 58 ALA B O 1
ATOM 2673 N N . PHE B 1 59 ? 4.383 -10.695 -14.07 1 91.75 59 PHE B N 1
ATOM 2674 C CA . PHE B 1 59 ? 3.262 -11.352 -14.734 1 91.75 59 PHE B CA 1
ATOM 2675 C C . PHE B 1 59 ? 2.111 -11.57 -13.758 1 91.75 59 PHE B C 1
ATOM 2677 O O . PHE B 1 59 ? 0.97 -11.203 -14.047 1 91.75 59 PHE B O 1
ATOM 2684 N N . LEU B 1 60 ? 2.4 -12.094 -12.594 1 94.31 60 LEU B N 1
ATOM 2685 C CA . LEU B 1 60 ? 1.383 -12.398 -11.594 1 94.31 60 LEU B CA 1
ATOM 2686 C C . LEU B 1 60 ? 0.778 -11.117 -11.031 1 94.31 60 LEU B C 1
ATOM 2688 O O . LEU B 1 60 ? -0.423 -11.062 -10.758 1 94.31 60 LEU B O 1
ATOM 2692 N N . PHE B 1 61 ? 1.621 -10.203 -10.906 1 90.31 61 PHE B N 1
ATOM 2693 C CA . PHE B 1 61 ? 1.147 -8.93 -10.391 1 90.31 61 PHE B CA 1
ATOM 2694 C C . PHE B 1 61 ? 0.121 -8.305 -11.328 1 90.31 61 PHE B C 1
ATOM 2696 O O . PHE B 1 61 ? -0.964 -7.91 -10.898 1 90.31 61 PHE B O 1
ATOM 2703 N N . LEU B 1 62 ? 0.464 -8.273 -12.547 1 88.19 62 LEU B N 1
ATOM 2704 C CA . LEU B 1 62 ? -0.426 -7.688 -13.547 1 88.19 62 LEU B CA 1
ATOM 2705 C C . LEU B 1 62 ? -1.704 -8.508 -13.688 1 88.19 62 LEU B C 1
ATOM 2707 O O . LEU B 1 62 ? -2.801 -7.953 -13.75 1 88.19 62 LEU B O 1
ATOM 2711 N N . LEU B 1 63 ? -1.53 -9.773 -13.711 1 91.75 63 LEU B N 1
ATOM 2712 C CA . LEU B 1 63 ? -2.693 -10.641 -13.836 1 91.75 63 LEU B CA 1
ATOM 2713 C C . LEU B 1 63 ? -3.615 -10.492 -12.633 1 91.75 63 LEU B C 1
ATOM 2715 O O . LEU B 1 63 ? -4.84 -10.469 -12.773 1 91.75 63 LEU B O 1
ATOM 2719 N N . GLY B 1 64 ? -3.027 -10.422 -11.445 1 93.31 64 GLY B N 1
ATOM 2720 C CA . GLY B 1 64 ? -3.816 -10.211 -10.242 1 93.31 64 GLY B CA 1
ATOM 2721 C C . GLY B 1 64 ? -4.633 -8.938 -10.273 1 93.31 64 GLY B C 1
ATOM 2722 O O . GLY B 1 64 ? -5.773 -8.906 -9.812 1 93.31 64 GLY B O 1
ATOM 2723 N N . ASP B 1 65 ? -4.066 -7.941 -10.797 1 91.06 65 ASP B N 1
ATOM 2724 C CA . ASP B 1 65 ? -4.766 -6.664 -10.883 1 91.06 65 ASP B CA 1
ATOM 2725 C C . ASP B 1 65 ? -5.914 -6.73 -11.883 1 91.06 65 ASP B C 1
ATOM 2727 O O . ASP B 1 65 ? -6.992 -6.188 -11.633 1 91.06 65 ASP B O 1
ATOM 2731 N N . VAL B 1 66 ? -5.664 -7.398 -12.992 1 88.25 66 VAL B N 1
ATOM 2732 C CA . VAL B 1 66 ? -6.676 -7.52 -14.039 1 88.25 66 VAL B CA 1
ATOM 2733 C C . VAL B 1 66 ? -7.859 -8.336 -13.516 1 88.25 66 VAL B C 1
ATOM 2735 O O . VAL B 1 66 ? -9.016 -8.031 -13.82 1 88.25 66 VAL B O 1
ATOM 2738 N N . LEU B 1 67 ? -7.562 -9.32 -12.734 1 91.38 67 LEU B N 1
ATOM 2739 C CA . LEU B 1 67 ? -8.586 -10.211 -12.211 1 91.38 67 LEU B CA 1
ATOM 2740 C C . LEU B 1 67 ? -9.203 -9.648 -10.93 1 91.38 67 LEU B C 1
ATOM 2742 O O . LEU B 1 67 ? -10.141 -10.227 -10.383 1 91.38 67 LEU B O 1
ATOM 2746 N N . ARG B 1 68 ? -8.695 -8.531 -10.461 1 91.62 68 ARG B N 1
ATOM 2747 C CA . ARG B 1 68 ? -9.156 -7.879 -9.242 1 91.62 68 ARG B CA 1
ATOM 2748 C C . ARG B 1 68 ? -9.078 -8.828 -8.055 1 91.62 68 ARG B C 1
ATOM 2750 O O . ARG B 1 68 ? -10.031 -8.945 -7.277 1 91.62 68 ARG B O 1
ATOM 2757 N N . LEU B 1 69 ? -7.957 -9.43 -7.926 1 94.38 69 LEU B N 1
ATOM 2758 C CA . LEU B 1 69 ? -7.742 -10.383 -6.84 1 94.38 69 LEU B CA 1
ATOM 2759 C C . LEU B 1 69 ? -7.164 -9.68 -5.613 1 94.38 69 LEU B C 1
ATOM 2761 O O . LEU B 1 69 ? -6.367 -8.75 -5.742 1 94.38 69 LEU B O 1
ATOM 2765 N N . PRO B 1 70 ? -7.539 -10.117 -4.48 1 92.31 70 PRO B N 1
ATOM 2766 C CA . PRO B 1 70 ? -6.918 -9.586 -3.262 1 92.31 70 PRO B CA 1
ATOM 2767 C C . PRO B 1 70 ? -5.438 -9.938 -3.148 1 92.31 70 PRO B C 1
ATOM 2769 O O . PRO B 1 70 ? -5 -10.953 -3.693 1 92.31 70 PRO B O 1
ATOM 2772 N N . GLU B 1 71 ? -4.73 -9.148 -2.459 1 90.5 71 GLU B N 1
ATOM 2773 C CA . GLU B 1 71 ? -3.301 -9.359 -2.26 1 90.5 71 GLU B CA 1
ATOM 2774 C C . GLU B 1 71 ? -3.031 -10.688 -1.558 1 90.5 71 GLU B C 1
ATOM 2776 O O . GLU B 1 71 ? -1.997 -11.32 -1.787 1 90.5 71 GLU B O 1
ATOM 2781 N N . GLU B 1 72 ? -3.943 -11.039 -0.718 1 89.75 72 GLU B N 1
ATOM 2782 C CA . GLU B 1 72 ? -3.799 -12.305 0.003 1 89.75 72 GLU B CA 1
ATOM 2783 C C . GLU B 1 72 ? -3.732 -13.484 -0.959 1 89.75 72 GLU B C 1
ATOM 2785 O O . GLU B 1 72 ? -2.943 -14.406 -0.762 1 89.75 72 GLU B O 1
ATOM 2790 N N . THR B 1 73 ? -4.582 -13.461 -1.983 1 93 73 THR B N 1
ATOM 2791 C CA . THR B 1 73 ? -4.609 -14.531 -2.977 1 93 73 THR B CA 1
ATOM 2792 C C . THR B 1 73 ? -3.291 -14.586 -3.744 1 93 73 THR B C 1
ATOM 2794 O O . THR B 1 73 ? -2.756 -15.672 -3.99 1 93 73 THR B O 1
ATOM 2797 N N . LEU B 1 74 ? -2.789 -13.484 -4.109 1 93.69 74 LEU B N 1
ATOM 2798 C CA . LEU B 1 74 ? -1.509 -13.43 -4.805 1 93.69 74 LEU B CA 1
ATOM 2799 C C . LEU B 1 74 ? -0.385 -13.953 -3.92 1 93.69 74 LEU B C 1
ATOM 2801 O O . LEU B 1 74 ? 0.499 -14.672 -4.391 1 93.69 74 LEU B O 1
ATOM 2805 N N . SER B 1 75 ? -0.417 -13.531 -2.701 1 91.88 75 SER B N 1
ATOM 2806 C CA . SER B 1 75 ? 0.583 -14.031 -1.761 1 91.88 75 SER B CA 1
ATOM 2807 C C . SER B 1 75 ? 0.533 -15.547 -1.647 1 91.88 75 SER B C 1
ATOM 2809 O O . SER B 1 75 ? 1.573 -16.203 -1.648 1 91.88 75 SER B O 1
ATOM 2811 N N . MET B 1 76 ? -0.644 -16.047 -1.558 1 92 76 MET B N 1
ATOM 2812 C CA . MET B 1 76 ? -0.818 -17.484 -1.471 1 92 76 MET B CA 1
ATOM 2813 C C . MET B 1 76 ? -0.302 -18.172 -2.73 1 92 76 MET B C 1
ATOM 2815 O O . MET B 1 76 ? 0.244 -19.281 -2.662 1 92 76 MET B O 1
ATOM 2819 N N . THR B 1 77 ? -0.547 -17.562 -3.852 1 94.81 77 THR B N 1
ATOM 2820 C CA . THR B 1 77 ? -0.032 -18.094 -5.113 1 94.81 77 THR B CA 1
ATOM 2821 C C . THR B 1 77 ? 1.482 -18.266 -5.047 1 94.81 77 THR B C 1
ATOM 2823 O O . THR B 1 77 ? 2.008 -19.312 -5.418 1 94.81 77 THR B O 1
ATOM 2826 N N . HIS B 1 78 ? 2.131 -17.297 -4.543 1 93.62 78 HIS B N 1
ATOM 2827 C CA . HIS B 1 78 ? 3.582 -17.344 -4.414 1 93.62 78 HIS B CA 1
ATOM 2828 C C . HIS B 1 78 ? 4.004 -18.422 -3.418 1 93.62 78 HIS B C 1
ATOM 2830 O O . HIS B 1 78 ? 5.02 -19.094 -3.617 1 93.62 78 HIS B O 1
ATOM 2836 N N . ILE B 1 79 ? 3.287 -18.531 -2.377 1 90.88 79 ILE B N 1
ATOM 2837 C CA . ILE B 1 79 ? 3.586 -19.562 -1.376 1 90.88 79 ILE B CA 1
ATOM 2838 C C . ILE B 1 79 ? 3.479 -20.938 -2.004 1 90.88 79 ILE B C 1
ATOM 2840 O O . ILE B 1 79 ? 4.363 -21.781 -1.82 1 90.88 79 ILE B O 1
ATOM 2844 N N . TYR B 1 80 ? 2.41 -21.188 -2.74 1 92.62 80 TYR B N 1
ATOM 2845 C CA . TYR B 1 80 ? 2.238 -22.469 -3.408 1 92.62 80 TYR B CA 1
ATOM 2846 C C . TYR B 1 80 ? 3.389 -22.75 -4.371 1 92.62 80 TYR B C 1
ATOM 2848 O O . TYR B 1 80 ? 3.906 -23.859 -4.43 1 92.62 80 TYR B O 1
ATOM 2856 N N . MET B 1 81 ? 3.764 -21.766 -5.125 1 94.25 81 MET B N 1
ATOM 2857 C CA . MET B 1 81 ? 4.867 -21.922 -6.07 1 94.25 81 MET B CA 1
ATOM 2858 C C . MET B 1 81 ? 6.148 -22.328 -5.344 1 94.25 81 MET B C 1
ATOM 2860 O O . MET B 1 81 ? 6.836 -23.266 -5.758 1 94.25 81 MET B O 1
ATOM 2864 N N . ASN B 1 82 ? 6.426 -21.672 -4.297 1 91.19 82 ASN B N 1
ATOM 2865 C CA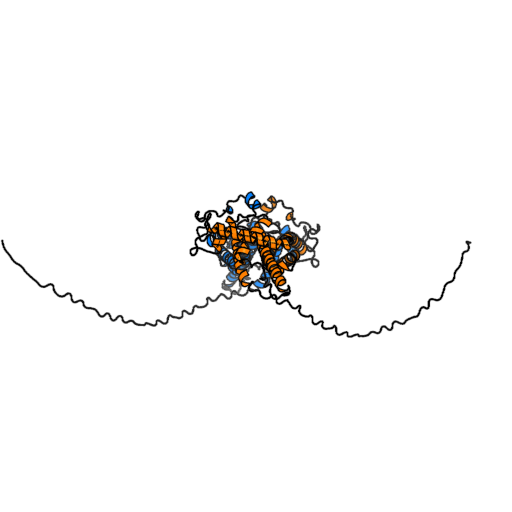 . ASN B 1 82 ? 7.656 -21.938 -3.557 1 91.19 82 ASN B CA 1
ATOM 2866 C C . ASN B 1 82 ? 7.625 -23.297 -2.869 1 91.19 82 ASN B C 1
ATOM 2868 O O . ASN B 1 82 ? 8.648 -23.969 -2.779 1 91.19 82 ASN B O 1
ATOM 2872 N N . ARG B 1 83 ? 6.559 -23.641 -2.391 1 88.94 83 ARG B N 1
ATOM 2873 C CA . ARG B 1 83 ? 6.43 -24.953 -1.764 1 88.94 83 ARG B CA 1
ATOM 2874 C C . ARG B 1 83 ? 6.594 -26.062 -2.789 1 88.94 83 ARG B C 1
ATOM 2876 O O . ARG B 1 83 ? 7.18 -27.109 -2.492 1 88.94 83 ARG B O 1
ATOM 2883 N N . TYR B 1 84 ? 5.996 -25.859 -3.918 1 92.38 84 TYR B N 1
ATOM 2884 C CA . TYR B 1 84 ? 6.18 -26.828 -5 1 92.38 84 TYR B CA 1
ATOM 2885 C C . TYR B 1 84 ? 7.656 -26.984 -5.344 1 92.38 84 TYR B C 1
ATOM 2887 O O . TYR B 1 84 ? 8.133 -28.109 -5.562 1 92.38 84 TYR B O 1
ATOM 2895 N N . LEU B 1 85 ? 8.336 -25.906 -5.445 1 90.81 85 LEU B N 1
ATOM 2896 C CA . LEU B 1 85 ? 9.758 -25.938 -5.785 1 90.81 85 LEU B CA 1
ATOM 2897 C C . LEU B 1 85 ? 10.555 -26.688 -4.727 1 90.81 85 LEU B C 1
ATOM 2899 O O . LEU B 1 85 ? 11.492 -27.422 -5.051 1 90.81 85 LEU B O 1
ATOM 2903 N N . ARG B 1 86 ? 10.195 -26.453 -3.539 1 88 86 ARG B N 1
ATOM 2904 C CA . ARG B 1 86 ? 10.859 -27.188 -2.465 1 88 86 ARG B CA 1
ATOM 2905 C C . ARG B 1 86 ? 10.609 -28.688 -2.586 1 88 86 ARG B C 1
ATOM 2907 O O . ARG B 1 86 ? 11.531 -29.484 -2.426 1 88 86 ARG B O 1
ATOM 2914 N N . TRP B 1 87 ? 9.367 -29 -2.764 1 87.38 87 TRP B N 1
ATOM 2915 C CA . TRP B 1 87 ? 8.984 -30.391 -2.945 1 87.38 87 TRP B CA 1
ATOM 2916 C C . TRP B 1 87 ? 9.75 -31.016 -4.105 1 87.38 87 TRP B C 1
ATOM 2918 O O . TRP B 1 87 ? 10.266 -32.125 -3.982 1 87.38 87 TRP B O 1
ATOM 2928 N N . HIS B 1 88 ? 9.805 -30.328 -5.207 1 88.69 88 HIS B N 1
ATOM 2929 C CA . HIS B 1 88 ? 10.492 -30.844 -6.387 1 88.69 88 HIS B CA 1
ATOM 2930 C C . HIS B 1 88 ? 11.977 -31.078 -6.102 1 88.69 88 HIS B C 1
ATOM 2932 O O . HIS B 1 88 ? 12.539 -32.062 -6.535 1 88.69 88 HIS B O 1
ATOM 2938 N N . GLN B 1 89 ? 12.578 -30.172 -5.422 1 85.19 89 GLN B N 1
ATOM 2939 C CA . GLN B 1 89 ? 13.992 -30.281 -5.062 1 85.19 89 GLN B CA 1
ATOM 2940 C C . GLN B 1 89 ? 14.219 -31.484 -4.137 1 85.19 89 GLN B C 1
ATOM 2942 O O . GLN B 1 89 ? 15.203 -32.219 -4.277 1 85.19 89 GLN B O 1
ATOM 2947 N N . ALA B 1 90 ? 13.367 -31.688 -3.217 1 83.75 90 ALA B N 1
ATOM 2948 C CA . ALA B 1 90 ? 13.484 -32.781 -2.258 1 83.75 90 ALA B CA 1
ATOM 2949 C C . ALA B 1 90 ? 13.352 -34.125 -2.953 1 83.75 90 ALA B C 1
ATOM 2951 O O . ALA B 1 90 ? 14.047 -35.094 -2.602 1 83.75 90 ALA B O 1
ATOM 2952 N N . THR B 1 91 ? 12.492 -34.188 -3.844 1 83.31 91 THR B N 1
ATOM 2953 C CA . THR B 1 91 ? 12.242 -35.438 -4.539 1 83.31 91 THR B CA 1
ATOM 2954 C C . THR B 1 91 ? 13.383 -35.781 -5.492 1 83.31 91 THR B C 1
ATOM 2956 O O . THR B 1 91 ? 13.672 -36.938 -5.738 1 83.31 91 THR B O 1
ATOM 2959 N N . THR B 1 92 ? 14.008 -34.812 -6.02 1 81 92 THR B N 1
ATOM 2960 C CA . THR B 1 92 ? 15.125 -35.031 -6.938 1 81 92 THR B CA 1
ATOM 2961 C C . THR B 1 92 ? 16.375 -35.438 -6.176 1 81 92 THR B C 1
ATOM 2963 O O . THR B 1 92 ? 17.141 -36.281 -6.648 1 81 92 THR B O 1
ATOM 2966 N N . THR B 1 93 ? 16.656 -34.875 -5.012 1 75.5 93 THR B N 1
ATOM 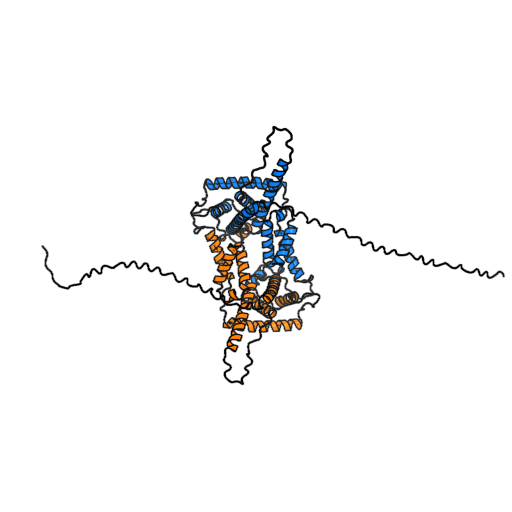2967 C CA . THR B 1 93 ? 17.828 -35.188 -4.203 1 75.5 93 THR B CA 1
ATOM 2968 C C . THR B 1 93 ? 17.719 -36.594 -3.633 1 75.5 93 THR B C 1
ATOM 2970 O O . THR B 1 93 ? 18.703 -37.344 -3.613 1 75.5 93 THR B O 1
ATOM 2973 N N . THR B 1 94 ? 16.641 -36.938 -3.123 1 69.44 94 THR B N 1
ATOM 2974 C CA . THR B 1 94 ? 16.453 -38.281 -2.551 1 69.44 94 THR B CA 1
ATOM 2975 C C . THR B 1 94 ? 16.656 -39.344 -3.607 1 69.44 94 THR B C 1
ATOM 2977 O O . THR B 1 94 ? 17.219 -40.406 -3.324 1 69.44 94 THR B O 1
ATOM 2980 N N . SER B 1 95 ? 16.359 -39.031 -4.773 1 64.88 95 SER B N 1
ATOM 2981 C CA . SER B 1 95 ? 16.531 -40 -5.852 1 64.88 95 SER B CA 1
ATOM 2982 C C . SER B 1 95 ? 18.016 -40.188 -6.16 1 64.88 95 SER B C 1
ATOM 2984 O O . SER B 1 95 ? 18.406 -41.281 -6.57 1 64.88 95 SER B O 1
ATOM 2986 N N . SER B 1 96 ? 18.656 -39.125 -5.922 1 61.66 96 SER B N 1
ATOM 2987 C CA . SER B 1 96 ? 20.094 -39.219 -6.215 1 61.66 96 SER B CA 1
ATOM 2988 C C . SER B 1 96 ? 20.812 -40.031 -5.129 1 61.66 96 SER B C 1
ATOM 2990 O O . SER B 1 96 ? 21.844 -40.656 -5.395 1 61.66 96 SER B O 1
ATOM 2992 N N . THR B 1 97 ? 20.422 -39.875 -3.877 1 56.75 97 THR B N 1
ATOM 2993 C CA . THR B 1 97 ? 21.125 -40.531 -2.783 1 56.75 97 THR B CA 1
ATOM 2994 C C . THR B 1 97 ? 20.797 -42.031 -2.76 1 56.75 97 THR B C 1
ATOM 2996 O O . THR B 1 97 ? 21.438 -42.781 -2.039 1 56.75 97 THR B O 1
ATOM 2999 N N . THR B 1 98 ? 19.734 -42.438 -3.264 1 52.44 98 THR B N 1
ATOM 3000 C CA . THR B 1 98 ? 19.594 -43.875 -3.314 1 52.44 98 THR B CA 1
ATOM 3001 C C . THR B 1 98 ? 20.703 -44.5 -4.141 1 52.44 98 THR B C 1
ATOM 3003 O O . THR B 1 98 ? 20.906 -44.156 -5.301 1 52.44 98 THR B O 1
ATOM 3006 N N . GLU B 1 99 ? 21.734 -45.031 -3.48 1 48.16 99 GLU B N 1
ATOM 3007 C CA . GLU B 1 99 ? 22.906 -45.781 -3.887 1 48.16 99 GLU B CA 1
ATOM 3008 C C . GLU B 1 99 ? 22.625 -46.594 -5.145 1 48.16 99 GLU B C 1
ATOM 3010 O O . GLU B 1 99 ? 21.578 -47.25 -5.254 1 48.16 99 GLU B O 1
ATOM 3015 N N . PRO B 1 100 ? 23.406 -46.281 -6.254 1 46.81 100 PRO B N 1
ATOM 3016 C CA . PRO B 1 100 ? 23.344 -47.25 -7.352 1 46.81 100 PRO B CA 1
ATOM 3017 C C . PRO B 1 100 ? 23.391 -48.688 -6.867 1 46.81 100 PRO B C 1
ATOM 3019 O O . PRO B 1 100 ? 24.438 -49.156 -6.379 1 46.81 100 PRO B O 1
ATOM 3022 N N . THR B 1 101 ? 22.578 -49.219 -5.965 1 45.06 101 THR B N 1
ATOM 3023 C CA . THR B 1 101 ? 22.922 -50.625 -5.75 1 45.06 101 THR B CA 1
ATOM 3024 C C . THR B 1 101 ? 23.391 -51.281 -7.051 1 45.06 101 THR B C 1
ATOM 3026 O O . THR B 1 101 ? 24.438 -51.938 -7.086 1 45.06 101 THR B O 1
ATOM 3029 N N . SER B 1 102 ? 22.531 -52.281 -7.82 1 45.12 102 SER B N 1
ATOM 3030 C CA . SER B 1 102 ? 23 -53.125 -8.93 1 45.12 102 SER B CA 1
ATOM 3031 C C . SER B 1 102 ? 23.172 -52.281 -10.195 1 45.12 102 SER B C 1
ATOM 3033 O O . SER B 1 102 ? 22.453 -51.312 -10.422 1 45.12 102 SER B O 1
ATOM 3035 N N . PRO B 1 103 ? 24.406 -52.406 -10.984 1 45.75 103 PRO B N 1
ATOM 3036 C CA . PRO B 1 103 ? 24.812 -51.75 -12.234 1 45.75 103 PRO B CA 1
ATOM 3037 C C . PRO B 1 103 ? 23.625 -51.438 -13.148 1 45.75 103 PRO B C 1
ATOM 3039 O O . PRO B 1 103 ? 23.703 -50.562 -14 1 45.75 103 PRO B O 1
ATOM 3042 N N . GLY B 1 104 ? 22.703 -52.375 -13.43 1 43.22 104 GLY B N 1
ATOM 3043 C CA . GLY B 1 104 ? 21.766 -52.469 -14.547 1 43.22 104 GLY B CA 1
ATOM 3044 C C . GLY B 1 104 ? 20.594 -51.531 -14.422 1 43.22 104 GLY B C 1
ATOM 3045 O O . GLY B 1 104 ? 19.734 -51.469 -15.305 1 43.22 104 GLY B O 1
ATOM 3046 N N . THR B 1 105 ? 20.094 -51.438 -13.227 1 39.22 105 THR B N 1
ATOM 3047 C CA . THR B 1 105 ? 18.812 -50.75 -13.289 1 39.22 105 THR B CA 1
ATOM 3048 C C . THR B 1 105 ? 19.016 -49.25 -13.484 1 39.22 105 THR B C 1
ATOM 3050 O O . THR B 1 105 ? 19.5 -48.562 -12.578 1 39.22 105 THR B O 1
ATOM 3053 N N . ASN B 1 106 ? 19.609 -48.781 -14.609 1 40.53 106 ASN B N 1
ATOM 3054 C CA . ASN B 1 106 ? 19.359 -47.406 -15.039 1 40.53 106 ASN B CA 1
ATOM 3055 C C . ASN B 1 106 ? 18.016 -46.875 -14.523 1 40.53 106 ASN B C 1
ATOM 3057 O O . ASN B 1 106 ? 16.984 -47.094 -15.156 1 40.53 106 ASN B O 1
ATOM 3061 N N . ASN B 1 107 ? 17.656 -47.156 -13.352 1 40.09 107 ASN B N 1
ATOM 3062 C CA . ASN B 1 107 ? 16.391 -46.531 -12.969 1 40.09 107 ASN B CA 1
ATOM 3063 C C . ASN B 1 107 ? 16.328 -45.062 -13.391 1 40.09 107 ASN B C 1
ATOM 3065 O O . ASN B 1 107 ? 17.125 -44.25 -12.938 1 40.09 107 ASN B O 1
ATOM 3069 N N . PRO B 1 108 ? 16.031 -44.75 -14.648 1 43.81 108 PRO B N 1
ATOM 3070 C CA . PRO B 1 108 ? 15.781 -43.344 -15 1 43.81 108 PRO B CA 1
ATOM 3071 C C . PRO B 1 108 ? 15.352 -42.5 -13.805 1 43.81 108 PRO B C 1
ATOM 3073 O O . PRO B 1 108 ? 14.523 -42.938 -13.008 1 43.81 108 PRO B O 1
ATOM 3076 N N . THR B 1 109 ? 16.188 -41.906 -13.07 1 48.41 109 THR B N 1
ATOM 3077 C CA . THR B 1 109 ? 15.898 -40.938 -12.016 1 48.41 109 THR B CA 1
ATOM 3078 C C . THR B 1 109 ? 14.547 -40.281 -12.234 1 48.41 109 THR B C 1
ATOM 3080 O O . THR B 1 109 ? 14.344 -39.562 -13.227 1 48.41 109 THR B O 1
ATOM 3083 N N . ASN B 1 110 ? 13.352 -40.969 -12.164 1 52.44 110 ASN B N 1
ATOM 3084 C CA . ASN B 1 110 ? 11.945 -40.625 -12.344 1 52.44 110 ASN B CA 1
ATOM 3085 C C . ASN B 1 110 ? 11.602 -39.281 -11.695 1 52.44 110 ASN B C 1
ATOM 3087 O O . ASN B 1 110 ? 10.57 -39.156 -11.039 1 52.44 110 ASN B O 1
ATOM 3091 N N . SER B 1 111 ? 12.508 -38.406 -11.43 1 60.69 111 SER B N 1
ATOM 3092 C CA . SER B 1 111 ? 12.07 -37.125 -10.891 1 60.69 111 SER B CA 1
ATOM 3093 C C . SER B 1 111 ? 11.086 -36.438 -11.836 1 60.69 111 SER B C 1
ATOM 3095 O O . SER B 1 111 ? 11.289 -36.406 -13.047 1 60.69 111 SER B O 1
ATOM 3097 N N . PRO B 1 112 ? 9.883 -36.156 -11.352 1 72.25 112 PRO B N 1
ATOM 3098 C CA . PRO B 1 112 ? 8.914 -35.469 -12.203 1 72.25 112 PRO B CA 1
ATOM 3099 C C . PRO B 1 112 ? 9.469 -34.188 -12.828 1 72.25 112 PRO B C 1
ATOM 3101 O O . PRO B 1 112 ? 10.281 -33.5 -12.211 1 72.25 112 PRO B O 1
ATOM 3104 N N . PRO B 1 113 ? 9.266 -34.125 -14.07 1 82.5 113 PRO B N 1
ATOM 3105 C CA . PRO B 1 113 ? 9.75 -32.875 -14.711 1 82.5 113 PRO B CA 1
ATOM 3106 C C . PRO B 1 113 ? 9.195 -31.625 -14.062 1 82.5 113 PRO B C 1
ATOM 3108 O O . PRO B 1 113 ? 8.062 -31.625 -13.562 1 82.5 113 PRO B O 1
ATOM 3111 N N . LEU B 1 114 ? 10.031 -30.672 -13.969 1 88.5 114 LEU B N 1
ATOM 3112 C CA . LEU B 1 114 ? 9.633 -29.375 -13.414 1 88.5 114 LEU B CA 1
ATOM 3113 C C . LEU B 1 114 ? 8.617 -28.688 -14.32 1 88.5 114 LEU B C 1
ATOM 3115 O O . LEU B 1 114 ? 8.789 -28.656 -15.547 1 88.5 114 LEU B O 1
ATOM 3119 N N . LEU B 1 115 ? 7.609 -28.234 -13.758 1 92.12 115 LEU B N 1
ATOM 3120 C CA . LEU B 1 115 ? 6.602 -27.5 -14.508 1 92.12 115 LEU B CA 1
ATOM 3121 C C . LEU B 1 115 ? 7.176 -26.188 -15.031 1 92.12 115 LEU B C 1
ATOM 3123 O O . LEU B 1 115 ? 7.992 -25.547 -14.367 1 92.12 115 LEU B O 1
ATOM 3127 N N . ASP B 1 116 ? 6.707 -25.828 -16.234 1 93.12 116 ASP B N 1
ATOM 3128 C CA . ASP B 1 116 ? 7.016 -24.484 -16.719 1 93.12 116 ASP B CA 1
ATOM 3129 C C . ASP B 1 116 ? 6.578 -23.422 -15.719 1 93.12 116 ASP B C 1
ATOM 3131 O O . ASP B 1 116 ? 5.508 -23.531 -15.109 1 93.12 116 ASP B O 1
ATOM 3135 N N . PRO B 1 117 ? 7.395 -22.406 -15.547 1 93.88 117 PRO B N 1
ATOM 3136 C CA . PRO B 1 117 ? 7.125 -21.406 -14.516 1 93.88 117 PRO B CA 1
ATOM 3137 C C . PRO B 1 117 ? 5.77 -20.719 -14.695 1 93.88 117 PRO B C 1
ATOM 3139 O O . PRO B 1 117 ? 5.078 -20.453 -13.711 1 93.88 117 PRO B O 1
ATOM 3142 N N . HIS B 1 118 ? 5.434 -20.438 -15.922 1 95.94 118 HIS B N 1
ATOM 3143 C CA . HIS B 1 118 ? 4.152 -19.781 -16.156 1 95.94 118 HIS B CA 1
ATOM 3144 C C . HIS B 1 118 ? 2.99 -20.719 -15.906 1 95.94 118 HIS B C 1
ATOM 3146 O O . HIS B 1 118 ? 1.943 -20.312 -15.406 1 95.94 118 HIS B O 1
ATOM 3152 N N . THR B 1 119 ? 3.166 -21.969 -16.297 1 96.62 119 THR B N 1
ATOM 3153 C CA . THR B 1 119 ? 2.156 -22.969 -16.016 1 96.62 119 THR B CA 1
ATOM 3154 C C . THR B 1 119 ? 2.004 -23.188 -14.508 1 96.62 119 THR B C 1
ATOM 3156 O O . THR B 1 119 ? 0.886 -23.281 -13.992 1 96.62 119 THR B O 1
ATOM 3159 N N . LEU B 1 120 ? 3.105 -23.219 -13.836 1 96.69 120 LEU B N 1
ATOM 3160 C CA . LEU B 1 120 ? 3.082 -23.344 -12.383 1 96.69 120 LEU B CA 1
ATOM 3161 C C . LEU B 1 120 ? 2.367 -22.141 -11.75 1 96.69 120 LEU B C 1
ATOM 3163 O O . LEU B 1 120 ? 1.559 -22.312 -10.836 1 96.69 120 LEU B O 1
ATOM 3167 N N . ALA B 1 121 ? 2.691 -20.953 -12.258 1 97.44 121 ALA B N 1
ATOM 3168 C CA . ALA B 1 121 ? 2.086 -19.734 -11.734 1 97.44 121 ALA B CA 1
ATOM 3169 C C . ALA B 1 121 ? 0.572 -19.75 -11.922 1 97.44 121 ALA B C 1
ATOM 3171 O O . ALA B 1 121 ? -0.177 -19.438 -10.992 1 97.44 121 ALA B O 1
ATOM 3172 N N . LEU B 1 122 ? 0.159 -20.172 -13.047 1 98.06 122 LEU B N 1
ATOM 3173 C CA . LEU B 1 122 ? -1.268 -20.172 -13.359 1 98.06 122 LEU B CA 1
ATOM 3174 C C . LEU B 1 122 ? -1.994 -21.25 -12.547 1 98.06 122 LEU B C 1
ATOM 3176 O O . LEU B 1 122 ? -3.09 -21 -12.039 1 98.06 122 LEU B O 1
ATOM 3180 N N . ALA B 1 123 ? -1.427 -22.406 -12.453 1 97.75 123 ALA B N 1
ATOM 3181 C CA . ALA B 1 123 ? -2.012 -23.469 -11.641 1 97.75 123 ALA B CA 1
ATOM 3182 C C . ALA B 1 123 ? -2.084 -23.062 -10.172 1 97.75 123 ALA B C 1
ATOM 3184 O O . ALA B 1 123 ? -3.092 -23.297 -9.5 1 97.75 123 ALA B O 1
ATOM 3185 N N . SER B 1 124 ? -1.005 -22.438 -9.711 1 96.44 124 SER B N 1
ATOM 3186 C CA . SER B 1 124 ? -0.968 -21.953 -8.336 1 96.44 124 SER B CA 1
ATOM 3187 C C . SER B 1 124 ? -2.027 -20.891 -8.094 1 96.44 124 SER B C 1
ATOM 3189 O O . SER B 1 124 ? -2.67 -20.859 -7.043 1 96.44 124 SER B O 1
ATOM 3191 N N . LEU B 1 125 ? -2.176 -20 -9.031 1 96.81 125 LEU B N 1
ATOM 3192 C CA . LEU B 1 125 ? -3.17 -18.938 -8.922 1 96.81 125 LEU B CA 1
ATOM 3193 C C . LEU B 1 125 ? -4.582 -19.516 -8.906 1 96.81 125 LEU B C 1
ATOM 3195 O O . LEU B 1 125 ? -5.426 -19.078 -8.117 1 96.81 125 LEU B O 1
ATOM 3199 N N . SER B 1 126 ? -4.816 -20.484 -9.773 1 96.38 126 SER B N 1
ATOM 3200 C CA . SER B 1 126 ? -6.113 -21.141 -9.805 1 96.38 126 SER B CA 1
ATOM 3201 C C . SER B 1 126 ? -6.43 -21.797 -8.469 1 96.38 126 SER B C 1
ATOM 3203 O O . SER B 1 126 ? -7.527 -21.641 -7.93 1 96.38 126 SER B O 1
ATOM 3205 N N . LEU B 1 127 ? -5.512 -22.453 -7.91 1 94.12 127 LEU B N 1
ATOM 3206 C CA . LEU B 1 127 ? -5.699 -23.141 -6.637 1 94.12 127 LEU B CA 1
ATOM 3207 C C . LEU B 1 127 ? -5.836 -22.141 -5.496 1 94.12 127 LEU B C 1
ATOM 3209 O O . LEU B 1 127 ? -6.664 -22.312 -4.602 1 94.12 127 LEU B O 1
ATOM 3213 N N . SER B 1 128 ? -4.941 -21.109 -5.539 1 93.5 128 SER B N 1
ATOM 3214 C CA . SER B 1 128 ? -4.984 -20.109 -4.477 1 93.5 128 SER B CA 1
ATOM 3215 C C . SER B 1 128 ? -6.316 -19.375 -4.473 1 93.5 128 SER B C 1
ATOM 3217 O O . SER B 1 128 ? -6.824 -19 -3.41 1 93.5 128 SER B O 1
ATOM 3219 N N . SER B 1 129 ? -6.863 -19.094 -5.641 1 93.81 129 SER B N 1
ATOM 3220 C CA . SER B 1 129 ? -8.156 -18.422 -5.719 1 93.81 129 SER B CA 1
ATOM 3221 C C . SER B 1 129 ? -9.25 -19.266 -5.059 1 93.81 129 SER B C 1
ATOM 3223 O O . SER B 1 129 ? -10.133 -18.719 -4.395 1 93.81 129 SER B O 1
ATOM 3225 N N . LYS B 1 130 ? -9.18 -20.578 -5.176 1 91.56 130 LYS B N 1
ATOM 3226 C CA . LYS B 1 130 ? -10.141 -21.484 -4.551 1 91.56 130 LYS B CA 1
ATOM 3227 C C . LYS B 1 130 ? -9.93 -21.547 -3.043 1 91.56 130 LYS B C 1
ATOM 3229 O O . LYS B 1 130 ? -10.891 -21.578 -2.277 1 91.56 130 LYS B O 1
ATOM 3234 N N . SER B 1 131 ? -8.766 -21.516 -2.68 1 88.31 131 SER B N 1
ATOM 3235 C CA . SER B 1 131 ? -8.438 -21.688 -1.267 1 88.31 131 SER B CA 1
ATOM 3236 C C . SER B 1 131 ? -8.75 -20.406 -0.479 1 88.31 131 SER B C 1
ATOM 3238 O O . SER B 1 131 ? -9.039 -20.469 0.717 1 88.31 131 SER B O 1
ATOM 3240 N N . THR B 1 132 ? -8.648 -19.203 -1.047 1 88.38 132 THR B N 1
ATOM 3241 C CA . THR B 1 132 ? -8.891 -17.938 -0.372 1 88.38 132 THR B CA 1
ATOM 3242 C C . THR B 1 132 ? -10.336 -17.469 -0.585 1 88.38 132 THR B C 1
ATOM 3244 O O . THR B 1 132 ? -10.672 -16.328 -0.293 1 88.38 132 THR B O 1
ATOM 3247 N N . GLU B 1 133 ? -11.125 -18.203 -1.086 1 86.5 133 GLU B N 1
ATOM 3248 C CA . GLU B 1 133 ? -12.555 -17.984 -1.263 1 86.5 133 GLU B CA 1
ATOM 3249 C C . GLU B 1 133 ? -12.82 -16.844 -2.244 1 86.5 133 GLU B C 1
ATOM 3251 O O . GLU B 1 133 ? -13.695 -16 -2.008 1 86.5 133 GLU B O 1
ATOM 3256 N N . CYS B 1 134 ? -12.008 -16.75 -3.225 1 90.38 134 CYS B N 1
ATOM 3257 C CA . CYS B 1 134 ? -12.203 -15.852 -4.359 1 90.38 134 CYS B CA 1
ATOM 3258 C C . CYS B 1 134 ? -12.094 -16.609 -5.68 1 90.38 134 CYS B C 1
ATOM 3260 O O . CYS B 1 134 ? -11.266 -16.266 -6.527 1 90.38 134 CYS B O 1
ATOM 3262 N N . PRO B 1 135 ? -12.984 -17.516 -5.836 1 90.25 135 PRO B N 1
ATOM 3263 C CA . PRO B 1 135 ? -12.828 -18.375 -7.004 1 90.25 135 PRO B CA 1
ATOM 3264 C C . PRO B 1 135 ? -13.039 -17.641 -8.32 1 90.25 135 PRO B C 1
ATOM 3266 O O . PRO B 1 135 ? -13.898 -16.766 -8.414 1 90.25 135 PRO B O 1
ATOM 3269 N N . ARG B 1 136 ? -12.117 -17.953 -9.25 1 92.69 136 ARG B N 1
ATOM 3270 C CA . ARG B 1 136 ? -12.211 -17.484 -10.633 1 92.69 136 ARG B CA 1
ATOM 3271 C C . ARG B 1 136 ? -12.305 -18.672 -11.602 1 92.69 136 ARG B C 1
ATOM 3273 O O . ARG B 1 136 ? -11.664 -19.703 -11.398 1 92.69 136 ARG B O 1
ATOM 3280 N N . ARG B 1 137 ? -13.195 -18.531 -12.617 1 91.06 137 ARG B N 1
ATOM 3281 C CA . ARG B 1 137 ? -13.219 -19.547 -13.664 1 91.06 137 ARG B CA 1
ATOM 3282 C C . ARG B 1 137 ? -11.906 -19.562 -14.438 1 91.06 137 ARG B C 1
ATOM 3284 O O . ARG B 1 137 ? -11.289 -18.516 -14.656 1 91.06 137 ARG B O 1
ATOM 3291 N N . LEU B 1 138 ? -11.531 -20.719 -14.812 1 93.69 138 LEU B N 1
ATOM 3292 C CA . LEU B 1 138 ? -10.273 -20.844 -15.539 1 93.69 138 LEU B CA 1
ATOM 3293 C C . LEU B 1 138 ? -10.281 -19.984 -16.797 1 93.69 138 LEU B C 1
ATOM 3295 O O . LEU B 1 138 ? -9.242 -19.453 -17.203 1 93.69 138 LEU B O 1
ATOM 3299 N N . ARG B 1 139 ? -11.406 -19.859 -17.422 1 90.44 139 ARG B N 1
ATOM 3300 C CA . ARG B 1 139 ? -11.523 -19.031 -18.625 1 90.44 139 ARG B CA 1
ATOM 3301 C C . ARG B 1 139 ? -11.141 -17.578 -18.312 1 90.44 139 ARG B C 1
ATOM 3303 O O . ARG B 1 139 ? -10.484 -16.922 -19.125 1 90.44 139 ARG B O 1
ATOM 3310 N N . ASP B 1 140 ? -11.602 -17.125 -17.125 1 89.75 140 ASP B N 1
ATOM 3311 C CA . ASP B 1 140 ? -11.344 -15.742 -16.719 1 89.75 140 ASP B CA 1
ATOM 3312 C C . ASP B 1 140 ? -9.867 -15.547 -16.375 1 89.75 140 ASP B C 1
ATOM 3314 O O . ASP B 1 140 ? -9.367 -14.414 -16.391 1 89.75 140 ASP B O 1
ATOM 3318 N N . ILE B 1 141 ? -9.188 -16.594 -16.031 1 93.38 141 ILE B N 1
ATOM 3319 C CA . ILE B 1 141 ? -7.773 -16.516 -15.703 1 93.38 141 ILE B CA 1
ATOM 3320 C C . ILE B 1 141 ? -6.934 -16.672 -16.969 1 93.38 141 ILE B C 1
ATOM 3322 O O . ILE B 1 141 ? -6.012 -15.883 -17.203 1 93.38 141 ILE B O 1
ATOM 3326 N N . LEU B 1 142 ? -7.281 -17.547 -17.891 1 93.38 142 LEU B N 1
ATOM 3327 C CA . LEU B 1 142 ? -6.434 -17.938 -19.016 1 93.38 142 LEU B CA 1
ATOM 3328 C C . LEU B 1 142 ? -6.473 -16.891 -20.109 1 93.38 142 LEU B C 1
ATOM 3330 O O . LEU B 1 142 ? -5.461 -16.641 -20.766 1 93.38 142 LEU B O 1
ATOM 3334 N N . LEU B 1 143 ? -7.59 -16.297 -20.328 1 89.12 143 LEU B N 1
ATOM 3335 C CA . LEU B 1 143 ? -7.723 -15.328 -21.422 1 89.12 143 LEU B CA 1
ATOM 3336 C C . LEU B 1 143 ? -6.816 -14.117 -21.188 1 89.12 143 LEU B C 1
ATOM 3338 O O . LEU B 1 143 ? -5.957 -13.812 -22.016 1 89.12 143 LEU B O 1
ATOM 3342 N N . PRO B 1 144 ? -7.004 -13.5 -20.031 1 88.62 144 PRO B N 1
ATOM 3343 C CA . PRO B 1 144 ? -6.098 -12.375 -19.797 1 88.62 144 PRO B CA 1
ATOM 3344 C C . PRO B 1 144 ? -4.641 -12.812 -19.656 1 88.62 144 PRO B C 1
ATOM 3346 O O . PRO B 1 144 ? -3.73 -12.07 -20.031 1 88.62 144 PRO B O 1
ATOM 3349 N N . ALA B 1 145 ? -4.402 -13.945 -19.062 1 91.75 145 ALA B N 1
ATOM 3350 C CA . ALA B 1 145 ? -3.035 -14.438 -18.922 1 91.75 145 ALA B CA 1
ATOM 3351 C C . ALA B 1 145 ? -2.361 -14.594 -20.281 1 91.75 145 ALA B C 1
ATOM 3353 O O . ALA B 1 145 ? -1.209 -14.195 -20.453 1 91.75 145 ALA B O 1
ATOM 3354 N N . TYR B 1 146 ? -3.066 -15.219 -21.156 1 90.19 146 TYR B N 1
ATOM 3355 C CA . TYR B 1 146 ? -2.531 -15.414 -22.5 1 90.19 146 TYR B CA 1
ATOM 3356 C C . TYR B 1 146 ? -2.234 -14.078 -23.172 1 90.19 146 TYR B C 1
ATOM 3358 O O . TYR B 1 146 ? -1.216 -13.93 -23.844 1 90.19 146 TYR B O 1
ATOM 3366 N N . HIS B 1 147 ? -3.057 -13.156 -23.031 1 84.94 147 HIS B N 1
ATOM 3367 C CA . HIS B 1 147 ? -2.885 -11.836 -23.609 1 84.94 147 HIS B CA 1
ATOM 3368 C C . HIS B 1 147 ? -1.635 -11.148 -23.062 1 84.94 147 HIS B C 1
ATOM 3370 O O . HIS B 1 147 ? -0.919 -10.477 -23.797 1 84.94 147 HIS B O 1
ATOM 3376 N N . ILE B 1 148 ? -1.427 -11.266 -21.75 1 85.81 148 ILE B N 1
ATOM 3377 C CA . ILE B 1 148 ? -0.272 -10.641 -21.109 1 85.81 148 ILE B CA 1
ATOM 3378 C C . ILE B 1 148 ? 1.012 -11.297 -21.625 1 85.81 148 ILE B C 1
ATOM 3380 O O . ILE B 1 148 ? 2.002 -10.609 -21.891 1 85.81 148 ILE B O 1
ATOM 3384 N N . LEU B 1 149 ? 0.969 -12.578 -21.75 1 88.44 149 LEU B N 1
ATOM 3385 C CA . LEU B 1 149 ? 2.164 -13.32 -22.125 1 88.44 149 LEU B CA 1
ATOM 3386 C C . LEU B 1 149 ? 2.426 -13.203 -23.625 1 88.44 149 LEU B C 1
ATOM 3388 O O . LEU B 1 149 ? 3.576 -13.25 -24.062 1 88.44 149 LEU B O 1
ATOM 3392 N N . HIS B 1 150 ? 1.326 -13.102 -24.375 1 86.62 150 HIS B N 1
ATOM 3393 C CA . HIS B 1 150 ? 1.404 -12.992 -25.812 1 86.62 150 HIS B CA 1
ATOM 3394 C C . HIS B 1 150 ? 0.671 -11.758 -26.328 1 86.62 150 HIS B C 1
ATOM 3396 O O . HIS B 1 150 ? -0.384 -11.867 -26.953 1 86.62 150 HIS B O 1
ATOM 3402 N N . PRO B 1 151 ? 1.268 -10.617 -26.141 1 78.12 151 PRO B N 1
ATOM 3403 C CA . PRO B 1 151 ? 0.574 -9.383 -26.5 1 78.12 151 PRO B CA 1
ATOM 3404 C C . PRO B 1 151 ? 0.394 -9.227 -28.016 1 78.12 151 PRO B C 1
ATOM 3406 O O . PRO B 1 151 ? 1.266 -9.633 -28.781 1 78.12 151 PRO B O 1
ATOM 3409 N N . PRO B 1 152 ? -0.779 -8.57 -28.344 1 73.19 152 PRO B N 1
ATOM 3410 C CA . PRO B 1 152 ? -0.972 -8.234 -29.75 1 73.19 152 PRO B CA 1
ATOM 3411 C C . PRO B 1 152 ? -0.015 -7.148 -30.234 1 73.19 152 PRO B C 1
ATOM 3413 O O . PRO B 1 152 ? 0.53 -6.395 -29.422 1 73.19 152 PRO B O 1
ATOM 3416 N N . PRO B 1 153 ? 0.186 -7.066 -31.609 1 71.94 153 PRO B N 1
ATOM 3417 C CA . PRO B 1 153 ? -0.419 -7.758 -32.75 1 71.94 153 PRO B CA 1
ATOM 3418 C C . PRO B 1 153 ? 0.344 -9.016 -33.156 1 71.94 153 PRO B C 1
ATOM 3420 O O . PRO B 1 153 ? -0.075 -9.734 -34.062 1 71.94 153 PRO B O 1
ATOM 3423 N N . TYR B 1 154 ? 1.354 -9.289 -32.438 1 72.81 154 TYR B N 1
ATOM 3424 C CA . TYR B 1 154 ? 2.211 -10.383 -32.875 1 72.81 154 TYR B CA 1
ATOM 3425 C C . TYR B 1 154 ? 1.506 -11.727 -32.719 1 72.81 154 TYR B C 1
ATOM 3427 O O . TYR B 1 154 ? 1.771 -12.672 -33.469 1 72.81 154 TYR B O 1
ATOM 3435 N N . ASN B 1 155 ? 0.675 -11.75 -31.75 1 77.62 155 ASN B N 1
ATOM 3436 C CA . ASN B 1 155 ? -0.04 -13 -31.5 1 77.62 155 ASN B CA 1
ATOM 3437 C C . ASN B 1 155 ? -1.548 -12.773 -31.422 1 77.62 155 ASN B C 1
ATOM 3439 O O . ASN B 1 155 ? -2.008 -11.828 -30.781 1 77.62 155 ASN B O 1
ATOM 3443 N N . PRO B 1 156 ? -2.217 -13.602 -32.219 1 78.12 156 PRO B N 1
ATOM 3444 C CA . PRO B 1 156 ? -3.672 -13.469 -32.094 1 78.12 156 PRO B CA 1
ATOM 3445 C C . PRO B 1 156 ? -4.176 -13.758 -30.688 1 78.12 156 PRO B C 1
ATOM 3447 O O . PRO B 1 156 ? -3.619 -14.609 -29.984 1 78.12 156 PRO B O 1
ATOM 3450 N N . PRO B 1 157 ? -5.07 -12.961 -30.328 1 80.38 157 PRO B N 1
ATOM 3451 C CA . PRO B 1 157 ? -5.637 -13.18 -29 1 80.38 157 PRO B CA 1
ATOM 3452 C C . PRO B 1 157 ? -6.277 -14.555 -28.844 1 80.38 157 PRO B C 1
ATOM 3454 O O . PRO B 1 157 ? -6.691 -15.156 -29.844 1 80.38 157 PRO B O 1
ATOM 3457 N N . LEU B 1 158 ? -6.234 -15.047 -27.625 1 85.25 158 LEU B N 1
ATOM 3458 C CA . LEU B 1 158 ? -6.887 -16.312 -27.312 1 85.25 158 LEU B CA 1
ATOM 3459 C C . LEU B 1 158 ? -8.406 -16.172 -27.344 1 85.25 158 LEU B C 1
ATOM 3461 O O . LEU B 1 158 ? -8.961 -15.25 -26.734 1 85.25 158 LEU B O 1
ATOM 3465 N N . THR B 1 159 ? -8.984 -16.938 -28.188 1 82.5 159 THR B N 1
ATOM 3466 C CA . THR B 1 159 ? -10.438 -16.891 -28.312 1 82.5 159 THR B CA 1
ATOM 3467 C C . THR B 1 159 ? -11.086 -18.047 -27.562 1 82.5 159 THR B C 1
ATOM 3469 O O . THR B 1 159 ? -10.453 -19.078 -27.312 1 82.5 159 THR B O 1
ATOM 3472 N N . TYR B 1 160 ? -12.219 -17.797 -27.031 1 82.56 160 TYR B N 1
ATOM 3473 C CA . TYR B 1 160 ? -13.047 -18.812 -26.391 1 82.56 160 TYR B CA 1
ATOM 3474 C C . TYR B 1 160 ? -14.43 -18.875 -27.016 1 82.56 160 TYR B C 1
ATOM 3476 O O . TYR B 1 160 ? -15.102 -17.844 -27.156 1 82.56 160 TYR B O 1
ATOM 3484 N N . PRO B 1 161 ? -14.859 -20.125 -27.453 1 84.62 161 PRO B N 1
ATOM 3485 C CA . PRO B 1 161 ? -14.227 -21.438 -27.375 1 84.62 161 PRO B CA 1
ATOM 3486 C C . PRO B 1 161 ? -13.234 -21.688 -28.516 1 84.62 161 PRO B C 1
ATOM 3488 O O . PRO B 1 161 ? -13.43 -21.172 -29.625 1 84.62 161 PRO B O 1
ATOM 3491 N N . SER B 1 162 ? -12.117 -22.25 -28.203 1 89.31 162 SER B N 1
ATOM 3492 C CA . SER B 1 162 ? -11.102 -22.641 -29.188 1 89.31 162 SER B CA 1
ATOM 3493 C C . SER B 1 162 ? -10.312 -23.859 -28.719 1 89.31 162 SER B C 1
ATOM 3495 O O . SER B 1 162 ? -10.305 -24.188 -27.531 1 89.31 162 SER B O 1
ATOM 3497 N N . HIS B 1 163 ? -9.742 -24.594 -29.734 1 93.56 163 HIS B N 1
ATOM 3498 C CA . HIS B 1 163 ? -8.914 -25.75 -29.422 1 93.56 163 HIS B CA 1
ATOM 3499 C C . HIS B 1 163 ? -7.688 -25.359 -28.609 1 93.56 163 HIS B C 1
ATOM 3501 O O . HIS B 1 163 ? -7.262 -26.094 -27.719 1 93.56 163 HIS B O 1
ATOM 3507 N N . LYS B 1 164 ? -7.242 -24.234 -28.953 1 92.25 164 LYS B N 1
ATOM 3508 C CA . LYS B 1 164 ? -6.074 -23.75 -28.219 1 92.25 164 LYS B CA 1
ATOM 3509 C C . LYS B 1 164 ? -6.406 -23.516 -26.75 1 92.25 164 LYS B C 1
ATOM 3511 O O . LYS B 1 164 ? -5.617 -23.859 -25.875 1 92.25 164 LYS B O 1
ATOM 3516 N N . TYR B 1 165 ? -7.547 -22.906 -26.562 1 92.75 165 TYR B N 1
ATOM 3517 C CA . TYR B 1 165 ? -7.988 -22.703 -25.188 1 92.75 165 TYR B CA 1
ATOM 3518 C C . TYR B 1 165 ? -8.125 -24.031 -24.453 1 92.75 165 TYR B C 1
ATOM 3520 O O . TYR B 1 165 ? -7.691 -24.172 -23.312 1 92.75 165 TYR B O 1
ATOM 3528 N N . ASP B 1 166 ? -8.703 -25.031 -25.047 1 96.12 166 ASP B N 1
ATOM 3529 C CA . ASP B 1 166 ? -8.93 -26.328 -24.438 1 96.12 166 ASP B CA 1
ATOM 3530 C C . ASP B 1 166 ? -7.609 -27 -24.078 1 96.12 166 ASP B C 1
ATOM 3532 O O . ASP B 1 166 ? -7.504 -27.656 -23.031 1 96.12 166 ASP B O 1
ATOM 3536 N N . ALA B 1 167 ? -6.695 -26.891 -24.938 1 96.69 167 ALA B N 1
ATOM 3537 C CA . ALA B 1 167 ? -5.379 -27.469 -24.672 1 96.69 167 ALA B CA 1
ATOM 3538 C C . ALA B 1 167 ? -4.715 -26.797 -23.469 1 96.69 167 ALA B C 1
ATOM 3540 O O . ALA B 1 167 ? -4.148 -27.484 -22.609 1 96.69 167 ALA B O 1
ATOM 3541 N N . LEU B 1 168 ? -4.809 -25.531 -23.484 1 95.88 168 LEU B N 1
ATOM 3542 C CA . LEU B 1 168 ? -4.223 -24.781 -22.375 1 95.88 168 LEU B CA 1
ATOM 3543 C C . LEU B 1 168 ? -4.926 -25.141 -21.062 1 95.88 168 LEU B C 1
ATOM 3545 O O . LEU B 1 168 ? -4.277 -25.312 -20.031 1 95.88 168 LEU B O 1
ATOM 3549 N N . ARG B 1 169 ? -6.234 -25.141 -21.125 1 96.56 169 ARG B N 1
ATOM 3550 C CA . ARG B 1 169 ? -7.02 -25.516 -19.953 1 96.56 169 ARG B CA 1
ATOM 3551 C C . ARG B 1 169 ? -6.605 -26.875 -19.422 1 96.56 169 ARG B C 1
ATOM 3553 O O . ARG B 1 169 ? -6.43 -27.047 -18.219 1 96.56 169 ARG B O 1
ATOM 3560 N N . HIS B 1 170 ? -6.449 -27.844 -20.266 1 97.44 170 HIS B N 1
ATOM 3561 C CA . HIS B 1 170 ? -6.047 -29.188 -19.875 1 97.44 170 HIS B CA 1
ATOM 3562 C C . HIS B 1 170 ? -4.676 -29.172 -19.203 1 97.44 170 HIS B C 1
ATOM 3564 O O . HIS B 1 170 ? -4.465 -29.859 -18.203 1 97.44 170 HIS B O 1
ATOM 3570 N N . THR B 1 171 ? -3.797 -28.484 -19.781 1 97.31 171 THR B N 1
ATOM 3571 C CA . THR B 1 171 ? -2.447 -28.391 -19.234 1 97.31 171 THR B CA 1
ATOM 3572 C C . THR B 1 171 ? -2.48 -27.828 -17.812 1 97.31 171 THR B C 1
ATOM 3574 O O . THR B 1 171 ? -1.788 -28.344 -16.938 1 97.31 171 THR B O 1
ATOM 3577 N N . ILE B 1 172 ? -3.314 -26.812 -17.578 1 97.56 172 ILE B N 1
ATOM 3578 C CA . ILE B 1 172 ? -3.381 -26.172 -16.281 1 97.56 172 ILE B CA 1
ATOM 3579 C C . ILE B 1 172 ? -4.031 -27.109 -15.273 1 97.56 172 ILE B C 1
ATOM 3581 O O . ILE B 1 172 ? -3.584 -27.219 -14.125 1 97.56 172 ILE B O 1
ATOM 3585 N N . VAL B 1 173 ? -5.07 -27.828 -15.656 1 97.38 173 VAL B N 1
ATOM 3586 C CA . VAL B 1 173 ? -5.75 -28.766 -14.773 1 97.38 173 VAL B CA 1
ATOM 3587 C C . VAL B 1 173 ? -4.785 -29.875 -14.344 1 97.38 173 VAL B C 1
ATOM 3589 O O . VAL B 1 173 ? -4.754 -30.266 -13.18 1 97.38 173 VAL B O 1
ATOM 3592 N N . GLN B 1 174 ? -3.971 -30.344 -15.281 1 97.31 174 GLN B N 1
ATOM 3593 C CA . GLN B 1 174 ? -2.969 -31.344 -14.953 1 97.31 174 GLN B CA 1
ATOM 3594 C C . GLN B 1 174 ? -1.937 -30.797 -13.969 1 97.31 174 GLN B C 1
ATOM 3596 O O . GLN B 1 174 ? -1.536 -31.484 -13.031 1 97.31 174 GLN B O 1
ATOM 3601 N N . ALA B 1 175 ? -1.539 -29.625 -14.242 1 97.06 175 ALA B N 1
ATOM 3602 C CA . ALA B 1 175 ? -0.58 -28.969 -13.352 1 97.06 175 ALA B CA 1
ATOM 3603 C C . ALA B 1 175 ? -1.164 -28.797 -11.953 1 97.06 175 ALA B C 1
ATOM 3605 O O . ALA B 1 175 ? -0.455 -28.938 -10.953 1 97.06 175 ALA B O 1
ATOM 3606 N N . GLU B 1 176 ? -2.459 -28.406 -11.852 1 95.44 176 GLU B N 1
ATOM 3607 C CA . GLU B 1 176 ? -3.135 -28.281 -10.562 1 95.44 176 GLU B CA 1
ATOM 3608 C C . GLU B 1 176 ? -3.08 -29.609 -9.789 1 95.44 176 GLU B C 1
ATOM 3610 O O . GLU B 1 176 ? -2.844 -29.609 -8.578 1 95.44 176 GLU B O 1
ATOM 3615 N N . LEU B 1 177 ? -3.287 -30.688 -10.484 1 94.69 177 LEU B N 1
ATOM 3616 C CA . LEU B 1 177 ? -3.264 -32 -9.852 1 94.69 177 LEU B CA 1
ATOM 3617 C C . LEU B 1 177 ? -1.877 -32.312 -9.297 1 94.69 177 LEU B C 1
ATOM 3619 O O . LEU B 1 177 ? -1.751 -32.844 -8.188 1 94.69 177 LEU B O 1
ATOM 3623 N N . ILE B 1 178 ? -0.891 -32.031 -10.055 1 93.44 178 ILE B N 1
ATOM 3624 C CA . ILE B 1 178 ? 0.483 -32.25 -9.609 1 93.44 178 ILE B CA 1
ATOM 3625 C C . ILE B 1 178 ? 0.766 -31.391 -8.375 1 93.44 178 ILE B C 1
ATOM 3627 O O . ILE B 1 178 ? 1.366 -31.859 -7.41 1 93.44 178 ILE B O 1
ATOM 3631 N N . LEU B 1 179 ? 0.306 -30.188 -8.445 1 93.06 179 LEU B N 1
ATOM 3632 C CA . LEU B 1 179 ? 0.52 -29.266 -7.344 1 93.06 179 LEU B CA 1
ATOM 3633 C C . LEU B 1 179 ? -0.191 -29.734 -6.082 1 93.06 179 LEU B C 1
ATOM 3635 O O . LEU B 1 179 ? 0.368 -29.672 -4.984 1 93.06 179 LEU B O 1
ATOM 3639 N N . LEU B 1 180 ? -1.386 -30.172 -6.16 1 92.06 180 LEU B N 1
ATOM 3640 C CA . LEU B 1 180 ? -2.148 -30.688 -5.027 1 92.06 180 LEU B CA 1
ATOM 3641 C C . LEU B 1 180 ? -1.428 -31.859 -4.367 1 92.06 180 LEU B C 1
ATOM 3643 O O . LEU B 1 180 ? -1.383 -31.953 -3.139 1 92.06 180 LEU B O 1
ATOM 3647 N N . ARG B 1 181 ? -0.834 -32.656 -5.172 1 88.88 181 ARG B N 1
ATOM 3648 C CA . ARG B 1 181 ? -0.076 -33.812 -4.648 1 88.88 181 ARG B CA 1
ATOM 3649 C C . ARG B 1 181 ? 1.176 -33.312 -3.916 1 88.88 181 ARG B C 1
ATOM 3651 O O . ARG B 1 181 ? 1.509 -33.844 -2.848 1 88.88 181 ARG B O 1
ATOM 3658 N N . ALA B 1 182 ? 1.825 -32.438 -4.512 1 88 182 ALA B N 1
ATOM 3659 C CA . ALA B 1 182 ? 3.031 -31.891 -3.9 1 88 182 ALA B CA 1
ATOM 3660 C C . ALA B 1 182 ? 2.713 -31.203 -2.57 1 88 182 ALA B C 1
ATOM 3662 O O . ALA B 1 182 ? 3.451 -31.359 -1.596 1 88 182 ALA B O 1
ATOM 3663 N N . LEU B 1 183 ? 1.616 -30.453 -2.492 1 86.12 183 LEU B N 1
ATOM 3664 C CA . LEU B 1 183 ? 1.245 -29.688 -1.31 1 86.12 183 LEU B CA 1
ATOM 3665 C C . LEU B 1 183 ? 0.686 -30.594 -0.222 1 86.12 183 LEU B C 1
ATOM 3667 O O . LEU B 1 183 ? 0.789 -30.281 0.967 1 86.12 183 LEU B O 1
ATOM 3671 N N . ALA B 1 184 ? -0.084 -31.656 -0.57 1 77.5 184 ALA B N 1
ATOM 3672 C CA . ALA B 1 184 ? -0.633 -32.625 0.383 1 77.5 184 ALA B CA 1
ATOM 3673 C C . ALA B 1 184 ? 0.479 -33.281 1.181 1 77.5 184 ALA B C 1
ATOM 3675 O O . ALA B 1 184 ? 0.284 -33.656 2.342 1 77.5 184 ALA B O 1
ATOM 3676 N N . PHE B 1 185 ? 1.481 -33.688 0.601 1 60.88 185 PHE B N 1
ATOM 3677 C CA . PHE B 1 185 ? 2.586 -34.375 1.273 1 60.88 185 PHE B CA 1
ATOM 3678 C C . PHE B 1 185 ? 3.232 -33.438 2.305 1 60.88 185 PHE B C 1
ATOM 3680 O O . PHE B 1 185 ? 3.873 -33.906 3.248 1 60.88 185 PHE B O 1
ATOM 3687 N N . GLY B 1 186 ? 3.037 -32.406 2.334 1 55.84 186 GLY B N 1
ATOM 3688 C CA . GLY B 1 186 ? 3.832 -31.562 3.219 1 55.84 186 GLY B CA 1
ATOM 3689 C C . GLY B 1 186 ? 2.996 -30.594 4.031 1 55.84 186 GLY B C 1
ATOM 3690 O O . GLY B 1 186 ? 3.287 -30.344 5.203 1 55.84 186 GLY B O 1
ATOM 3691 N N . ILE B 1 187 ? 2.449 -29.516 3.355 1 50.19 187 ILE B N 1
ATOM 3692 C CA . ILE B 1 187 ? 2.416 -28.125 3.807 1 50.19 187 ILE B CA 1
ATOM 3693 C C . ILE B 1 187 ? 1.123 -27.875 4.578 1 50.19 187 ILE B C 1
ATOM 3695 O O . ILE B 1 187 ? 0.03 -27.938 4.008 1 50.19 187 ILE B O 1
ATOM 3699 N N . HIS B 1 188 ? 1.217 -28.484 5.672 1 49.12 188 HIS B N 1
ATOM 3700 C CA . HIS B 1 188 ? 0.178 -28.031 6.586 1 49.12 188 HIS B CA 1
ATOM 3701 C C . HIS B 1 188 ? -0.247 -26.594 6.266 1 49.12 188 HIS B C 1
ATOM 3703 O O . HIS B 1 188 ? 0.583 -25.766 5.883 1 49.12 188 HIS B O 1
ATOM 3709 N N . GLN B 1 189 ? -1.501 -26.547 5.883 1 54.72 189 GLN B N 1
ATOM 3710 C CA . GLN B 1 189 ? -2.152 -25.281 5.574 1 54.72 189 GLN B CA 1
ATOM 3711 C C . GLN B 1 189 ? -1.767 -24.203 6.582 1 54.72 189 GLN B C 1
ATOM 3713 O O . GLN B 1 189 ? -2.262 -24.188 7.707 1 54.72 189 GLN B O 1
ATOM 3718 N N . SER B 1 190 ? -0.468 -23.938 6.711 1 55.88 190 SER B N 1
ATOM 3719 C CA . SER B 1 190 ? -0.157 -22.812 7.594 1 55.88 190 SER B CA 1
ATOM 3720 C C . SER B 1 190 ? -0.931 -21.562 7.195 1 55.88 190 SER B C 1
ATOM 3722 O O . SER B 1 190 ? -1.18 -21.328 6.012 1 55.88 190 SER B O 1
ATOM 3724 N N . PRO B 1 191 ? -1.604 -21.125 8.18 1 62.22 191 PRO B N 1
ATOM 3725 C CA . PRO B 1 191 ? -2.289 -19.875 7.879 1 62.22 191 PRO B CA 1
ATOM 3726 C C . PRO B 1 191 ? -1.404 -18.891 7.121 1 62.22 191 PRO B C 1
ATOM 3728 O O . PRO B 1 191 ? -0.176 -18.953 7.215 1 62.22 191 PRO B O 1
ATOM 3731 N N . VAL B 1 192 ? -1.988 -18.219 6.227 1 74.44 192 VAL B N 1
ATOM 3732 C CA . VAL B 1 192 ? -1.283 -17.188 5.461 1 74.44 192 VAL B CA 1
ATOM 3733 C C . VAL B 1 192 ? -0.847 -16.062 6.387 1 74.44 192 VAL B C 1
ATOM 3735 O O . VAL B 1 192 ? -1.496 -15.797 7.402 1 74.44 192 VAL B O 1
ATOM 3738 N N . ALA B 1 193 ? 0.327 -15.578 6.293 1 80.94 193 ALA B N 1
ATOM 3739 C CA . ALA B 1 193 ? 0.913 -14.5 7.086 1 80.94 193 ALA B CA 1
ATOM 3740 C C . ALA B 1 193 ? -0.069 -13.344 7.25 1 80.94 193 ALA B C 1
ATOM 3742 O O . ALA B 1 193 ? -0.046 -12.641 8.258 1 80.94 193 ALA B O 1
ATOM 3743 N N . TYR B 1 194 ? -1.014 -13.258 6.367 1 82.56 194 TYR B N 1
ATOM 3744 C CA . TYR B 1 194 ? -1.964 -12.148 6.348 1 82.56 194 TYR B CA 1
ATOM 3745 C C . TYR B 1 194 ? -2.932 -12.242 7.52 1 82.56 194 TYR B C 1
ATOM 3747 O O . TYR B 1 194 ? -3.459 -11.227 7.98 1 82.56 194 TYR B O 1
ATOM 3755 N N . GLU B 1 195 ? -3.084 -13.398 8.016 1 85.31 195 GLU B N 1
ATOM 3756 C CA . GLU B 1 195 ? -4.059 -13.602 9.086 1 85.31 195 GLU B CA 1
ATOM 3757 C C . GLU B 1 195 ? -3.549 -13.047 10.414 1 85.31 195 GLU B C 1
ATOM 3759 O O . GLU B 1 195 ? -4.344 -12.688 11.289 1 85.31 195 GLU B O 1
ATOM 3764 N N . TYR B 1 196 ? -2.312 -12.883 10.539 1 90.75 196 TYR B N 1
ATOM 3765 C CA . TYR B 1 196 ? -1.715 -12.422 11.781 1 90.75 196 TYR B CA 1
ATOM 3766 C C . TYR B 1 196 ? -1.618 -10.898 11.812 1 90.75 196 TYR B C 1
ATOM 3768 O O . TYR B 1 196 ? -1.439 -10.305 12.875 1 90.75 196 TYR B O 1
ATOM 3776 N N . LEU B 1 197 ? -1.782 -10.266 10.695 1 92.06 197 LEU B N 1
ATOM 3777 C CA . LEU B 1 197 ? -1.467 -8.852 10.562 1 92.06 197 LEU B CA 1
ATOM 3778 C C . LEU B 1 197 ? -2.447 -7.996 11.352 1 92.06 197 LEU B C 1
ATOM 3780 O O . LEU B 1 197 ? -2.037 -7.078 12.07 1 92.06 197 LEU B O 1
ATOM 3784 N N . PRO B 1 198 ? -3.756 -8.289 11.289 1 90.56 198 PRO B N 1
ATOM 3785 C CA . PRO B 1 198 ? -4.695 -7.414 11.992 1 90.56 198 PRO B CA 1
ATOM 3786 C C . PRO B 1 198 ? -4.43 -7.355 13.492 1 90.56 198 PRO B C 1
ATOM 3788 O O . PRO B 1 198 ? -4.441 -6.27 14.086 1 90.56 198 PRO B O 1
ATOM 3791 N N . ARG B 1 199 ? -4.164 -8.453 14.047 1 89.56 199 ARG B N 1
ATOM 3792 C CA . ARG B 1 199 ? -3.91 -8.508 15.484 1 89.56 199 ARG B CA 1
ATOM 3793 C C . ARG B 1 199 ? -2.602 -7.805 15.828 1 89.56 199 ARG B C 1
ATOM 3795 O O . ARG B 1 199 ? -2.533 -7.062 16.812 1 89.56 199 ARG B O 1
ATOM 3802 N N . LEU B 1 200 ? -1.609 -8.023 15.07 1 90.31 200 LEU B N 1
ATOM 3803 C CA . LEU B 1 200 ? -0.297 -7.441 15.32 1 90.31 200 LEU B CA 1
ATOM 3804 C C . LEU B 1 200 ? -0.338 -5.922 15.164 1 90.31 200 LEU B C 1
ATOM 3806 O O . LEU B 1 200 ? 0.18 -5.195 16.016 1 90.31 200 LEU B O 1
ATOM 3810 N N . VAL B 1 201 ? -0.988 -5.441 14.117 1 89.62 201 VAL B N 1
ATOM 3811 C CA . VAL B 1 201 ? -1.056 -4.012 13.836 1 89.62 201 VAL B CA 1
ATOM 3812 C C . VAL B 1 201 ? -1.89 -3.316 14.914 1 89.62 201 VAL B C 1
ATOM 3814 O O . VAL B 1 201 ? -1.514 -2.248 15.406 1 89.62 201 VAL B O 1
ATOM 3817 N N . SER B 1 202 ? -2.967 -3.93 15.297 1 87.31 202 SER B N 1
ATOM 3818 C CA . SER B 1 202 ? -3.82 -3.367 16.328 1 87.31 202 SER B CA 1
ATOM 3819 C C . SER B 1 202 ? -3.076 -3.248 17.656 1 87.31 202 SER B C 1
ATOM 3821 O O . SER B 1 202 ? -3.189 -2.236 18.359 1 87.31 202 SER B O 1
ATOM 3823 N N . LYS B 1 203 ? -2.357 -4.223 17.969 1 84.38 203 LYS B N 1
ATOM 3824 C CA . LYS B 1 203 ? -1.584 -4.219 19.203 1 84.38 203 LYS B CA 1
ATOM 3825 C C . LYS B 1 203 ? -0.543 -3.102 19.203 1 84.38 203 LYS B C 1
ATOM 3827 O O . LYS B 1 203 ? -0.355 -2.416 20.203 1 84.38 203 LYS B O 1
ATOM 3832 N N . ILE B 1 204 ? 0.103 -2.92 18.141 1 82.25 204 ILE B N 1
ATOM 3833 C CA . ILE B 1 204 ? 1.151 -1.912 18.047 1 82.25 204 ILE B CA 1
ATOM 3834 C C . ILE B 1 204 ? 0.537 -0.517 18.125 1 82.25 204 ILE B C 1
ATOM 3836 O O . ILE B 1 204 ? 1.074 0.365 18.812 1 82.25 204 ILE B O 1
ATOM 3840 N N . LEU B 1 205 ? -0.507 -0.319 17.422 1 79.62 205 LEU B N 1
ATOM 3841 C CA . LEU B 1 205 ? -1.16 0.986 17.422 1 79.62 205 LEU B CA 1
ATOM 3842 C C . LEU B 1 205 ? -1.7 1.317 18.812 1 79.62 205 LEU B C 1
ATOM 3844 O O . LEU B 1 205 ? -1.641 2.469 19.25 1 79.62 205 LEU B O 1
ATOM 3848 N N . ASN B 1 206 ? -2.08 0.32 19.438 1 74 206 ASN B N 1
ATOM 3849 C CA . ASN B 1 206 ? -2.594 0.529 20.781 1 74 206 ASN B CA 1
ATOM 3850 C C . ASN B 1 206 ? -1.463 0.696 21.797 1 74 206 ASN B C 1
ATOM 3852 O O . ASN B 1 206 ? -1.564 1.506 22.719 1 74 206 ASN B O 1
ATOM 3856 N N . THR B 1 207 ? -0.35 -0.039 21.641 1 65.06 207 THR B N 1
ATOM 3857 C CA . THR B 1 207 ? 0.771 0.01 22.578 1 65.06 207 THR B CA 1
ATOM 3858 C C . THR B 1 207 ? 1.6 1.272 22.359 1 65.06 207 THR B C 1
ATOM 3860 O O . THR B 1 207 ? 2.014 1.923 23.312 1 65.06 207 THR B O 1
ATOM 3863 N N . LYS B 1 208 ? 2.354 1.302 21.203 1 56.09 208 LYS B N 1
ATOM 3864 C CA . LYS B 1 208 ? 3.223 2.439 20.906 1 56.09 208 LYS B CA 1
ATOM 3865 C C . LYS B 1 208 ? 2.533 3.758 21.25 1 56.09 208 LYS B C 1
ATOM 3867 O O . LYS B 1 208 ? 3.182 4.703 21.703 1 56.09 208 LYS B O 1
ATOM 3872 N N . ILE B 1 209 ? 1.477 3.742 20.609 1 51 209 ILE B N 1
ATOM 3873 C CA . ILE B 1 209 ? 0.774 5.012 20.766 1 51 209 ILE B CA 1
ATOM 3874 C C . ILE B 1 209 ? 0.462 5.238 22.25 1 51 209 ILE B C 1
ATOM 3876 O O . ILE B 1 209 ? 0.649 6.344 22.766 1 51 209 ILE B O 1
ATOM 3880 N N . TYR B 1 210 ? -0.191 4.16 22.766 1 46.91 210 TYR B N 1
ATOM 3881 C CA . TYR B 1 210 ? -0.778 4.438 24.078 1 46.91 210 TYR B CA 1
ATOM 3882 C C . TYR B 1 210 ? 0.188 4.07 25.188 1 46.91 210 TYR B C 1
ATOM 3884 O O . TYR B 1 210 ? -0.107 4.281 26.375 1 46.91 210 TYR B O 1
ATOM 3892 N N . GLY B 1 211 ? 1.576 4.117 24.828 1 46.53 211 GLY B N 1
ATOM 3893 C CA . GLY B 1 211 ? 2.418 3.826 25.969 1 46.53 211 GLY B CA 1
ATOM 3894 C C . GLY B 1 211 ? 1.84 2.76 26.891 1 46.53 211 GLY B C 1
ATOM 3895 O O . GLY B 1 211 ? 1.889 2.889 28.109 1 46.53 211 GLY B O 1
ATOM 3896 N N . GLY B 1 212 ? 1.529 1.624 26.562 1 46.06 212 GLY B N 1
ATOM 3897 C CA . GLY B 1 212 ? 0.866 0.571 27.312 1 46.06 212 GLY B CA 1
ATOM 3898 C C . GLY B 1 212 ? -0.636 0.758 27.406 1 46.06 212 GLY B C 1
ATOM 3899 O O . GLY B 1 212 ? -1.398 0.001 26.797 1 46.06 212 GLY B O 1
ATOM 3900 N N . ASP B 1 213 ? -1.206 1.329 28.609 1 39.31 213 ASP B N 1
ATOM 3901 C CA . ASP B 1 213 ? -2.59 1.526 29.031 1 39.31 213 ASP B CA 1
ATOM 3902 C C . ASP B 1 213 ? -3.281 2.578 28.156 1 39.31 213 ASP B C 1
ATOM 3904 O O . ASP B 1 213 ? -3.439 3.729 28.578 1 39.31 213 ASP B O 1
ATOM 3908 N N . LEU B 1 214 ? -3.029 2.664 27.156 1 41.69 214 LEU B N 1
ATOM 3909 C CA . LEU B 1 214 ? -3.674 3.697 26.359 1 41.69 214 LEU B CA 1
ATOM 3910 C C . LEU B 1 214 ? -5.133 3.873 26.766 1 41.69 214 LEU B C 1
ATOM 3912 O O . LEU B 1 214 ? -5.66 4.988 26.734 1 41.69 214 LEU B O 1
ATOM 3916 N N . TYR B 1 215 ? -5.77 2.77 26.516 1 40 215 TYR B N 1
ATOM 3917 C CA . TYR B 1 215 ? -7.141 2.695 27 1 40 215 TYR B CA 1
ATOM 3918 C C . TYR B 1 215 ? -7.188 2.918 28.516 1 40 215 TYR B C 1
ATOM 3920 O O . TYR B 1 215 ? -8.203 2.637 29.156 1 40 215 TYR B O 1
ATOM 3928 N N . SER B 1 216 ? -6.055 2.967 29.016 1 39.34 216 SER B N 1
ATOM 3929 C CA . SER B 1 216 ? -6.371 3.24 30.422 1 39.34 216 SER B CA 1
ATOM 3930 C C . SER B 1 216 ? -7.344 4.41 30.547 1 39.34 216 SER B C 1
ATOM 3932 O O . SER B 1 216 ? -7.23 5.398 29.828 1 39.34 216 SER B O 1
ATOM 3934 N N . PRO B 1 217 ? -8.336 4.121 31.109 1 39 217 PRO B N 1
ATOM 3935 C CA . PRO B 1 217 ? -9.328 5.129 31.5 1 39 217 PRO B CA 1
ATOM 3936 C C . PRO B 1 217 ? -8.695 6.461 31.891 1 39 217 PRO B C 1
ATOM 3938 O O . PRO B 1 217 ? -9.398 7.453 32.062 1 39 217 PRO B O 1
ATOM 3941 N N . THR B 1 218 ? -7.539 6.312 32.375 1 39.84 218 THR B N 1
ATOM 3942 C CA . THR B 1 218 ? -7.07 7.535 33 1 39.84 218 THR B CA 1
ATOM 3943 C C . THR B 1 218 ? -6.758 8.609 31.969 1 39.84 218 THR B C 1
ATOM 3945 O O . THR B 1 218 ? -6.531 9.766 32.312 1 39.84 218 THR B O 1
ATOM 3948 N N . VAL B 1 219 ? -6 8.203 30.828 1 46.62 219 VAL B N 1
ATOM 3949 C CA . VAL B 1 219 ? -5.863 9.359 29.938 1 46.62 219 VAL B CA 1
ATOM 3950 C C . VAL B 1 219 ? -7.215 9.703 29.328 1 46.62 219 VAL B C 1
ATOM 3952 O O . VAL B 1 219 ? -7.727 8.953 28.484 1 46.62 219 VAL B O 1
ATOM 3955 N N . GLY B 1 220 ? -8.203 9.875 29.828 1 45.78 220 GLY B N 1
ATOM 3956 C CA . GLY B 1 220 ? -9.57 10.352 29.734 1 45.78 220 GLY B CA 1
ATOM 3957 C C . GLY B 1 220 ? -9.859 11.062 28.422 1 45.78 220 GLY B C 1
ATOM 3958 O O . GLY B 1 220 ? -9.047 11.859 27.953 1 45.78 220 GLY B O 1
ATOM 3959 N N . GLY B 1 221 ? -10.562 10.391 27.359 1 56.84 221 GLY B N 1
ATOM 3960 C CA . GLY B 1 221 ? -11.25 11.133 26.312 1 56.84 221 GLY B CA 1
ATOM 3961 C C . GLY B 1 221 ? -10.859 10.695 24.922 1 56.84 221 GLY B C 1
ATOM 3962 O O . GLY B 1 221 ? -11.234 11.336 23.938 1 56.84 221 GLY B O 1
ATOM 3963 N N . MET B 1 222 ? -9.875 9.625 24.938 1 63.5 222 MET B N 1
ATOM 3964 C CA . MET B 1 222 ? -9.586 9.281 23.547 1 63.5 222 MET B CA 1
ATOM 3965 C C . MET B 1 222 ? -10.727 8.477 22.938 1 63.5 222 MET B C 1
ATOM 3967 O O . MET B 1 222 ? -11.359 7.676 23.609 1 63.5 222 MET B O 1
ATOM 3971 N N . GLU B 1 223 ? -10.984 8.727 21.75 1 70.44 223 GLU B N 1
ATOM 3972 C CA . GLU B 1 223 ? -12.078 8.102 21.016 1 70.44 223 GLU B CA 1
ATOM 3973 C C . GLU B 1 223 ? -11.727 6.668 20.609 1 70.44 223 GLU B C 1
ATOM 3975 O O . GLU B 1 223 ? -10.586 6.383 20.234 1 70.44 223 GLU B O 1
ATOM 3980 N N . ASP B 1 224 ? -12.609 5.797 20.969 1 77.12 224 ASP B N 1
ATOM 3981 C CA . ASP B 1 224 ? -12.477 4.418 20.5 1 77.12 224 ASP B CA 1
ATOM 3982 C C . ASP B 1 224 ? -13.023 4.27 19.078 1 77.12 224 ASP B C 1
ATOM 3984 O O . ASP B 1 224 ? -14.219 4.043 18.891 1 77.12 224 ASP B O 1
ATOM 3988 N N . TRP B 1 225 ? -12.094 4.199 18.172 1 83.06 225 TRP B N 1
ATOM 3989 C CA . TRP B 1 225 ? -12.484 4.199 16.766 1 83.06 225 TRP B CA 1
ATOM 3990 C C . TRP B 1 225 ? -13.094 2.854 16.359 1 83.06 225 TRP B C 1
ATOM 3992 O O . TRP B 1 225 ? -13.891 2.775 15.43 1 83.06 225 TRP B O 1
ATOM 4002 N N . ASP B 1 226 ? -12.734 1.798 17.109 1 78.25 226 ASP B N 1
ATOM 4003 C CA . ASP B 1 226 ? -13.211 0.463 16.75 1 78.25 226 ASP B CA 1
ATOM 4004 C C . ASP B 1 226 ? -14.656 0.259 17.219 1 78.25 226 ASP B C 1
ATOM 4006 O O . ASP B 1 226 ? -15.328 -0.678 16.797 1 78.25 226 ASP B O 1
ATOM 4010 N N . ALA B 1 227 ? -15.078 1.204 18.062 1 80.62 227 ALA B N 1
ATOM 4011 C CA . ALA B 1 227 ? -16.438 1.103 18.594 1 80.62 227 ALA B CA 1
ATOM 4012 C C . ALA B 1 227 ? -17.453 1.709 17.625 1 80.62 227 ALA B C 1
ATOM 4014 O O . ALA B 1 227 ? -18.656 1.497 17.781 1 80.62 227 ALA B O 1
ATOM 4015 N N . TYR B 1 228 ? -16.984 2.303 16.578 1 84 228 TYR B N 1
ATOM 4016 C CA . TYR B 1 228 ? -17.875 2.957 15.641 1 84 228 TYR B CA 1
ATOM 4017 C C . TYR B 1 228 ? -18.625 1.932 14.789 1 84 228 TYR B C 1
ATOM 4019 O O . TYR B 1 228 ? -18.047 0.923 14.375 1 84 228 TYR B O 1
ATOM 4027 N N . THR B 1 229 ? -19.875 2.209 14.672 1 86.88 229 THR B N 1
ATOM 4028 C CA . THR B 1 229 ? -20.641 1.412 13.727 1 86.88 229 THR B CA 1
ATOM 4029 C C . THR B 1 229 ? -20.188 1.688 12.297 1 86.88 229 THR B C 1
ATOM 4031 O O . THR B 1 229 ? -19.609 2.736 12.016 1 86.88 229 THR B O 1
ATOM 4034 N N . PRO B 1 230 ? -20.422 0.714 11.398 1 83.25 230 PRO B N 1
ATOM 4035 C CA . PRO B 1 230 ? -20.016 0.919 10.008 1 83.25 230 PRO B CA 1
ATOM 4036 C C . PRO B 1 230 ? -20.578 2.205 9.406 1 83.25 230 PRO B C 1
ATOM 4038 O O . PRO B 1 230 ? -19.891 2.881 8.633 1 83.25 230 PRO B O 1
ATOM 4041 N N . GLY B 1 231 ? -21.734 2.549 9.727 1 84.56 231 GLY B N 1
ATOM 4042 C CA . GLY B 1 231 ? -22.328 3.783 9.234 1 84.56 231 GLY B CA 1
ATOM 4043 C C . GLY B 1 231 ? -21.641 5.027 9.773 1 84.56 231 GLY B C 1
ATOM 4044 O O . GLY B 1 231 ? -21.359 5.957 9.023 1 84.56 231 GLY B O 1
ATOM 4045 N N . GLU B 1 232 ? -21.375 4.996 11.062 1 85.38 232 GLU B N 1
ATOM 4046 C CA . GLU B 1 232 ? -20.719 6.121 11.711 1 85.38 232 GLU B CA 1
ATOM 4047 C C . GLU B 1 232 ? -19.281 6.273 11.203 1 85.38 232 GLU B C 1
ATOM 4049 O O . GLU B 1 232 ? -18.797 7.391 11.008 1 85.38 232 GLU B O 1
ATOM 4054 N N . ALA B 1 233 ? -18.656 5.184 11.016 1 88.38 233 ALA B N 1
ATOM 4055 C CA . ALA B 1 233 ? -17.281 5.168 10.531 1 88.38 233 ALA B CA 1
ATOM 4056 C C . ALA B 1 233 ? -17.188 5.77 9.125 1 88.38 233 ALA B C 1
ATOM 4058 O O . ALA B 1 233 ? -16.25 6.516 8.828 1 88.38 233 ALA B O 1
ATOM 4059 N N . GLU B 1 234 ? -18.109 5.441 8.336 1 85.69 234 GLU B N 1
ATOM 4060 C CA . GLU B 1 234 ? -18.141 5.969 6.973 1 85.69 234 GLU B CA 1
ATOM 4061 C C . GLU B 1 234 ? -18.391 7.473 6.969 1 85.69 234 GLU B C 1
ATOM 4063 O O . GLU B 1 234 ? -17.781 8.211 6.199 1 85.69 234 GLU B O 1
ATOM 4068 N N . GLU B 1 235 ? -19.297 7.891 7.871 1 84.62 235 GLU B N 1
ATOM 4069 C CA . GLU B 1 235 ? -19.656 9.305 7.945 1 84.62 235 GLU B CA 1
ATOM 4070 C C . GLU B 1 235 ? -18.484 10.148 8.438 1 84.62 235 GLU B C 1
ATOM 4072 O O . GLU B 1 235 ? -18.266 11.266 7.969 1 84.62 235 GLU B O 1
ATOM 4077 N N . CYS B 1 236 ? -17.703 9.523 9.289 1 87.88 236 CYS B N 1
ATOM 4078 C CA . CYS B 1 236 ? -16.609 10.273 9.891 1 87.88 236 CYS B CA 1
ATOM 4079 C C . CYS B 1 236 ? -15.281 9.938 9.211 1 87.88 236 CYS B C 1
ATOM 4081 O O . CYS B 1 236 ? -14.234 10.453 9.609 1 87.88 236 CYS B O 1
ATOM 4083 N N . GLY B 1 237 ? -15.328 9.156 8.25 1 90.31 237 GLY B N 1
ATOM 4084 C CA . GLY B 1 237 ? -14.133 8.812 7.496 1 90.31 237 GLY B CA 1
ATOM 4085 C C . GLY B 1 237 ? -13.117 8.031 8.312 1 90.31 237 GLY B C 1
ATOM 4086 O O . GLY B 1 237 ? -11.914 8.281 8.219 1 90.31 237 GLY B O 1
ATOM 4087 N N . VAL B 1 238 ? -13.609 7.223 9.227 1 91.31 238 VAL B N 1
ATOM 4088 C CA . VAL B 1 238 ? -12.742 6.363 10.023 1 91.31 238 VAL B CA 1
ATOM 4089 C C . VAL B 1 238 ? -12.375 5.113 9.227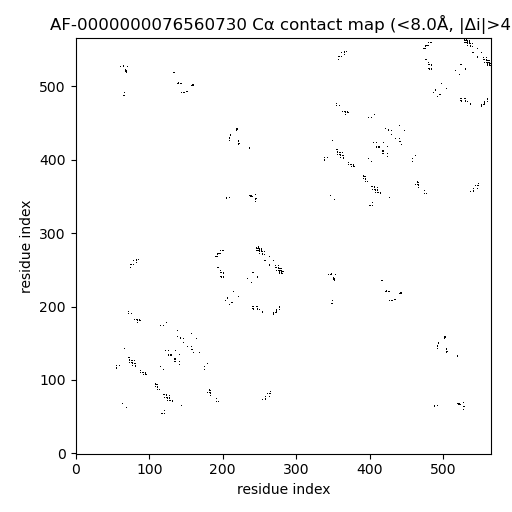 1 91.31 238 VAL B C 1
ATOM 4091 O O . VAL B 1 238 ? -13.258 4.359 8.797 1 91.31 238 VAL B O 1
ATOM 4094 N N . VAL B 1 239 ? -11.094 4.918 9.016 1 91.44 239 VAL B N 1
ATOM 4095 C CA . VAL B 1 239 ? -10.656 3.768 8.227 1 91.44 239 VAL B CA 1
ATOM 4096 C C . VAL B 1 239 ? -10.453 2.566 9.148 1 91.44 239 VAL B C 1
ATOM 4098 O O . VAL B 1 239 ? -10.18 2.729 10.344 1 91.44 239 VAL B O 1
ATOM 4101 N N . GLU B 1 240 ? -10.594 1.4 8.555 1 89.94 240 GLU B N 1
ATOM 4102 C CA . GLU B 1 240 ? -10.328 0.172 9.297 1 89.94 240 GLU B CA 1
ATOM 4103 C C . GLU B 1 240 ? -8.844 0.017 9.602 1 89.94 240 GLU B C 1
ATOM 4105 O O . GLU B 1 240 ? -8 0.612 8.93 1 89.94 240 GLU B O 1
ATOM 4110 N N . VAL B 1 241 ? -8.555 -0.747 10.602 1 89.38 241 VAL B N 1
ATOM 4111 C CA . VAL B 1 241 ? -7.191 -0.941 11.078 1 89.38 241 VAL B CA 1
ATOM 4112 C C . VAL B 1 241 ? -6.305 -1.401 9.922 1 89.38 241 VAL B C 1
ATOM 4114 O O . VAL B 1 241 ? -5.172 -0.932 9.773 1 89.38 241 VAL B O 1
ATOM 4117 N N . MET B 1 242 ? -6.82 -2.254 9.031 1 90 242 MET B N 1
ATOM 4118 C CA . MET B 1 242 ? -6.012 -2.83 7.961 1 90 242 MET B CA 1
ATOM 4119 C C . MET B 1 242 ? -5.863 -1.849 6.805 1 90 242 MET B C 1
ATOM 4121 O O . MET B 1 242 ? -5.129 -2.113 5.852 1 90 242 MET B O 1
ATOM 4125 N N . GLN B 1 243 ? -6.496 -0.734 6.91 1 88.94 243 GLN B N 1
ATOM 4126 C CA . GLN B 1 243 ? -6.367 0.298 5.887 1 88.94 243 GLN B CA 1
ATOM 4127 C C . GLN B 1 243 ? -5.488 1.446 6.375 1 88.94 243 GLN B C 1
ATOM 4129 O O . GLN B 1 243 ? -5.328 2.451 5.68 1 88.94 243 GLN B O 1
ATOM 4134 N N . THR B 1 244 ? -4.898 1.234 7.516 1 91.19 244 THR B N 1
ATOM 4135 C CA . THR B 1 244 ? -3.955 2.225 8.023 1 91.19 244 THR B CA 1
ATOM 4136 C C . THR B 1 244 ? -2.629 2.146 7.273 1 91.19 244 THR B C 1
ATOM 4138 O O . THR B 1 244 ? -2.389 1.196 6.527 1 91.19 244 THR B O 1
ATOM 4141 N N . GLY B 1 245 ? -1.814 3.188 7.414 1 89.06 245 GLY B N 1
ATOM 4142 C CA . GLY B 1 245 ? -0.522 3.215 6.746 1 89.06 245 GLY B CA 1
ATOM 4143 C C . GLY B 1 245 ? 0.384 2.07 7.156 1 89.06 245 GLY B C 1
ATOM 4144 O O . GLY B 1 245 ? 1.021 1.44 6.312 1 89.06 245 GLY B O 1
ATOM 4145 N N . LEU B 1 246 ? 0.442 1.845 8.359 1 89 246 LEU B N 1
ATOM 4146 C CA . LEU B 1 246 ? 1.289 0.773 8.875 1 89 246 LEU B CA 1
ATOM 4147 C C . LEU B 1 246 ? 0.837 -0.581 8.336 1 89 246 LEU B C 1
ATOM 4149 O O . LEU B 1 246 ? 1.665 -1.402 7.938 1 89 246 LEU B O 1
ATOM 4153 N N . ALA B 1 247 ? -0.458 -0.775 8.406 1 92.75 247 ALA B N 1
ATOM 4154 C CA . ALA B 1 247 ? -0.991 -2.045 7.922 1 92.75 247 ALA B CA 1
ATOM 4155 C C . ALA B 1 247 ? -0.688 -2.232 6.438 1 92.75 247 ALA B C 1
ATOM 4157 O O . ALA B 1 247 ? -0.336 -3.332 6.004 1 92.75 247 ALA B O 1
ATOM 4158 N N . LYS B 1 248 ? -0.85 -1.179 5.68 1 91.25 248 LYS B N 1
ATOM 4159 C CA . LYS B 1 248 ? -0.574 -1.257 4.246 1 91.25 248 LYS B CA 1
ATOM 4160 C C . LYS B 1 248 ? 0.896 -1.57 3.986 1 91.25 248 LYS B C 1
ATOM 4162 O O . LYS B 1 248 ? 1.221 -2.361 3.1 1 91.25 248 LYS B O 1
ATOM 4167 N N . ARG B 1 249 ? 1.781 -0.972 4.727 1 89.44 249 ARG B N 1
ATOM 4168 C CA . ARG B 1 249 ? 3.207 -1.253 4.586 1 89.44 249 ARG B CA 1
ATOM 4169 C C . ARG B 1 249 ? 3.523 -2.691 4.98 1 89.44 249 ARG B C 1
ATOM 4171 O O . ARG B 1 249 ? 4.324 -3.359 4.324 1 89.44 249 ARG B O 1
ATOM 4178 N N . ALA B 1 250 ? 2.914 -3.047 6.059 1 92.62 250 ALA B N 1
ATOM 4179 C CA . ALA B 1 250 ? 3.123 -4.422 6.5 1 92.62 250 ALA B CA 1
ATOM 4180 C C . ALA B 1 250 ? 2.65 -5.414 5.441 1 92.62 250 ALA B C 1
ATOM 4182 O O . ALA B 1 250 ? 3.326 -6.41 5.172 1 92.62 250 ALA B O 1
ATOM 4183 N N . LYS B 1 251 ? 1.505 -5.141 4.832 1 91.81 251 LYS B N 1
ATOM 4184 C CA . LYS B 1 251 ? 0.98 -6 3.775 1 91.81 251 LYS B CA 1
ATOM 4185 C C . LYS B 1 251 ? 1.941 -6.062 2.592 1 91.81 251 LYS B C 1
ATOM 4187 O O . LYS B 1 251 ? 2.135 -7.125 1.998 1 91.81 251 LYS B O 1
ATOM 4192 N N . PHE B 1 252 ? 2.514 -4.953 2.361 1 88.75 252 PHE B N 1
ATOM 4193 C CA . PHE B 1 252 ? 3.484 -4.891 1.274 1 88.75 252 PHE B CA 1
ATOM 4194 C C . PHE B 1 252 ? 4.664 -5.816 1.546 1 88.75 252 PHE B C 1
ATOM 4196 O O . PHE B 1 252 ? 5.078 -6.574 0.667 1 88.75 252 PHE B O 1
ATOM 4203 N N . TRP B 1 253 ? 5.129 -5.773 2.703 1 91.5 253 TRP B N 1
ATOM 4204 C CA . TRP B 1 253 ? 6.293 -6.582 3.049 1 91.5 253 TRP B CA 1
ATOM 4205 C C . TRP B 1 253 ? 5.934 -8.062 3.111 1 91.5 253 TRP B C 1
ATOM 4207 O O . TRP B 1 253 ? 6.754 -8.922 2.771 1 91.5 253 TRP B O 1
ATOM 4217 N N . VAL B 1 254 ? 4.742 -8.336 3.562 1 92.81 254 VAL B N 1
ATOM 4218 C CA . VAL B 1 254 ? 4.305 -9.727 3.564 1 92.81 254 VAL B CA 1
ATOM 4219 C C . VAL B 1 254 ? 4.246 -10.25 2.131 1 92.81 254 VAL B C 1
ATOM 4221 O O . VAL B 1 254 ? 4.66 -11.383 1.859 1 92.81 254 VAL B O 1
ATOM 4224 N N . GLY B 1 255 ? 3.682 -9.438 1.236 1 89.94 255 GLY B N 1
ATOM 4225 C CA . GLY B 1 255 ? 3.654 -9.82 -0.167 1 89.94 255 GLY B CA 1
ATOM 4226 C C . GLY B 1 255 ? 5.035 -10.086 -0.739 1 89.94 255 GLY B C 1
ATOM 4227 O O . GLY B 1 255 ? 5.223 -11.047 -1.489 1 89.94 255 GLY B O 1
ATOM 4228 N N . ARG B 1 256 ? 5.945 -9.312 -0.374 1 88.38 256 ARG B N 1
ATOM 4229 C CA . ARG B 1 256 ? 7.316 -9.492 -0.847 1 88.38 256 ARG B CA 1
ATOM 4230 C C . ARG B 1 256 ? 7.957 -10.719 -0.22 1 88.38 256 ARG B C 1
ATOM 4232 O O . ARG B 1 256 ? 8.703 -11.445 -0.883 1 88.38 256 ARG B O 1
ATOM 4239 N N . ALA B 1 257 ? 7.68 -10.883 0.994 1 92.06 257 ALA B N 1
ATOM 4240 C CA . ALA B 1 257 ? 8.242 -12.031 1.705 1 92.06 257 ALA B CA 1
ATOM 4241 C C . ALA B 1 257 ? 7.723 -13.344 1.126 1 92.06 257 ALA B C 1
ATOM 4243 O O . ALA B 1 257 ? 8.445 -14.344 1.102 1 92.06 257 ALA B O 1
ATOM 4244 N N . SER B 1 258 ? 6.504 -13.328 0.676 1 90.94 258 SER B N 1
ATOM 4245 C CA . SER B 1 258 ? 5.902 -14.547 0.145 1 90.94 258 SER B CA 1
ATOM 4246 C C . SER B 1 258 ? 6.57 -14.969 -1.159 1 90.94 258 SER B C 1
ATOM 4248 O O . SER B 1 258 ? 6.445 -16.125 -1.581 1 90.94 258 SER B O 1
ATOM 4250 N N . ARG B 1 259 ? 7.281 -14.055 -1.804 1 90.94 259 ARG B N 1
ATOM 4251 C CA . ARG B 1 259 ? 7.957 -14.344 -3.064 1 90.94 259 ARG B CA 1
ATOM 4252 C C . ARG B 1 259 ? 9.312 -15.008 -2.822 1 90.94 259 ARG B C 1
ATOM 4254 O O . ARG B 1 259 ? 9.906 -15.57 -3.74 1 90.94 259 ARG B O 1
ATOM 4261 N N . GLU B 1 260 ? 9.727 -14.867 -1.613 1 91 260 GLU B N 1
ATOM 4262 C CA . GLU B 1 260 ? 11.062 -15.352 -1.293 1 91 260 GLU B CA 1
ATOM 4263 C C . GLU B 1 260 ? 11.031 -16.812 -0.855 1 91 260 GLU B C 1
ATOM 4265 O O . GLU B 1 260 ? 10.383 -17.156 0.141 1 91 260 GLU B O 1
ATOM 4270 N N . TYR B 1 261 ? 11.758 -17.641 -1.551 1 91.06 261 TYR B N 1
ATOM 4271 C CA . TYR B 1 261 ? 11.797 -19.078 -1.327 1 91.06 261 TYR B CA 1
ATOM 4272 C C . TYR B 1 261 ? 12.211 -19.406 0.104 1 91.06 261 TYR B C 1
ATOM 4274 O O . TYR B 1 261 ? 11.562 -20.203 0.781 1 91.06 261 TYR B O 1
ATOM 4282 N N . LEU B 1 262 ? 13.242 -18.75 0.616 1 90.25 262 LEU B N 1
ATOM 4283 C CA . LEU B 1 262 ? 13.812 -19.078 1.921 1 90.25 262 LEU B CA 1
ATOM 4284 C C . LEU B 1 262 ? 12.852 -18.688 3.043 1 90.25 262 LEU B C 1
ATOM 4286 O O . LEU B 1 262 ? 12.688 -19.438 4.008 1 90.25 262 LEU B O 1
ATOM 4290 N N . LEU B 1 263 ? 12.188 -17.594 2.916 1 90.25 263 LEU B N 1
ATOM 4291 C CA . LEU B 1 263 ? 11.312 -17.109 3.977 1 90.25 263 LEU B CA 1
ATOM 4292 C C . LEU B 1 263 ? 10.062 -17.984 4.078 1 90.25 263 LEU B C 1
ATOM 4294 O O . LEU B 1 263 ? 9.594 -18.281 5.18 1 90.25 263 LEU B O 1
ATOM 4298 N N . VAL B 1 264 ? 9.57 -18.422 2.969 1 88.38 264 VAL B N 1
ATOM 4299 C CA . VAL B 1 264 ? 8.328 -19.172 2.926 1 88.38 264 VAL B CA 1
ATOM 4300 C C . VAL B 1 264 ? 8.57 -20.594 3.428 1 88.38 264 VAL B C 1
ATOM 4302 O O . VAL B 1 264 ? 7.719 -21.172 4.109 1 88.38 264 VAL B O 1
ATOM 4305 N N . ASN B 1 265 ? 9.711 -21.203 3.143 1 88.44 265 ASN B N 1
ATOM 4306 C CA . ASN B 1 265 ? 9.914 -22.625 3.402 1 88.44 265 ASN B CA 1
ATOM 4307 C C . ASN B 1 265 ? 10.602 -22.859 4.746 1 88.44 265 ASN B C 1
ATOM 4309 O O . ASN B 1 265 ? 10.438 -23.906 5.355 1 88.44 265 ASN B O 1
ATOM 4313 N N . PHE B 1 266 ? 11.289 -21.859 5.262 1 90.38 266 PHE B N 1
ATOM 4314 C CA . PHE B 1 266 ? 12.117 -22.188 6.418 1 90.38 266 PHE B CA 1
ATOM 4315 C C . PHE B 1 266 ? 11.695 -21.359 7.629 1 90.38 266 PHE B C 1
ATOM 4317 O O . PHE B 1 266 ? 12.188 -21.578 8.742 1 90.38 266 PHE B O 1
ATOM 4324 N N . TYR B 1 267 ? 10.859 -20.484 7.48 1 90.25 267 TYR B N 1
ATOM 4325 C CA . TYR B 1 267 ? 10.352 -19.688 8.602 1 90.25 267 TYR B CA 1
ATOM 4326 C C . TYR B 1 267 ? 8.844 -19.859 8.742 1 90.25 267 TYR B C 1
ATOM 4328 O O . TYR B 1 267 ? 8.148 -20.156 7.77 1 90.25 267 TYR B O 1
ATOM 4336 N N . THR B 1 268 ? 8.422 -19.75 9.922 1 88.88 268 THR B N 1
ATOM 4337 C CA . THR B 1 268 ? 6.988 -19.812 10.172 1 88.88 268 THR B CA 1
ATOM 4338 C C . THR B 1 268 ? 6.297 -18.547 9.68 1 88.88 268 THR B C 1
ATOM 4340 O O . THR B 1 268 ? 6.906 -17.484 9.648 1 88.88 268 THR B O 1
ATOM 4343 N N . MET B 1 269 ? 5.02 -18.719 9.383 1 87.19 269 MET B N 1
ATOM 4344 C CA . MET B 1 269 ? 4.266 -17.578 8.867 1 87.19 269 MET B CA 1
ATOM 4345 C C . MET B 1 269 ? 4.074 -16.516 9.938 1 87.19 269 MET B C 1
ATOM 4347 O O . MET B 1 26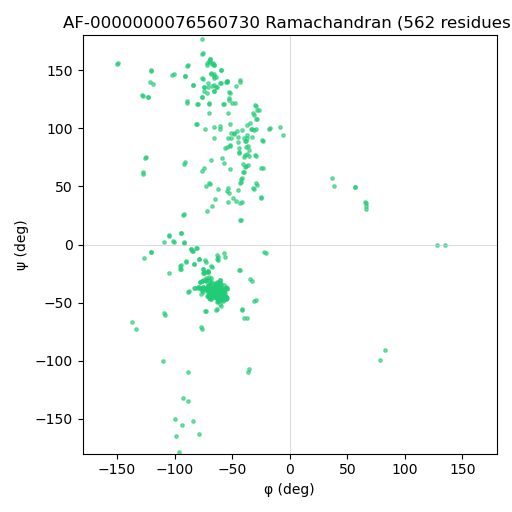9 ? 4.004 -15.328 9.633 1 87.19 269 MET B O 1
ATOM 4351 N N . ARG B 1 270 ? 4.039 -16.906 11.141 1 88.19 270 ARG B N 1
ATOM 4352 C CA . ARG B 1 270 ? 3.959 -15.945 12.242 1 88.19 270 ARG B CA 1
ATOM 4353 C C . ARG B 1 270 ? 5.211 -15.078 12.305 1 88.19 270 ARG B C 1
ATOM 4355 O O . ARG B 1 270 ? 5.121 -13.859 12.477 1 88.19 270 ARG B O 1
ATOM 4362 N N . THR B 1 271 ? 6.371 -15.711 12.133 1 92.44 271 THR B N 1
ATOM 4363 C CA . THR B 1 271 ? 7.637 -14.992 12.148 1 92.44 271 THR B CA 1
ATOM 4364 C C . THR B 1 271 ? 7.719 -14.023 10.969 1 92.44 271 THR B C 1
ATOM 4366 O O . THR B 1 271 ? 8.18 -12.883 11.125 1 92.44 271 THR B O 1
ATOM 4369 N N . VAL B 1 272 ? 7.254 -14.477 9.875 1 92.75 272 VAL B N 1
ATOM 4370 C CA . VAL B 1 272 ? 7.258 -13.633 8.68 1 92.75 272 VAL B CA 1
ATOM 4371 C C . VAL B 1 272 ? 6.344 -12.43 8.898 1 92.75 272 VAL B C 1
ATOM 4373 O O . VAL B 1 272 ? 6.691 -11.305 8.531 1 92.75 272 VAL B O 1
ATOM 4376 N N . ALA B 1 273 ? 5.246 -12.664 9.523 1 93.62 273 ALA B N 1
ATOM 4377 C CA . ALA B 1 273 ? 4.301 -11.578 9.789 1 93.62 273 ALA B CA 1
ATOM 4378 C C . ALA B 1 273 ? 4.902 -10.539 10.734 1 93.62 273 ALA B C 1
ATOM 4380 O O . ALA B 1 273 ? 4.816 -9.336 10.484 1 93.62 273 ALA B O 1
ATOM 4381 N N . VAL B 1 274 ? 5.531 -11.016 11.797 1 93.56 274 VAL B N 1
ATOM 4382 C CA . VAL B 1 274 ? 6.129 -10.109 12.773 1 93.56 274 VAL B CA 1
ATOM 4383 C C . VAL B 1 274 ? 7.266 -9.32 12.125 1 93.56 274 VAL B C 1
ATOM 4385 O O . VAL B 1 274 ? 7.367 -8.109 12.312 1 93.56 274 VAL B O 1
ATOM 4388 N N . ALA B 1 275 ? 8.078 -9.969 11.336 1 94 275 ALA B N 1
ATOM 4389 C CA . ALA B 1 275 ? 9.18 -9.305 10.641 1 94 275 ALA B CA 1
ATOM 4390 C C . ALA B 1 275 ? 8.656 -8.258 9.656 1 94 275 ALA B C 1
ATOM 4392 O O . ALA B 1 275 ? 9.242 -7.184 9.516 1 94 275 ALA B O 1
ATOM 4393 N N . SER B 1 276 ? 7.594 -8.586 9.008 1 93.94 276 SER B N 1
ATOM 4394 C CA . SER B 1 276 ? 7.016 -7.668 8.023 1 93.94 276 SER B CA 1
ATOM 4395 C C . SER B 1 276 ? 6.453 -6.418 8.695 1 93.94 276 SER B C 1
ATOM 4397 O O . SER B 1 276 ? 6.574 -5.312 8.164 1 93.94 276 SER B O 1
ATOM 4399 N N . VAL B 1 277 ? 5.824 -6.574 9.852 1 91.5 277 VAL B N 1
ATOM 4400 C CA . VAL B 1 277 ? 5.309 -5.426 10.594 1 91.5 277 VAL B CA 1
ATOM 4401 C C . VAL B 1 277 ? 6.469 -4.562 11.078 1 91.5 277 VAL B C 1
ATOM 4403 O O . VAL B 1 277 ? 6.402 -3.332 11.016 1 91.5 277 VAL B O 1
ATOM 4406 N N . TRP B 1 278 ? 7.508 -5.188 11.5 1 90.69 278 TRP B N 1
ATOM 4407 C CA . TRP B 1 278 ? 8.695 -4.465 11.938 1 90.69 278 TRP B CA 1
ATOM 4408 C C . TRP B 1 278 ? 9.297 -3.654 10.797 1 90.69 278 TRP B C 1
ATOM 4410 O O . TRP B 1 278 ? 9.656 -2.488 10.969 1 90.69 278 TRP B O 1
ATOM 4420 N N . LEU B 1 279 ? 9.398 -4.27 9.68 1 90.38 279 LEU B N 1
ATOM 4421 C CA . LEU B 1 279 ? 9.922 -3.57 8.508 1 90.38 279 LEU B CA 1
ATOM 4422 C C . LEU B 1 279 ? 9 -2.426 8.109 1 90.38 279 LEU B C 1
ATOM 4424 O O . LEU B 1 279 ? 9.469 -1.381 7.648 1 90.38 279 LEU B O 1
ATOM 4428 N N . GLY B 1 280 ? 7.695 -2.656 8.227 1 87 280 GLY B N 1
ATOM 4429 C CA . GLY B 1 280 ? 6.738 -1.598 7.949 1 87 280 GLY B CA 1
ATOM 4430 C C . GLY B 1 280 ? 6.906 -0.391 8.852 1 87 280 GLY B C 1
ATOM 4431 O O . GLY B 1 280 ? 6.719 0.747 8.422 1 87 280 GLY B O 1
ATOM 4432 N N . MET B 1 281 ? 7.301 -0.582 10.109 1 83.19 281 MET B N 1
ATOM 4433 C CA . MET B 1 281 ? 7.527 0.502 11.055 1 83.19 281 MET B CA 1
ATOM 4434 C C . MET B 1 281 ? 8.82 1.249 10.734 1 83.19 281 MET B C 1
ATOM 4436 O O . MET B 1 281 ? 8.922 2.451 10.984 1 83.19 281 MET B O 1
ATOM 4440 N N . LYS B 1 282 ? 9.773 0.562 10.18 1 79.25 282 LYS B N 1
ATOM 4441 C CA . LYS B 1 282 ? 11.062 1.165 9.859 1 79.25 282 LYS B CA 1
ATOM 4442 C C . LYS B 1 282 ? 10.969 2.021 8.602 1 79.25 282 LYS B C 1
ATOM 4444 O O . LYS B 1 282 ? 11.625 3.059 8.5 1 79.25 282 LYS B O 1
ATOM 4449 N N . ASP B 1 283 ? 10.18 1.605 7.594 1 72 283 ASP B N 1
ATOM 4450 C CA . ASP B 1 283 ? 10.031 2.322 6.332 1 72 283 ASP B CA 1
ATOM 4451 C C . ASP B 1 283 ? 9.32 3.66 6.543 1 72 283 ASP B C 1
ATOM 4453 O O . ASP B 1 283 ? 9.609 4.637 5.848 1 72 283 ASP B O 1
#

Foldseek 3Di:
DDDDDDDDDPDDPPPPPPPPVPPPPPPPPPPPPPPPPPPPPPCPPPPPVPVVLVVLVVLLVVLCVQLVHDLLLSLQLLLLLLLLVVLLVVLQVVLVPPPPPDPPCVVVSVRPDDDDSLLSSLLSSQVSCVVVVNHDDSVSRVQVSCCSVPPPDVDDGDDPPDPVSVVSVVSSVVSNVVSVVSCVVDPDPQDALLVCLLVVLVVCCCCVVCVRPNVVCVVPDDDDLVPDDPVRCVVVVPDDSCPDQLNVQLSVQSSVQSNDSCSSPPHGSPVSSVVSSVVSVVD/DDDDDDDDDDDDPDPPPPPPPPPPPPPPVPPPPPPPPPPPPPCPPPPPVPVVLVVLVVLLVVLCVQLVHDLLLSLQLLLLLLLLVVLLVVLQVVLVPPPPPDPPCVVVSVRPDDDDSLLSSLLSSQVSCVVVVNHDDSVSRVQVSCCSVPPPDVDDGDDPPDPVSVVSVVSSVVSNVVSVVSCVVDPDPQDALLVCLLVVLVVCCQCVVCVRPNVPCVVPDDDDLVPDDPVRCVVVVPDDSCPDQLNVQLSVQSSVQSNDSCSSPPHGSPVSSVVSSVVSVVD

Secondary structure (DSSP, 8-state):
-----------------------------------------------THHHHHHHHHHHHHHHHHHTT--HHHHHHHHHHHHHHHHHHHHHHHHHHHS---STT------PPPPPPHHHHHHHHHHHHHHHTT----HHHHHHHHHHHHS-TTTSPPPPSS-HHHHHHHHHHHHHHHHHHHHHHTT------GGGGHHHHHHHHHHHHHHTT-TT-TTSTT---GGGS-HHHHHHHTPPPGGGSHHHHHHHHHHHHHHT-HHHHHHS-HHHHHHHHHHHHHH-/-----------------------------------------------THHHHHHHHHHHHHHHHHHTT--HHHHHHHHHHHHHHHHHHHHHHHHHHHS---STT------PPPPPPHHHHHHHHHHHHHHHTT----HHHHHHHHHHHHS-TTTSPPPPSS-HHHHHHHHHHHHHHHHHHHHHHTT------GGGGHHHHHHHHHHHHHHTS-TT-TTSTT---GGGS-HHHHHHHTPPPGGGSHHHHHHHHHHHHHHT-HHHHHHS-HHHHHHHHHHHHHH-

Sequence (566 aa):
MASPSRDGSPHGSSHRDRGQRSLHHSRSAKSPHSSSRSPIRPQISELPLHVSNEDINAFLFLLGDVLRLPEETLSMTHIYMNRYLRWHQATTTTSSTTEPTSPGTNNPTNSPPLLDPHTLALASLSLSSKSTECPRRLRDILLPAYHILHPPPYNPPLTYPSHKYDALRHTIVQAELILLRALAFGIHQSPVAYEYLPRLVSKILNTKIYGGDLYSPTVGGMEDWDAYTPGEAEECGVVEVMQTGLAKRAKFWVGRASREYLLVNFYTMRTVAVASVWLGMKDMASPSRDGSPHGSSHRDRGQRSLHHSRSAKSPHSSSRSPIRPQISELPLHVSNEDINAFLFLLGDVLRLPEETLSMTHIYMNRYLRWHQATTTTSSTTEPTSPGTNNPTNSPPLLDPHTLALASLSLSSKSTECPRRLRDILLPAYHILHPPPYNPPLTYPSHKYDALRHTIVQAELILLRALAFGIHQSPVAYEYLPRLVSKILNTKIYGGDLYSPTVGGMEDWDAYTPGEAEECGVVEVMQTGLAKRAKFWVGRASREYLLVNFYTMRTVAVASVWLGMKD

Nearest PDB structures (foldseek):
  2ivx-assembly2_B  TM=8.269E-01  e=8.382E-05  Homo sapiens
  1few-assembly1_A  TM=1.657E-01  e=4.235E+00  Homo sapiens
  2ivx-assembly2_B  TM=8.223E-01  e=6.772E-05  Homo sapiens
  1few-assembly1_A  TM=1.672E-01  e=5.330E+00  Homo sapiens

Organism: NCBI:txid1051890

Radius of gyration: 37.24 Å; Cα contacts (8 Å, |Δi|>4): 562; chains: 2; bounding box: 65×110×198 Å

InterPro domains:
  IPR036915 Cyclin-like superfamily [SSF47954] (58-188)
  IPR043198 Cyclin/Cyclin-like subunit Ssn8 [PTHR10026] (57-280)